Protein AF-J4XRT4-F1 (afdb_monomer)

Secondary structure (DSSP, 8-state):
-HHHHHHHHHHHHHHHHHHHHHHHH-S---SHHHHHHHHHHHHHH-HHHHHHHHHHHHHHS-SHHHHHHHHHHHHHHHHHHHHHHHHHHHHHHHHHHSEEEHHHHHT----TTSTTHHHHHHHSPTTHHHHHHHHHHTTTSSEEEEETTEEEEE-HHHHHHHHHHHHHHHHHHHHHHHHHTSEEETT-------S-GGGHHHHHHHHHHHHHHHHHHHHHHS-EEEEEEPGGGS-HHHHHHHHTT---HHHHHHHHHHHHH-EEEEEEHHHHHHHHHHHTT-SEEEHHHHHHHH-S--HHHHHHHHHHHHHH-GGG-EEEEEETTEEEEEEGGGGGGGB-TTT--B-S--EEETTEEE-HHHHHHHHHHHHHHHHTT-------SSPPTT-----

Mean predicted aligned error: 14.79 Å

Sequence (395 aa):
MGTAILTIIGILLVIGIIYLILKVAMGALVGVGGIAYVAVMLIRCFPILSIALVGAIVYSEDVIAPVLLYAVAVVLLTRRRAAKDIKEQAFKKLEEQGIVSEHLALGLEPSENTPIYIFAKALQPKGYGKKVLDKAAAKHRIGTKTCDGARYYFDEGEWEKLASRVANEVIATLNNQMQKYGIISENMSFNIDNKYSDLRGLIDVHIKDSFAHYVQRIMDERDVISETIPAARNSMAVVEAQIRRIQSLREFMLVKNREREGVKLFIDKTVLTEKKNYLQGRAVIEEKDVDKLFGERDLAEKEVIMNICSALWKDMDYKLVEHDADHFWIHATAVDKHTCADCKEVYKSVEKYGKNQYCKGCLTKIHEQEDADEAEGKSVRRYISAPPPGVKIEM

Structure (mmCIF, N/CA/C/O backbone):
data_AF-J4XRT4-F1
#
_entry.id   AF-J4XRT4-F1
#
loop_
_atom_site.group_PDB
_atom_site.id
_atom_site.type_symbol
_atom_site.label_atom_id
_atom_site.label_alt_id
_atom_site.label_comp_id
_atom_site.label_asym_id
_atom_site.label_entity_id
_atom_site.label_seq_id
_atom_site.pdbx_PDB_ins_code
_atom_site.Cartn_x
_atom_site.Cartn_y
_atom_site.Cartn_z
_atom_site.occupancy
_atom_site.B_iso_or_equiv
_atom_site.auth_seq_id
_atom_site.auth_comp_id
_atom_site.auth_asym_id
_atom_site.auth_atom_id
_atom_site.pdbx_PDB_model_num
ATOM 1 N N . MET A 1 1 ? 21.783 18.432 -72.309 1.00 42.66 1 MET A N 1
ATOM 2 C CA . MET A 1 1 ? 20.405 18.136 -71.847 1.00 42.66 1 MET A CA 1
ATOM 3 C C . MET A 1 1 ? 20.227 16.696 -71.355 1.00 42.66 1 MET A C 1
ATOM 5 O O . MET A 1 1 ? 19.548 16.523 -70.355 1.00 42.66 1 MET A O 1
ATOM 9 N N . GLY A 1 2 ? 20.858 15.681 -71.967 1.00 40.44 2 GLY A N 1
ATOM 10 C CA . GLY A 1 2 ? 20.708 14.273 -71.545 1.00 40.44 2 GLY A CA 1
ATOM 11 C C . GLY A 1 2 ? 21.194 13.944 -70.124 1.00 40.44 2 GLY A C 1
ATOM 12 O O . GLY A 1 2 ? 20.512 13.232 -69.397 1.00 40.44 2 GLY A O 1
ATOM 13 N N . THR A 1 3 ? 22.308 14.530 -69.674 1.00 45.38 3 THR A N 1
ATOM 14 C CA . THR A 1 3 ? 22.877 14.296 -68.331 1.00 45.38 3 THR A CA 1
ATOM 15 C C . THR A 1 3 ? 22.030 14.867 -67.192 1.00 45.38 3 THR A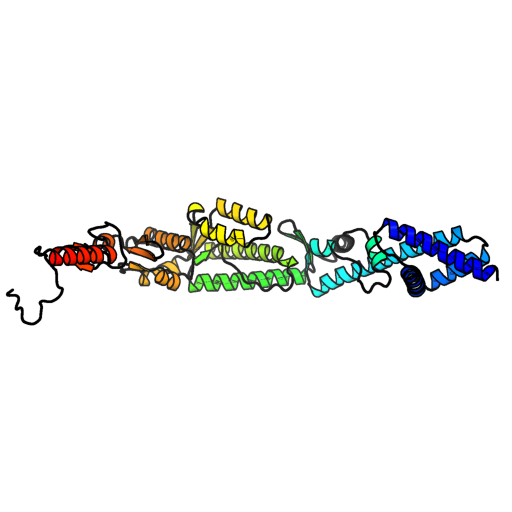 C 1
ATOM 17 O O . THR A 1 3 ? 21.928 14.240 -66.141 1.00 45.38 3 THR A O 1
ATOM 20 N N . ALA A 1 4 ? 21.373 16.013 -67.409 1.00 45.78 4 ALA A N 1
ATOM 21 C CA . ALA A 1 4 ? 20.453 16.627 -66.446 1.00 45.78 4 ALA A CA 1
ATOM 22 C C . ALA A 1 4 ? 19.154 15.815 -66.290 1.00 45.78 4 ALA A C 1
ATOM 24 O O . ALA A 1 4 ? 18.622 15.680 -65.194 1.00 45.78 4 ALA A O 1
ATOM 25 N N . ILE A 1 5 ? 18.663 15.223 -67.382 1.00 51.03 5 ILE A N 1
ATOM 26 C CA . ILE A 1 5 ? 17.465 14.375 -67.363 1.00 51.03 5 ILE A CA 1
ATOM 27 C C . ILE A 1 5 ? 17.771 13.036 -66.676 1.00 51.03 5 ILE A C 1
ATOM 29 O O . ILE A 1 5 ? 16.987 12.583 -65.848 1.00 51.03 5 ILE A O 1
ATOM 33 N N . LEU A 1 6 ? 18.939 12.442 -66.937 1.00 45.72 6 LEU A N 1
ATOM 34 C CA . LEU A 1 6 ? 19.392 11.208 -66.282 1.00 45.72 6 LEU A CA 1
ATOM 35 C C . LEU A 1 6 ? 19.592 11.368 -64.770 1.00 45.72 6 LEU A C 1
ATOM 37 O O . LEU A 1 6 ? 19.224 10.474 -64.011 1.00 45.72 6 LEU A O 1
ATOM 41 N N . THR A 1 7 ? 20.097 12.517 -64.312 1.00 50.41 7 THR A N 1
ATOM 42 C CA . THR A 1 7 ? 20.192 12.810 -62.871 1.00 50.41 7 THR A CA 1
ATOM 43 C C . THR A 1 7 ? 18.812 12.955 -62.236 1.00 50.41 7 THR A C 1
ATOM 45 O O . THR A 1 7 ? 18.580 12.400 -61.165 1.00 50.41 7 THR A O 1
ATOM 48 N N . ILE A 1 8 ? 17.866 13.623 -62.905 1.00 54.66 8 ILE A N 1
ATOM 49 C CA . ILE A 1 8 ? 16.475 13.737 -62.434 1.00 54.66 8 ILE A CA 1
ATOM 50 C C . ILE A 1 8 ? 15.805 12.354 -62.362 1.00 54.66 8 ILE A C 1
ATOM 52 O O . ILE A 1 8 ? 15.166 12.039 -61.361 1.00 54.66 8 ILE A O 1
ATOM 56 N N . ILE A 1 9 ? 15.992 11.499 -63.371 1.00 53.34 9 ILE A N 1
ATOM 57 C CA . ILE A 1 9 ? 15.434 10.137 -63.406 1.00 53.34 9 ILE A CA 1
ATOM 58 C C . ILE A 1 9 ? 16.071 9.242 -62.333 1.00 53.34 9 ILE A C 1
ATOM 60 O O . ILE A 1 9 ? 15.358 8.511 -61.649 1.00 53.34 9 ILE A O 1
ATOM 64 N N . GLY A 1 10 ? 17.389 9.329 -62.130 1.00 49.81 10 GLY A N 1
ATOM 65 C CA . GLY A 1 10 ? 18.086 8.597 -61.070 1.00 49.81 10 GLY A CA 1
ATOM 66 C C . GLY A 1 10 ? 17.604 8.998 -59.676 1.00 49.81 10 GLY A C 1
ATOM 67 O O . GLY A 1 10 ? 17.328 8.135 -58.845 1.00 49.81 10 GLY A O 1
ATOM 68 N N . ILE A 1 11 ? 17.394 10.297 -59.444 1.00 56.34 11 ILE A N 1
ATOM 69 C CA . ILE A 1 11 ? 16.792 10.812 -58.208 1.00 56.34 11 ILE A CA 1
ATOM 70 C C . ILE A 1 11 ? 15.363 10.269 -58.045 1.00 56.34 11 ILE A C 1
ATOM 72 O O . ILE A 1 11 ? 15.033 9.761 -56.975 1.00 56.34 11 ILE A O 1
ATOM 76 N N . LEU A 1 12 ? 14.540 10.281 -59.102 1.00 52.53 12 LEU A N 1
ATOM 77 C CA . LEU A 1 12 ? 13.175 9.732 -59.088 1.00 52.53 12 LEU A CA 1
ATOM 78 C C . LEU A 1 12 ? 13.128 8.215 -58.832 1.00 52.53 12 LEU A C 1
ATOM 80 O O . LEU A 1 12 ? 12.200 7.745 -58.177 1.00 52.53 12 LEU A O 1
ATOM 84 N N . LEU A 1 13 ? 14.130 7.451 -59.276 1.00 54.81 13 LEU A N 1
ATOM 85 C CA . LEU A 1 13 ? 14.252 6.011 -59.013 1.00 54.81 13 LEU A CA 1
ATOM 86 C C . LEU A 1 13 ? 14.675 5.710 -57.570 1.00 54.81 13 LEU A C 1
ATOM 88 O O . LEU A 1 13 ? 14.081 4.840 -56.935 1.00 54.81 13 LEU A O 1
ATOM 92 N N . VAL A 1 14 ? 15.639 6.458 -57.019 1.00 56.00 14 VAL A N 1
ATOM 93 C CA . VAL A 1 14 ? 16.018 6.380 -55.591 1.00 56.00 14 VAL A CA 1
ATOM 94 C C . VAL A 1 14 ? 14.806 6.687 -54.719 1.00 56.00 14 VAL A C 1
ATOM 96 O O . VAL A 1 14 ? 14.486 5.943 -53.793 1.00 56.00 14 VAL A O 1
ATOM 99 N N . ILE A 1 15 ? 14.101 7.766 -55.057 1.00 54.56 15 ILE A N 1
ATOM 100 C CA . ILE A 1 15 ? 12.843 8.164 -54.436 1.00 54.56 15 ILE A CA 1
ATOM 101 C C . ILE A 1 15 ? 11.815 7.044 -54.563 1.00 54.56 15 ILE A C 1
ATOM 103 O O . ILE A 1 15 ? 11.167 6.731 -53.576 1.00 54.56 15 ILE A O 1
ATOM 107 N N . GLY A 1 16 ? 11.675 6.431 -55.740 1.00 55.16 16 GLY A N 1
ATOM 108 C CA . GLY A 1 16 ? 10.731 5.348 -56.000 1.00 55.16 16 GLY A CA 1
ATOM 109 C C . GLY A 1 16 ? 11.001 4.113 -55.148 1.00 55.16 16 GLY A C 1
ATOM 110 O O . GLY A 1 16 ? 10.064 3.561 -54.585 1.00 55.16 16 GLY A O 1
ATOM 111 N N . ILE A 1 17 ? 12.266 3.720 -54.979 1.00 59.81 17 ILE A N 1
ATOM 112 C CA . ILE A 1 17 ? 12.674 2.562 -54.168 1.00 59.81 17 ILE A CA 1
ATOM 113 C C . ILE A 1 17 ? 12.508 2.857 -52.673 1.00 59.81 17 ILE A C 1
ATOM 115 O O . ILE A 1 17 ? 11.955 2.035 -51.945 1.00 59.81 17 ILE A O 1
ATOM 119 N N . ILE A 1 18 ? 12.906 4.045 -52.209 1.00 55.66 18 ILE A N 1
ATOM 120 C CA . ILE A 1 18 ? 12.693 4.477 -50.818 1.00 55.66 18 ILE A CA 1
ATOM 121 C C . ILE A 1 18 ? 11.191 4.631 -50.528 1.00 55.66 18 ILE A C 1
ATOM 123 O O . ILE A 1 18 ? 10.733 4.225 -49.463 1.00 55.66 18 ILE A O 1
ATOM 127 N N . TYR A 1 19 ? 10.409 5.134 -51.487 1.00 53.25 19 TYR A N 1
ATOM 128 C CA . TYR A 1 19 ? 8.948 5.211 -51.434 1.00 53.25 19 TYR A CA 1
ATOM 129 C C . TYR A 1 19 ? 8.307 3.822 -51.406 1.00 53.25 19 TYR A C 1
ATOM 131 O O . TYR A 1 19 ? 7.361 3.618 -50.657 1.00 53.25 19 TYR A O 1
ATOM 139 N N . LEU A 1 20 ? 8.830 2.844 -52.151 1.00 50.59 20 LEU A N 1
ATOM 140 C CA . LEU A 1 20 ? 8.359 1.456 -52.116 1.00 50.59 20 LEU A CA 1
ATOM 141 C C . LEU A 1 20 ? 8.649 0.808 -50.755 1.00 50.59 20 LEU A C 1
ATOM 143 O O . LEU A 1 20 ? 7.771 0.165 -50.188 1.00 50.59 20 LEU A O 1
ATOM 147 N N . ILE A 1 21 ? 9.832 1.060 -50.186 1.00 52.03 21 ILE A N 1
ATOM 148 C CA . ILE A 1 21 ? 10.200 0.644 -48.824 1.00 52.03 21 ILE A CA 1
ATOM 149 C C . ILE A 1 21 ? 9.294 1.326 -47.776 1.00 52.03 21 ILE A C 1
ATOM 151 O O . ILE A 1 21 ? 8.858 0.675 -46.830 1.00 52.03 21 ILE A O 1
ATOM 155 N N . LEU A 1 22 ? 8.943 2.605 -47.965 1.00 47.84 22 LEU A N 1
ATOM 156 C CA . LEU A 1 22 ? 8.008 3.365 -47.117 1.00 47.84 22 LEU A CA 1
ATOM 157 C C . LEU A 1 22 ? 6.557 2.873 -47.235 1.00 47.84 22 LEU A C 1
ATOM 159 O O . LEU A 1 22 ? 5.882 2.739 -46.219 1.00 47.84 22 LEU A O 1
ATOM 163 N N . LYS A 1 23 ? 6.082 2.565 -48.448 1.00 48.69 23 LYS A N 1
ATOM 164 C CA . LYS A 1 23 ? 4.714 2.097 -48.729 1.00 48.69 23 LYS A CA 1
ATOM 165 C C . LYS A 1 23 ? 4.464 0.690 -48.177 1.00 48.69 23 LYS A C 1
ATOM 167 O O . LYS A 1 23 ? 3.339 0.373 -47.808 1.00 48.69 23 LYS A O 1
ATOM 172 N N . VAL A 1 24 ? 5.515 -0.128 -48.094 1.00 46.88 24 VAL A N 1
ATOM 173 C CA . VAL A 1 24 ? 5.500 -1.436 -47.419 1.00 46.88 24 VAL A CA 1
ATOM 174 C C . VAL A 1 24 ? 5.553 -1.286 -45.888 1.00 46.88 24 VAL A C 1
ATOM 176 O O . VAL A 1 24 ? 5.061 -2.159 -45.181 1.00 46.88 24 VAL A O 1
ATOM 179 N N . ALA A 1 25 ? 6.096 -0.180 -45.362 1.00 43.38 25 ALA A N 1
ATOM 180 C CA . ALA A 1 25 ? 6.255 0.042 -43.922 1.00 43.38 25 ALA A CA 1
ATOM 181 C C . ALA A 1 25 ? 5.074 0.768 -43.248 1.00 43.38 25 ALA A C 1
ATOM 183 O O . ALA A 1 25 ? 4.739 0.425 -42.117 1.00 43.38 25 ALA A O 1
ATOM 184 N N . MET A 1 26 ? 4.435 1.751 -43.892 1.00 44.69 26 MET A N 1
ATOM 185 C CA . MET A 1 26 ? 3.267 2.457 -43.348 1.00 44.69 26 MET A CA 1
ATOM 186 C C . MET A 1 26 ? 2.358 2.955 -44.477 1.00 44.69 26 MET A C 1
ATOM 188 O O . MET A 1 26 ? 2.787 3.664 -45.387 1.00 44.69 26 MET A O 1
ATOM 192 N N . GLY A 1 27 ? 1.077 2.593 -44.403 1.00 43.75 27 GLY A N 1
ATOM 193 C CA . GLY A 1 27 ? 0.044 3.202 -45.231 1.00 43.75 27 GLY A CA 1
ATOM 194 C C . GLY A 1 27 ? -0.065 4.701 -44.936 1.00 43.75 27 GLY A C 1
ATOM 195 O O . GLY A 1 27 ? -0.081 5.095 -43.775 1.00 43.75 27 GLY A O 1
ATOM 196 N N . ALA A 1 28 ? -0.187 5.492 -46.004 1.00 47.38 28 ALA A N 1
ATOM 197 C CA . ALA A 1 28 ? -0.393 6.945 -46.045 1.00 47.38 28 ALA A CA 1
ATOM 198 C C . ALA A 1 28 ? 0.863 7.842 -45.979 1.00 47.38 28 ALA A C 1
ATOM 200 O O . ALA A 1 28 ? 1.261 8.345 -44.935 1.00 47.38 28 ALA A O 1
ATOM 201 N N . LEU A 1 29 ? 1.384 8.180 -47.164 1.00 43.16 29 LEU A N 1
ATOM 202 C CA . LEU A 1 29 ? 1.870 9.532 -47.464 1.00 43.16 29 LEU A CA 1
ATOM 203 C C . LEU A 1 29 ? 1.652 9.802 -48.962 1.00 43.16 29 LEU A C 1
ATOM 205 O O . LEU A 1 29 ? 2.308 9.227 -49.833 1.00 43.16 29 LEU A O 1
ATOM 209 N N . VAL A 1 30 ? 0.628 10.609 -49.248 1.00 42.03 30 VAL A N 1
ATOM 210 C CA . VAL A 1 30 ? 0.126 10.938 -50.588 1.00 42.03 30 VAL A CA 1
ATOM 211 C C . VAL A 1 30 ? 0.640 12.329 -50.961 1.00 42.03 30 VAL A C 1
ATOM 213 O O . VAL A 1 30 ? 0.267 13.307 -50.322 1.00 42.03 30 VAL A O 1
ATOM 216 N N . GLY A 1 31 ? 1.492 12.427 -51.988 1.00 48.38 31 GLY A N 1
ATOM 217 C CA . GLY A 1 31 ? 1.793 13.694 -52.666 1.00 48.38 31 GLY A CA 1
ATOM 218 C C . GLY A 1 31 ? 3.252 13.904 -53.087 1.00 48.38 31 GLY A C 1
ATOM 219 O O . GLY A 1 31 ? 4.191 13.539 -52.381 1.00 48.38 31 GLY A O 1
ATOM 220 N N . VAL A 1 32 ? 3.430 14.582 -54.227 1.00 43.19 32 VAL A N 1
ATOM 221 C CA . VAL A 1 32 ? 4.722 14.991 -54.826 1.00 43.19 32 VAL A CA 1
ATOM 222 C C . VAL A 1 32 ? 5.574 15.849 -53.866 1.00 43.19 32 VAL A C 1
ATOM 224 O O . VAL A 1 32 ? 6.801 15.804 -53.916 1.00 43.19 32 VAL A O 1
ATOM 227 N N . GLY A 1 33 ? 4.948 16.559 -52.917 1.00 44.78 33 GLY A N 1
ATOM 228 C CA . GLY A 1 33 ? 5.646 17.327 -51.874 1.00 44.78 33 GLY A CA 1
ATOM 229 C C . GLY A 1 33 ? 6.368 16.471 -50.822 1.00 44.78 33 GLY A C 1
ATOM 230 O O . GLY A 1 33 ? 7.435 16.858 -50.349 1.00 44.78 33 GLY A O 1
ATOM 231 N N . GLY A 1 34 ? 5.854 15.276 -50.502 1.00 53.59 34 GLY A N 1
ATOM 232 C CA . GLY A 1 34 ? 6.501 14.358 -49.553 1.00 53.59 34 GLY A CA 1
ATOM 233 C C . GLY A 1 34 ? 7.802 13.769 -50.104 1.00 53.59 34 GLY A C 1
ATOM 234 O O . GLY A 1 34 ? 8.764 13.559 -49.372 1.00 53.59 34 GLY A O 1
ATOM 235 N N . ILE A 1 35 ? 7.860 13.588 -51.421 1.00 52.28 35 ILE A N 1
ATOM 236 C CA . ILE A 1 35 ? 9.032 13.094 -52.142 1.00 52.28 35 ILE A CA 1
ATOM 237 C C . ILE A 1 35 ? 10.191 14.104 -52.094 1.00 52.28 35 ILE A C 1
ATOM 239 O O . ILE A 1 35 ? 11.316 13.741 -51.745 1.00 52.28 35 ILE A O 1
ATOM 243 N N . ALA A 1 36 ? 9.917 15.375 -52.403 1.00 57.16 36 ALA A N 1
ATOM 244 C CA . ALA A 1 36 ? 10.924 16.435 -52.353 1.00 57.16 36 ALA A CA 1
ATOM 245 C C . ALA A 1 36 ? 11.439 16.655 -50.921 1.00 57.16 36 ALA A C 1
ATOM 247 O O . ALA A 1 36 ? 12.640 16.811 -50.708 1.00 57.16 36 ALA A O 1
ATOM 248 N N . TYR A 1 37 ? 10.545 16.584 -49.931 1.00 63.84 37 TYR A N 1
ATOM 249 C CA . TYR A 1 37 ? 10.900 16.661 -48.517 1.00 63.84 37 TYR A CA 1
ATOM 250 C C . TYR A 1 37 ? 11.864 15.542 -48.093 1.00 63.84 37 TYR A C 1
ATOM 252 O O . TYR A 1 37 ? 12.888 15.814 -47.467 1.00 63.84 37 TYR A O 1
ATOM 260 N N . VAL A 1 38 ? 11.589 14.292 -48.486 1.00 62.19 38 VAL A N 1
ATOM 261 C CA . VAL A 1 38 ? 12.463 13.144 -48.190 1.00 62.19 38 VAL A CA 1
ATOM 262 C C . VAL A 1 38 ? 13.826 13.294 -48.871 1.00 62.19 38 VAL A C 1
ATOM 264 O O . VAL A 1 38 ? 14.849 13.048 -48.233 1.00 62.19 38 VAL A O 1
ATOM 267 N N . ALA A 1 39 ? 13.870 13.753 -50.125 1.00 63.59 39 ALA A N 1
ATOM 268 C CA . ALA A 1 39 ? 15.126 13.981 -50.842 1.00 63.59 39 ALA A CA 1
ATOM 269 C C . ALA A 1 39 ? 15.988 15.069 -50.174 1.00 63.59 39 ALA A C 1
ATOM 271 O O . ALA A 1 39 ? 17.174 14.854 -49.921 1.00 63.59 39 ALA A O 1
ATOM 272 N N . VAL A 1 40 ? 15.386 16.208 -49.812 1.00 68.06 40 VAL A N 1
ATOM 273 C CA . VAL A 1 40 ? 16.072 17.290 -49.085 1.00 68.06 40 VAL A CA 1
ATOM 274 C C . VAL A 1 40 ? 16.563 16.806 -47.720 1.00 68.06 40 VAL A C 1
ATOM 276 O O . VAL A 1 40 ? 17.699 17.096 -47.337 1.00 68.06 40 VAL A O 1
ATOM 279 N N . MET A 1 41 ? 15.754 16.022 -47.001 1.00 67.75 41 MET A N 1
ATOM 280 C CA . MET A 1 41 ? 16.159 15.444 -45.720 1.00 67.75 41 MET A CA 1
ATOM 281 C C . MET A 1 41 ? 17.335 14.479 -45.870 1.00 67.75 41 MET A C 1
ATOM 283 O O . MET A 1 41 ? 18.296 14.589 -45.114 1.00 67.75 41 MET A O 1
ATOM 287 N N . LEU A 1 42 ? 17.334 13.589 -46.864 1.00 68.75 42 LEU A N 1
ATOM 288 C CA . LEU A 1 42 ? 18.446 12.663 -47.102 1.00 68.75 42 LEU A CA 1
ATOM 289 C C . LEU A 1 42 ? 19.751 13.391 -47.443 1.00 68.75 42 LEU A C 1
ATOM 291 O O . LEU A 1 42 ? 20.792 13.060 -46.873 1.00 68.75 42 LEU A O 1
ATOM 295 N N . ILE A 1 43 ? 19.689 14.429 -48.282 1.00 71.88 43 ILE A N 1
ATOM 296 C CA . ILE A 1 43 ? 20.850 15.267 -48.616 1.00 71.88 43 ILE A CA 1
ATOM 297 C C . ILE A 1 43 ? 21.377 15.976 -47.365 1.00 71.88 43 ILE A C 1
ATOM 299 O O . ILE A 1 43 ? 22.579 15.955 -47.103 1.00 71.88 43 ILE A O 1
ATOM 303 N N . ARG A 1 44 ? 20.489 16.550 -46.546 1.00 71.88 44 ARG A N 1
ATOM 304 C CA . ARG A 1 44 ? 20.868 17.222 -45.294 1.00 71.88 44 ARG A CA 1
ATOM 305 C C . ARG A 1 44 ? 21.476 16.252 -44.277 1.00 71.88 44 ARG A C 1
ATOM 307 O O . ARG A 1 44 ? 22.409 16.606 -43.562 1.00 71.88 44 ARG A O 1
ATOM 314 N N . CYS A 1 45 ? 20.961 15.028 -44.204 1.00 69.62 45 CYS A N 1
ATOM 315 C CA . CYS A 1 45 ? 21.391 14.020 -43.235 1.00 69.62 45 CYS A CA 1
ATOM 316 C C . CYS A 1 45 ? 22.672 13.289 -43.635 1.00 69.62 45 CYS A C 1
ATOM 318 O O . CYS A 1 45 ? 23.438 12.866 -42.757 1.00 69.62 45 CYS A O 1
ATOM 320 N N . PHE A 1 46 ? 22.870 13.102 -44.939 1.00 77.00 46 PHE A N 1
ATOM 321 C CA . PHE A 1 46 ? 23.940 12.316 -45.543 1.00 77.00 46 PHE A CA 1
ATOM 322 C C . PHE A 1 46 ? 24.550 13.056 -46.750 1.00 77.00 46 PHE A C 1
ATOM 324 O O . PHE A 1 46 ? 24.516 12.541 -47.871 1.00 77.00 46 PHE A O 1
ATOM 331 N N . PRO A 1 47 ? 25.139 14.252 -46.552 1.00 75.12 47 PRO A N 1
ATOM 332 C CA . PRO A 1 47 ? 25.610 15.093 -47.654 1.00 75.12 47 PRO A CA 1
ATOM 333 C C . PRO A 1 47 ? 26.733 14.424 -48.454 1.00 75.12 47 PRO A C 1
ATOM 335 O O . PRO A 1 47 ? 26.667 14.363 -49.676 1.00 75.12 47 PRO A O 1
ATOM 338 N N . ILE A 1 48 ? 27.712 13.822 -47.770 1.00 77.81 48 ILE A N 1
ATOM 339 C CA . ILE A 1 48 ? 28.852 13.130 -48.401 1.00 77.81 48 ILE A CA 1
ATOM 340 C C . ILE A 1 48 ? 28.381 11.942 -49.247 1.00 77.81 48 ILE A C 1
ATOM 342 O O . ILE A 1 48 ? 28.819 11.761 -50.377 1.00 77.81 48 ILE A O 1
ATOM 346 N N . LEU A 1 49 ? 27.451 11.151 -48.712 1.00 79.50 49 LEU A N 1
ATOM 347 C CA . LEU A 1 49 ? 26.874 9.993 -49.396 1.00 79.50 49 LEU A CA 1
ATOM 348 C C . LEU A 1 49 ? 26.052 10.405 -50.617 1.00 79.50 49 LEU A C 1
ATOM 350 O O . LEU A 1 49 ? 26.072 9.719 -51.632 1.00 79.50 49 LEU A O 1
ATOM 354 N N . SER A 1 50 ? 25.357 11.538 -50.524 1.00 77.19 50 SER A N 1
ATOM 355 C CA . SER A 1 50 ? 24.555 12.073 -51.625 1.00 77.19 50 SER A CA 1
ATOM 356 C C . SER A 1 50 ? 25.446 12.623 -52.743 1.00 77.19 50 SER A C 1
ATOM 358 O O . SER A 1 50 ? 25.170 12.384 -53.914 1.00 77.19 50 SER A O 1
ATOM 360 N N . ILE A 1 51 ? 26.566 13.270 -52.399 1.00 75.44 51 ILE A N 1
ATOM 361 C CA . ILE A 1 51 ? 27.590 13.701 -53.367 1.00 75.44 51 ILE A CA 1
ATOM 362 C C . ILE A 1 51 ? 28.251 12.485 -54.035 1.00 75.44 51 ILE A C 1
ATOM 364 O O . ILE A 1 51 ? 28.402 12.459 -55.255 1.00 75.44 51 ILE A O 1
ATOM 368 N N . ALA A 1 52 ? 28.592 11.454 -53.255 1.00 80.00 52 ALA A N 1
ATOM 369 C CA . ALA A 1 52 ? 29.183 10.219 -53.768 1.00 80.00 52 ALA A CA 1
ATOM 370 C C . ALA A 1 52 ? 28.242 9.472 -54.727 1.00 80.00 52 ALA A C 1
ATOM 372 O O . ALA A 1 52 ? 28.701 8.953 -55.741 1.00 80.00 52 ALA A O 1
ATOM 373 N N . LEU A 1 53 ? 26.932 9.462 -54.451 1.00 78.81 53 LEU A N 1
ATOM 374 C CA . LEU A 1 53 ? 25.926 8.890 -55.348 1.00 78.81 53 LEU A CA 1
ATOM 375 C C . LEU A 1 53 ? 25.910 9.605 -56.704 1.00 78.81 53 LEU A C 1
ATOM 377 O O . LEU A 1 53 ? 25.949 8.946 -57.740 1.00 78.81 53 LEU A O 1
ATOM 381 N N . VAL A 1 54 ? 25.882 10.942 -56.705 1.00 75.31 54 VAL A N 1
ATOM 382 C CA . VAL A 1 54 ? 25.892 11.729 -57.949 1.00 75.31 54 VAL A CA 1
ATOM 383 C C . VAL A 1 54 ? 27.172 11.460 -58.741 1.00 75.31 54 VAL A C 1
ATOM 385 O O . VAL A 1 54 ? 27.099 11.209 -59.941 1.00 75.31 54 VAL A O 1
ATOM 388 N N . GLY A 1 55 ? 28.331 11.431 -58.075 1.00 73.00 55 GLY A N 1
ATOM 389 C CA . GLY A 1 55 ? 29.603 11.091 -58.717 1.00 73.00 55 GLY A CA 1
ATOM 390 C C . GLY A 1 55 ? 29.619 9.682 -59.323 1.00 73.00 55 GLY A C 1
ATOM 391 O O . GLY A 1 55 ? 30.065 9.507 -60.453 1.00 73.00 55 GLY A O 1
ATOM 392 N N . ALA A 1 56 ? 29.081 8.689 -58.610 1.00 75.06 56 ALA A N 1
ATOM 393 C CA . ALA A 1 56 ? 29.028 7.304 -59.072 1.00 75.06 56 ALA A CA 1
ATOM 394 C C . ALA A 1 56 ? 28.094 7.112 -60.280 1.00 75.06 56 ALA A C 1
ATOM 396 O O . ALA A 1 56 ? 28.451 6.392 -61.210 1.00 75.06 56 ALA A O 1
ATOM 397 N N . ILE A 1 57 ? 26.942 7.790 -60.307 1.00 70.50 57 ILE A N 1
ATOM 398 C CA . ILE A 1 57 ? 26.015 7.761 -61.453 1.00 70.50 57 ILE A CA 1
ATOM 399 C C . ILE A 1 57 ? 26.655 8.411 -62.688 1.00 70.50 57 ILE A C 1
ATOM 401 O O . ILE A 1 57 ? 26.527 7.896 -63.794 1.00 70.50 57 ILE A O 1
ATOM 405 N N . VAL A 1 58 ? 27.362 9.533 -62.511 1.00 73.69 58 VAL A N 1
ATOM 406 C CA . VAL A 1 58 ? 28.013 10.246 -63.624 1.00 73.69 58 VAL A CA 1
ATOM 407 C C . VAL A 1 58 ? 29.172 9.440 -64.216 1.00 73.69 58 VAL A C 1
ATOM 409 O O . VAL A 1 58 ? 29.397 9.505 -65.419 1.00 73.69 58 VAL A O 1
ATOM 412 N N . TYR A 1 59 ? 29.905 8.690 -63.390 1.00 76.00 59 TYR A N 1
ATOM 413 C CA . TYR A 1 59 ? 31.113 7.985 -63.823 1.00 76.00 59 TYR A CA 1
ATOM 414 C C . TYR A 1 59 ? 30.859 6.575 -64.374 1.00 76.00 59 TYR A C 1
ATOM 416 O O . TYR A 1 59 ? 31.616 6.111 -65.218 1.00 76.00 59 TYR A O 1
ATOM 424 N N . SER A 1 60 ? 29.830 5.874 -63.888 1.00 69.62 60 SER A N 1
ATOM 425 C CA . SER A 1 60 ? 29.603 4.465 -64.246 1.00 69.62 60 SER A CA 1
ATOM 426 C C . SER A 1 60 ? 28.646 4.250 -65.420 1.00 69.62 60 SER A C 1
ATOM 428 O O . SER A 1 60 ? 28.509 3.113 -65.857 1.00 69.62 60 SER A O 1
ATOM 430 N N . GLU A 1 61 ? 27.954 5.299 -65.889 1.00 66.62 61 GLU A N 1
ATOM 431 C CA . GLU A 1 61 ? 26.801 5.231 -66.815 1.00 66.62 61 GLU A CA 1
ATOM 432 C C . GLU A 1 61 ? 25.660 4.284 -66.362 1.00 66.62 61 GLU A C 1
ATOM 434 O O . GLU A 1 61 ? 24.615 4.213 -67.009 1.00 66.62 61 GLU A O 1
ATOM 439 N N . ASP A 1 62 ? 25.809 3.620 -65.210 1.00 66.56 62 ASP A N 1
ATOM 440 C CA . ASP A 1 62 ? 24.820 2.786 -64.545 1.00 66.56 62 ASP A CA 1
ATOM 441 C C . ASP A 1 62 ? 24.162 3.570 -63.406 1.00 66.56 62 ASP A C 1
ATOM 443 O O . ASP A 1 62 ? 24.796 4.207 -62.562 1.00 66.56 62 ASP A O 1
ATOM 447 N N . VAL A 1 63 ? 22.837 3.512 -63.377 1.00 63.19 63 VAL A N 1
ATOM 448 C CA . VAL A 1 63 ? 22.016 4.171 -62.365 1.00 63.19 63 VAL A CA 1
ATOM 449 C C . VAL A 1 63 ? 21.637 3.184 -61.265 1.00 63.19 63 VAL A C 1
ATOM 451 O O . VAL A 1 63 ? 21.453 3.585 -60.121 1.00 63.19 63 VAL A O 1
ATOM 454 N N . ILE A 1 64 ? 21.526 1.890 -61.564 1.00 61.31 64 ILE A N 1
ATOM 455 C CA . ILE A 1 64 ? 20.892 0.924 -60.663 1.00 61.31 64 ILE A CA 1
ATOM 456 C C . ILE A 1 64 ? 21.838 0.544 -59.521 1.00 61.31 64 ILE A C 1
ATOM 458 O O . ILE A 1 64 ? 21.456 0.647 -58.350 1.00 61.31 64 ILE A O 1
ATOM 462 N N . ALA A 1 65 ? 23.075 0.137 -59.824 1.00 67.12 65 ALA A N 1
ATOM 463 C CA . ALA A 1 65 ? 24.007 -0.323 -58.795 1.00 67.12 65 ALA A CA 1
ATOM 464 C C . ALA A 1 65 ? 24.403 0.776 -57.780 1.00 67.12 65 ALA A C 1
ATOM 466 O O . ALA A 1 65 ? 24.325 0.512 -56.573 1.00 67.12 65 ALA A O 1
ATOM 467 N N . PRO A 1 66 ? 24.743 2.020 -58.189 1.00 71.12 66 PRO A N 1
ATOM 468 C CA . PRO A 1 66 ? 25.050 3.097 -57.243 1.00 71.12 66 PRO A CA 1
ATOM 469 C C . PRO A 1 66 ? 23.871 3.458 -56.336 1.00 71.12 66 PRO A C 1
ATOM 471 O O . PRO A 1 66 ? 24.053 3.724 -55.146 1.00 71.12 66 PRO A O 1
ATOM 474 N N . VAL A 1 67 ? 22.651 3.426 -56.878 1.00 66.56 67 VAL A N 1
ATOM 475 C CA . VAL A 1 67 ? 21.420 3.729 -56.140 1.00 66.56 67 VAL A CA 1
ATOM 476 C C . VAL A 1 67 ? 21.119 2.667 -55.087 1.00 66.56 67 VAL A C 1
ATOM 478 O O . VAL A 1 67 ? 20.809 3.015 -53.945 1.00 66.56 67 VAL A O 1
ATOM 481 N N . LEU A 1 68 ? 21.258 1.382 -55.424 1.00 66.19 68 LEU A N 1
ATOM 482 C CA . LEU A 1 68 ? 21.093 0.294 -54.456 1.00 66.19 68 LEU A CA 1
ATOM 483 C C . LEU A 1 68 ? 22.131 0.382 -53.332 1.00 66.19 68 LEU A C 1
ATOM 485 O O . LEU A 1 68 ? 21.782 0.252 -52.157 1.00 66.19 68 LEU A O 1
ATOM 489 N N . LEU A 1 69 ? 23.391 0.667 -53.671 1.00 75.19 69 LEU A N 1
ATOM 490 C CA . LEU A 1 69 ? 24.462 0.819 -52.687 1.00 75.19 69 LEU A CA 1
ATOM 491 C C . LEU A 1 69 ? 24.208 2.012 -51.754 1.00 75.19 69 LEU A C 1
ATOM 493 O O . LEU A 1 69 ? 24.366 1.890 -50.537 1.00 75.19 69 LEU A O 1
ATOM 497 N N . TYR A 1 70 ? 23.746 3.139 -52.299 1.00 76.69 70 TYR A N 1
ATOM 498 C CA . TYR A 1 70 ? 23.334 4.297 -51.508 1.00 76.69 70 TYR A CA 1
ATOM 499 C C . TYR A 1 70 ? 22.171 3.966 -50.570 1.00 76.69 70 TYR A C 1
ATOM 501 O O . TYR A 1 70 ? 22.240 4.283 -49.382 1.00 76.69 70 TYR A O 1
ATOM 509 N N . ALA A 1 71 ? 21.135 3.280 -51.060 1.00 68.75 71 ALA A N 1
ATOM 510 C CA . ALA A 1 71 ? 19.998 2.874 -50.238 1.00 68.75 71 ALA A CA 1
ATOM 511 C C . ALA A 1 71 ? 20.437 1.976 -49.067 1.00 68.75 71 ALA A C 1
ATOM 513 O O . ALA A 1 71 ? 20.061 2.230 -47.920 1.00 68.75 71 ALA A O 1
ATOM 514 N N . VAL A 1 72 ? 21.302 0.986 -49.320 1.00 73.50 72 VAL A N 1
ATOM 515 C CA . VAL A 1 72 ? 21.878 0.125 -48.272 1.00 73.50 72 VAL A CA 1
ATOM 516 C C . VAL A 1 72 ? 22.681 0.948 -47.262 1.00 73.50 72 VAL A C 1
ATOM 518 O O . VAL A 1 72 ? 22.502 0.789 -46.052 1.00 73.50 72 VAL A O 1
ATOM 521 N N . ALA A 1 73 ? 23.531 1.867 -47.726 1.00 79.44 73 ALA A N 1
ATOM 522 C CA . ALA A 1 73 ? 24.332 2.717 -46.851 1.00 79.44 73 ALA A CA 1
ATOM 523 C C . ALA A 1 73 ? 23.462 3.633 -45.969 1.00 79.44 73 ALA A C 1
ATOM 525 O O . ALA A 1 73 ? 23.710 3.751 -44.766 1.00 79.44 73 ALA A O 1
ATOM 526 N N . VAL A 1 74 ? 22.406 4.227 -46.531 1.00 77.62 74 VAL A N 1
ATOM 527 C CA . VAL A 1 74 ? 21.433 5.055 -45.804 1.00 77.62 74 VAL A CA 1
ATOM 528 C C . VAL A 1 74 ? 20.677 4.238 -44.756 1.00 77.62 74 VAL A C 1
ATOM 530 O O . VAL A 1 74 ? 20.530 4.701 -43.622 1.00 77.62 74 VAL A O 1
ATOM 533 N N . VAL A 1 75 ? 20.246 3.014 -45.079 1.00 74.75 75 VAL A N 1
ATOM 534 C CA . VAL A 1 75 ? 19.596 2.100 -44.121 1.00 74.75 75 VAL A CA 1
ATOM 535 C C . VAL A 1 75 ? 20.540 1.775 -42.962 1.00 74.75 75 VAL A C 1
ATOM 537 O O . VAL A 1 75 ? 20.172 1.939 -41.795 1.00 74.75 75 VAL A O 1
ATOM 540 N N . LEU A 1 76 ? 21.778 1.365 -43.259 1.00 78.06 76 LEU A N 1
ATOM 541 C CA . LEU A 1 76 ? 22.764 0.993 -42.242 1.00 78.06 76 LEU A CA 1
ATOM 542 C C . LEU A 1 76 ? 23.129 2.170 -41.333 1.00 78.06 76 LEU A C 1
ATOM 544 O O . LEU A 1 76 ? 23.184 2.018 -40.109 1.00 78.06 76 LEU A O 1
ATOM 548 N N . LEU A 1 77 ? 23.349 3.355 -41.906 1.00 80.56 77 LEU A N 1
ATOM 549 C CA . LEU A 1 77 ? 23.689 4.544 -41.131 1.00 80.56 77 LEU A CA 1
ATOM 550 C C . LEU A 1 77 ? 22.511 5.066 -40.319 1.00 80.56 77 LEU A C 1
ATOM 552 O O . LEU A 1 77 ? 22.710 5.447 -39.164 1.00 80.56 77 LEU A O 1
ATOM 556 N N . THR A 1 78 ? 21.295 5.051 -40.869 1.00 76.75 78 THR A N 1
ATOM 557 C CA . THR A 1 78 ? 20.098 5.437 -40.109 1.00 76.75 78 THR A CA 1
ATOM 558 C C . THR A 1 78 ? 19.885 4.491 -38.937 1.00 76.75 78 THR A C 1
ATOM 560 O O . THR A 1 78 ? 19.709 4.947 -37.808 1.00 76.75 78 THR A O 1
ATOM 563 N N . ARG A 1 79 ? 20.024 3.177 -39.152 1.00 77.50 79 ARG A N 1
ATOM 564 C CA . ARG A 1 79 ? 19.972 2.191 -38.069 1.00 77.50 79 ARG A CA 1
ATOM 565 C C . ARG A 1 79 ? 21.058 2.453 -37.024 1.00 77.50 79 ARG A C 1
ATOM 567 O O . ARG A 1 79 ? 20.777 2.437 -35.831 1.00 77.50 79 ARG A O 1
ATOM 574 N N . ARG A 1 80 ? 22.294 2.755 -37.428 1.00 81.62 80 ARG A N 1
ATOM 575 C CA . ARG A 1 80 ? 23.378 3.060 -36.479 1.00 81.62 80 ARG A CA 1
ATOM 576 C C . ARG A 1 80 ? 23.118 4.339 -35.676 1.00 81.62 80 ARG A C 1
ATOM 578 O O . ARG A 1 80 ? 23.380 4.347 -34.476 1.00 81.62 80 ARG A O 1
ATOM 585 N N . ARG A 1 81 ? 22.601 5.397 -36.310 1.00 81.56 81 ARG A N 1
ATOM 586 C CA . ARG A 1 81 ? 22.246 6.664 -35.645 1.00 81.56 81 ARG A CA 1
ATOM 587 C C . ARG A 1 81 ? 21.097 6.477 -34.661 1.00 81.56 81 ARG A C 1
ATOM 589 O O . ARG A 1 81 ? 21.244 6.852 -33.509 1.00 81.56 81 ARG A O 1
ATOM 596 N N . ALA A 1 82 ? 20.022 5.817 -35.081 1.00 81.38 82 ALA A N 1
ATOM 597 C CA . ALA A 1 82 ? 18.874 5.528 -34.228 1.00 81.38 82 ALA A CA 1
ATOM 598 C C . ALA A 1 82 ? 19.253 4.650 -33.021 1.00 81.38 82 ALA A C 1
ATOM 600 O O . ALA A 1 82 ? 18.833 4.906 -31.901 1.00 81.38 82 ALA A O 1
ATOM 601 N N . ALA A 1 83 ? 20.125 3.659 -33.225 1.00 83.06 83 ALA A N 1
ATOM 602 C CA . ALA A 1 83 ? 20.666 2.844 -32.141 1.00 83.06 83 ALA A CA 1
ATOM 603 C C . ALA A 1 83 ? 21.523 3.664 -31.160 1.00 83.06 83 ALA A C 1
ATOM 605 O O . ALA A 1 83 ? 21.484 3.427 -29.954 1.00 83.06 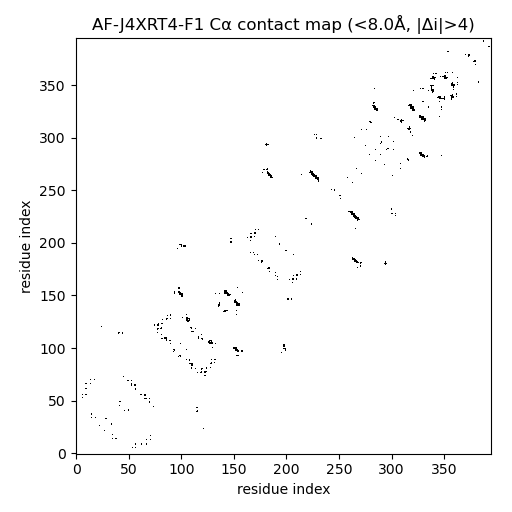83 ALA A O 1
ATOM 606 N N . LYS A 1 84 ? 22.327 4.607 -31.667 1.00 86.44 84 LYS A N 1
ATOM 607 C CA . LYS A 1 84 ? 23.131 5.503 -30.829 1.00 86.44 84 LYS A CA 1
ATOM 608 C C . LYS A 1 84 ? 22.236 6.433 -30.006 1.00 86.44 84 LYS A C 1
ATOM 610 O O . LYS A 1 84 ? 22.464 6.559 -28.812 1.00 86.44 84 LYS A O 1
ATOM 615 N N . ASP A 1 85 ? 21.208 6.992 -30.629 1.00 85.25 85 ASP A N 1
ATOM 616 C CA . ASP A 1 85 ? 20.250 7.885 -29.985 1.00 85.25 85 ASP A CA 1
ATOM 617 C C . ASP A 1 85 ? 19.439 7.173 -28.888 1.00 85.25 85 ASP A C 1
ATOM 619 O O . ASP A 1 85 ? 19.453 7.610 -27.744 1.00 85.25 85 ASP A O 1
ATOM 623 N N . ILE A 1 86 ? 18.856 5.996 -29.166 1.00 85.44 86 ILE A N 1
ATOM 624 C CA . ILE A 1 86 ? 18.167 5.187 -28.137 1.00 85.44 86 ILE A CA 1
ATOM 625 C C . ILE A 1 86 ? 19.118 4.838 -26.985 1.00 85.44 86 ILE A C 1
ATOM 627 O O . ILE A 1 86 ? 18.721 4.849 -25.821 1.00 85.44 86 ILE A O 1
ATOM 631 N N . LYS A 1 87 ? 20.382 4.518 -27.291 1.00 88.94 87 LYS A N 1
ATOM 632 C CA . LYS A 1 87 ? 21.393 4.243 -26.265 1.00 88.94 87 LYS A CA 1
ATOM 633 C C . LYS A 1 87 ? 21.624 5.469 -25.379 1.00 88.94 87 LYS A C 1
ATOM 635 O O . LYS A 1 87 ? 21.653 5.320 -24.163 1.00 88.94 87 LYS A O 1
ATOM 640 N N . GLU A 1 88 ? 21.821 6.641 -25.972 1.00 89.56 88 GLU A N 1
ATOM 641 C CA . GLU A 1 88 ? 22.023 7.892 -25.235 1.00 89.56 88 GLU A CA 1
ATOM 642 C C . GLU A 1 88 ? 20.793 8.239 -24.394 1.00 89.56 88 GLU A C 1
ATOM 644 O O . GLU A 1 88 ? 20.940 8.538 -23.215 1.00 89.56 88 GLU A O 1
ATOM 649 N N . GLN A 1 89 ? 19.584 8.077 -24.936 1.00 88.69 89 GLN A N 1
ATOM 650 C CA . GLN A 1 89 ? 18.340 8.260 -24.189 1.00 88.69 89 GLN A CA 1
ATOM 651 C C . GLN A 1 89 ? 18.194 7.283 -23.014 1.00 88.69 89 GLN A C 1
ATOM 653 O O . GLN A 1 89 ? 17.769 7.693 -21.937 1.00 88.69 89 GLN A O 1
ATOM 658 N N . ALA A 1 90 ? 18.550 6.007 -23.195 1.00 89.50 90 ALA A N 1
ATOM 659 C CA . ALA A 1 90 ? 18.474 5.002 -22.135 1.00 89.50 90 ALA A CA 1
ATOM 660 C C . ALA A 1 90 ? 19.389 5.355 -20.954 1.00 89.50 90 ALA A C 1
ATOM 662 O O . ALA A 1 90 ? 18.954 5.307 -19.807 1.00 89.50 90 ALA A O 1
ATOM 663 N N . PHE A 1 91 ? 20.637 5.748 -21.233 1.00 90.25 91 PHE A N 1
ATOM 664 C CA . PHE A 1 91 ? 21.575 6.163 -20.186 1.00 90.25 91 PHE A CA 1
ATOM 665 C C . PHE A 1 91 ? 21.212 7.514 -19.580 1.00 90.25 91 PHE A C 1
ATOM 667 O O . PHE A 1 91 ? 21.295 7.654 -18.370 1.00 90.25 91 PHE A O 1
ATOM 674 N N . LYS A 1 92 ? 20.739 8.470 -20.385 1.00 90.75 92 LYS A N 1
ATOM 675 C CA . LYS A 1 92 ? 20.264 9.762 -19.883 1.00 90.75 92 LYS A CA 1
ATOM 676 C C . LYS A 1 92 ? 19.096 9.589 -18.913 1.00 90.75 92 LYS A C 1
ATOM 678 O O . LYS A 1 92 ? 19.092 10.191 -17.851 1.00 90.75 92 LYS A O 1
ATOM 683 N N . LYS A 1 93 ? 18.127 8.726 -19.236 1.00 89.06 93 LYS A N 1
ATOM 684 C CA . LYS A 1 93 ? 17.033 8.395 -18.311 1.00 89.06 93 LYS A CA 1
ATOM 685 C C . LYS A 1 93 ? 17.542 7.720 -17.044 1.00 89.06 93 LYS A C 1
ATOM 687 O O . LYS A 1 93 ? 17.051 8.039 -15.973 1.00 89.06 93 LYS A O 1
ATOM 692 N N . LEU A 1 94 ? 18.522 6.826 -17.151 1.00 88.75 94 LEU A N 1
ATOM 693 C CA . LEU A 1 94 ? 19.132 6.210 -15.975 1.00 88.75 94 LEU A CA 1
ATOM 694 C C . LEU A 1 94 ? 19.847 7.243 -15.089 1.00 88.75 94 LEU A C 1
ATOM 696 O O . LEU A 1 94 ? 19.730 7.173 -13.877 1.00 88.75 94 LEU A O 1
ATOM 700 N N . GLU A 1 95 ? 20.526 8.220 -15.682 1.00 87.88 95 GLU A N 1
ATOM 701 C CA . GLU A 1 95 ? 21.201 9.307 -14.965 1.00 87.88 95 GLU A CA 1
ATOM 702 C C . GLU A 1 95 ? 20.204 10.285 -14.315 1.00 87.88 95 GLU A C 1
ATOM 704 O O . GLU A 1 95 ? 20.395 10.706 -13.180 1.00 87.88 95 GLU A O 1
ATOM 709 N N . GLU A 1 96 ? 19.104 10.614 -14.999 1.00 86.38 96 GLU A N 1
ATOM 710 C CA . GLU A 1 96 ? 18.072 11.535 -14.496 1.00 86.38 96 GLU A CA 1
ATOM 711 C C . GLU A 1 96 ? 17.121 10.898 -13.467 1.00 86.38 96 GLU A C 1
ATOM 713 O O . GLU A 1 96 ? 16.579 11.591 -12.600 1.00 86.38 96 GLU A O 1
ATOM 718 N N . GLN A 1 97 ? 16.841 9.599 -13.600 1.00 84.81 97 GLN A N 1
ATOM 719 C CA . GLN A 1 97 ? 15.868 8.879 -12.772 1.00 84.81 97 GLN A CA 1
ATOM 720 C C . GLN A 1 97 ? 16.529 7.988 -11.714 1.00 84.81 97 GLN A C 1
ATOM 722 O O . GLN A 1 97 ? 15.847 7.556 -10.787 1.00 84.81 97 GLN A O 1
ATOM 727 N N . GLY A 1 98 ? 17.818 7.671 -11.860 1.00 86.25 98 GLY A N 1
ATOM 728 C CA . GLY A 1 98 ? 18.564 6.702 -11.049 1.00 86.25 98 GLY A CA 1
ATOM 729 C C . GLY A 1 98 ? 18.191 5.240 -11.329 1.00 86.25 98 GLY A C 1
ATOM 730 O O . GLY A 1 98 ? 19.057 4.365 -11.376 1.00 86.25 98 GLY A O 1
ATOM 731 N N . ILE A 1 99 ? 16.900 4.974 -11.555 1.00 90.75 99 ILE A N 1
ATOM 732 C CA . ILE A 1 99 ? 16.319 3.645 -11.759 1.00 90.75 99 ILE A CA 1
ATOM 733 C C . ILE A 1 99 ? 15.381 3.670 -12.966 1.00 90.75 99 ILE A C 1
ATOM 735 O O . ILE A 1 99 ? 14.554 4.565 -13.106 1.00 90.75 99 ILE A O 1
ATOM 739 N N . VAL A 1 100 ? 15.485 2.654 -13.822 1.00 90.88 100 VAL A N 1
ATOM 740 C CA . VAL A 1 100 ? 14.681 2.498 -15.039 1.00 90.88 100 VAL A CA 1
ATOM 741 C C . VAL A 1 100 ? 14.032 1.117 -15.063 1.00 90.88 100 VAL A C 1
ATOM 743 O O . VAL A 1 100 ? 14.710 0.096 -14.933 1.00 90.88 100 VAL A O 1
ATOM 746 N N . SER A 1 101 ? 12.717 1.068 -15.278 1.00 90.62 101 SER A N 1
ATOM 747 C CA . SER A 1 101 ? 11.987 -0.188 -15.470 1.00 90.62 101 SER A CA 1
ATOM 748 C C . SER A 1 101 ? 12.256 -0.816 -16.847 1.00 90.62 101 SER A C 1
ATOM 750 O O . SER A 1 101 ? 12.480 -0.130 -17.848 1.00 90.62 101 SER A O 1
ATOM 752 N N . GLU A 1 102 ? 12.182 -2.146 -16.940 1.00 90.19 102 GLU A N 1
ATOM 753 C CA . GLU A 1 102 ? 12.265 -2.865 -18.218 1.00 90.19 102 GLU A CA 1
ATOM 754 C C . GLU A 1 102 ? 11.177 -2.414 -19.196 1.00 90.19 102 GLU A C 1
ATOM 756 O O . GLU A 1 102 ? 11.445 -2.273 -20.388 1.00 90.19 102 GLU A O 1
ATOM 761 N N . HIS A 1 103 ? 9.970 -2.137 -18.698 1.00 87.88 103 HIS A N 1
ATOM 762 C CA . HIS A 1 103 ? 8.872 -1.625 -19.512 1.00 87.88 103 HIS A CA 1
ATOM 763 C C . HIS A 1 103 ? 9.244 -0.294 -20.182 1.00 87.88 103 HIS A C 1
ATOM 765 O O . HIS A 1 103 ? 9.087 -0.148 -21.396 1.00 87.88 103 HIS A O 1
ATOM 771 N N . LEU A 1 104 ? 9.811 0.648 -19.417 1.00 87.00 104 LEU A N 1
ATOM 772 C CA . LEU A 1 104 ? 10.285 1.917 -19.963 1.00 87.00 104 LEU A CA 1
ATOM 773 C C . LEU A 1 104 ? 11.411 1.696 -20.983 1.00 87.00 104 LEU A C 1
ATOM 775 O O . LEU A 1 104 ? 11.380 2.283 -22.062 1.00 87.00 104 LEU A O 1
ATOM 779 N N . ALA A 1 105 ? 12.362 0.804 -20.689 1.00 87.88 105 ALA A N 1
ATOM 780 C CA . ALA A 1 105 ? 13.476 0.483 -21.583 1.00 87.88 105 ALA A CA 1
ATOM 781 C C . ALA A 1 105 ? 13.042 -0.203 -22.894 1.00 87.88 105 ALA A C 1
ATOM 783 O O . ALA A 1 105 ? 13.681 -0.023 -23.937 1.00 87.88 105 ALA A O 1
ATOM 784 N N . LEU A 1 106 ? 11.969 -0.999 -22.862 1.00 88.12 106 LEU A N 1
ATOM 785 C CA . LEU A 1 106 ? 11.378 -1.638 -24.040 1.00 88.12 106 LEU A CA 1
ATOM 786 C C . LEU A 1 106 ? 10.670 -0.629 -24.950 1.00 88.12 106 LEU A C 1
ATOM 788 O O . LEU A 1 106 ? 10.712 -0.792 -26.172 1.00 88.12 106 LEU A O 1
ATOM 792 N N . GLY A 1 107 ? 10.054 0.394 -24.353 1.00 85.88 107 GLY A N 1
ATOM 793 C CA . GLY A 1 107 ? 9.311 1.449 -25.041 1.00 85.88 107 GLY A CA 1
ATOM 794 C C . GLY A 1 107 ? 10.162 2.589 -25.604 1.00 85.88 107 GLY A C 1
ATOM 795 O O . GLY A 1 107 ? 9.601 3.504 -26.198 1.00 85.88 107 GLY A O 1
ATOM 796 N N . LEU A 1 108 ? 11.491 2.569 -25.432 1.00 85.31 108 LEU A N 1
ATOM 797 C CA . LEU A 1 108 ? 12.354 3.630 -25.959 1.00 85.31 108 LEU A CA 1
ATOM 798 C C . LEU A 1 108 ? 12.389 3.625 -27.490 1.00 85.31 108 LEU A C 1
ATOM 800 O O . LEU A 1 108 ? 12.800 2.648 -28.122 1.00 85.31 108 LEU A O 1
ATOM 804 N N . GLU A 1 109 ? 12.023 4.767 -28.064 1.00 83.69 109 GLU A N 1
ATOM 805 C CA . GLU A 1 109 ? 12.068 5.048 -29.494 1.00 83.69 109 GLU A CA 1
ATOM 806 C C . GLU A 1 109 ? 13.158 6.086 -29.822 1.00 83.69 109 GLU A C 1
ATOM 808 O O . GLU A 1 109 ? 13.607 6.823 -28.940 1.00 83.69 109 GLU A O 1
ATOM 813 N N . PRO A 1 110 ? 13.607 6.168 -31.089 1.00 78.88 110 PRO A N 1
ATOM 814 C CA . PRO A 1 110 ? 14.464 7.264 -31.531 1.00 78.88 110 PRO A CA 1
ATOM 815 C C . PRO A 1 110 ? 13.783 8.615 -31.287 1.00 78.88 110 PRO A C 1
ATOM 817 O O . PRO A 1 110 ? 12.567 8.720 -31.385 1.00 78.88 110 PRO A O 1
ATOM 820 N N . SER A 1 111 ? 14.550 9.661 -31.006 1.00 78.19 111 SER A N 1
ATOM 821 C CA . SER A 1 111 ? 14.025 11.004 -30.780 1.00 78.19 111 SER A CA 1
ATOM 822 C C . SER A 1 111 ? 13.315 11.523 -32.030 1.00 78.19 111 SER A C 1
ATOM 824 O O . SER A 1 111 ? 13.828 11.359 -33.141 1.00 78.19 111 SER A O 1
ATOM 826 N N . GLU A 1 112 ? 12.190 12.217 -31.858 1.00 69.56 112 GLU A N 1
ATOM 827 C CA . GLU A 1 112 ? 11.484 12.916 -32.945 1.00 69.56 112 GLU A CA 1
ATOM 828 C C . GLU A 1 112 ? 12.360 13.981 -33.621 1.00 69.56 112 GLU A C 1
ATOM 830 O O . GLU A 1 112 ? 12.228 14.233 -34.817 1.00 69.56 112 GLU A O 1
ATOM 835 N N . ASN A 1 113 ? 13.336 14.528 -32.887 1.00 64.81 113 ASN A N 1
ATOM 836 C CA . ASN A 1 113 ? 14.332 15.461 -33.416 1.00 64.81 113 ASN A CA 1
ATOM 837 C C . ASN A 1 113 ? 15.366 14.777 -34.322 1.00 64.81 113 ASN A C 1
ATOM 839 O O . ASN A 1 113 ? 16.207 15.451 -34.923 1.00 64.81 113 ASN A O 1
ATOM 843 N N . THR A 1 114 ? 15.330 13.445 -34.436 1.00 63.19 114 THR A N 1
ATOM 844 C CA . THR A 1 114 ? 16.138 12.727 -35.416 1.00 63.19 114 THR A CA 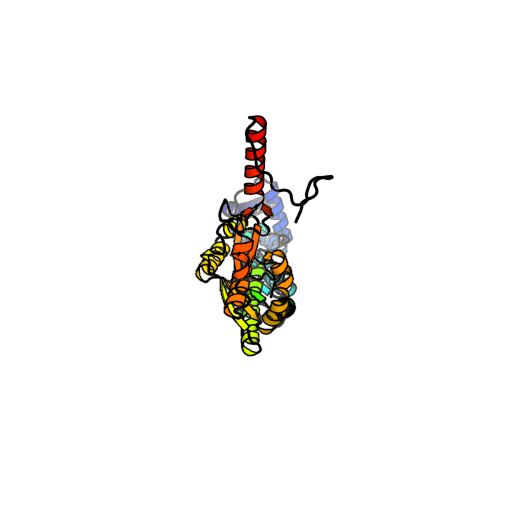1
ATOM 845 C C . THR A 1 114 ? 15.662 13.136 -36.809 1.00 63.19 114 THR A C 1
ATOM 847 O O . THR A 1 114 ? 14.510 12.878 -37.155 1.00 63.19 114 THR A O 1
ATOM 850 N N . PRO A 1 115 ? 16.537 13.681 -37.670 1.00 57.06 115 PRO A N 1
ATOM 851 C CA . PRO A 1 115 ? 16.164 14.188 -38.996 1.00 57.06 115 PRO A CA 1
ATOM 852 C C . PRO A 1 115 ? 15.477 13.183 -39.944 1.00 57.06 115 PRO A C 1
ATOM 854 O O . PRO A 1 115 ? 14.982 13.560 -41.001 1.00 57.06 115 PRO A O 1
ATOM 857 N N . ILE A 1 116 ? 15.463 11.895 -39.585 1.00 66.12 116 ILE A N 1
ATOM 858 C CA . ILE A 1 116 ? 14.754 10.826 -40.291 1.00 66.12 116 ILE A CA 1
ATOM 859 C C . ILE A 1 116 ? 14.017 9.926 -39.282 1.00 66.12 116 ILE A C 1
ATOM 861 O O . ILE A 1 116 ? 14.115 8.702 -39.344 1.00 66.12 116 ILE A O 1
ATOM 865 N N . TYR A 1 117 ? 13.315 10.526 -38.314 1.00 67.38 117 TYR A N 1
ATOM 866 C CA . TYR A 1 117 ? 12.621 9.828 -37.222 1.00 67.38 117 TYR A CA 1
ATOM 867 C C . TYR A 1 117 ? 11.730 8.676 -37.708 1.00 67.38 117 TYR A C 1
ATOM 869 O O . TYR A 1 117 ? 11.854 7.562 -37.211 1.00 67.38 117 TYR A O 1
ATOM 877 N N . ILE A 1 118 ? 10.907 8.892 -38.738 1.00 67.56 118 ILE A N 1
ATOM 878 C CA . ILE A 1 118 ? 9.991 7.865 -39.272 1.00 67.56 118 ILE A CA 1
ATOM 879 C C . ILE A 1 118 ? 10.767 6.639 -39.784 1.00 67.56 118 ILE A C 1
ATOM 881 O O . ILE A 1 118 ? 10.422 5.497 -39.485 1.00 67.56 118 ILE A O 1
ATOM 885 N N . PHE A 1 119 ? 11.864 6.867 -40.509 1.00 65.88 119 PHE A N 1
ATOM 886 C CA . PHE A 1 119 ? 12.712 5.795 -41.038 1.00 65.88 119 PHE A CA 1
ATOM 887 C C . PHE A 1 119 ? 13.525 5.119 -39.926 1.00 65.88 119 PHE A C 1
ATOM 889 O O . PHE A 1 119 ? 13.662 3.899 -39.902 1.00 65.88 119 PHE A O 1
ATOM 896 N N . ALA A 1 120 ? 14.025 5.900 -38.965 1.00 71.50 120 ALA A N 1
ATOM 897 C CA . ALA A 1 120 ? 14.706 5.412 -37.771 1.00 71.50 120 ALA A CA 1
ATOM 898 C C . ALA A 1 120 ? 13.796 4.506 -36.929 1.00 71.50 120 ALA A C 1
ATOM 900 O O . ALA A 1 120 ? 14.231 3.438 -36.500 1.00 71.50 120 ALA A O 1
ATOM 901 N N . LYS A 1 121 ? 12.534 4.901 -36.742 1.00 72.81 121 LYS A N 1
ATOM 902 C CA . LYS A 1 121 ? 11.506 4.145 -36.024 1.00 72.81 121 LYS A CA 1
ATOM 903 C C . LYS A 1 121 ? 11.145 2.847 -36.744 1.00 72.81 121 LYS A C 1
ATOM 905 O O . LYS A 1 121 ? 11.067 1.809 -36.099 1.00 72.81 121 LYS A O 1
ATOM 910 N N . ALA A 1 122 ? 11.000 2.877 -38.071 1.00 69.50 122 ALA A N 1
ATOM 911 C CA . ALA A 1 122 ? 10.692 1.683 -38.863 1.00 69.50 122 ALA A CA 1
ATOM 912 C C . ALA A 1 122 ? 11.848 0.662 -38.898 1.00 69.50 122 ALA A C 1
ATOM 914 O O . ALA A 1 122 ? 11.614 -0.544 -38.929 1.00 69.50 122 ALA A O 1
ATOM 915 N N . LEU A 1 123 ? 13.100 1.133 -38.893 1.00 70.38 123 LEU A N 1
ATOM 916 C CA . LEU A 1 123 ? 14.289 0.280 -39.010 1.00 70.38 123 LEU A CA 1
ATOM 917 C C . LEU A 1 123 ? 14.822 -0.261 -37.678 1.00 70.38 123 LEU A C 1
ATOM 919 O O . LEU A 1 123 ? 15.680 -1.153 -37.681 1.00 70.38 123 LEU A O 1
ATOM 923 N N . GLN A 1 124 ? 14.388 0.287 -36.541 1.00 70.69 124 GLN A N 1
ATOM 924 C CA . GLN A 1 124 ? 14.846 -0.183 -35.238 1.00 70.69 124 GLN A CA 1
ATOM 925 C C . GLN A 1 124 ? 14.017 -1.371 -34.744 1.00 70.69 124 GLN A C 1
ATOM 927 O O . GLN A 1 124 ? 12.791 -1.289 -34.681 1.00 70.69 124 GLN A O 1
ATOM 932 N N . PRO A 1 125 ? 14.661 -2.480 -34.333 1.00 67.00 125 PRO A N 1
ATOM 933 C CA . PRO A 1 125 ? 13.951 -3.543 -33.646 1.00 67.00 125 PRO A CA 1
ATOM 934 C C . PRO A 1 125 ? 13.409 -3.024 -32.311 1.00 67.00 125 PRO A C 1
ATOM 936 O O . PRO A 1 125 ? 14.146 -2.428 -31.521 1.00 67.00 125 PRO A O 1
ATOM 939 N N . LYS A 1 126 ? 12.133 -3.318 -32.041 1.00 75.19 126 LYS A N 1
ATOM 940 C CA . LYS A 1 126 ? 11.507 -3.072 -30.736 1.00 75.19 126 LYS A CA 1
ATOM 941 C C . LYS A 1 126 ? 12.384 -3.633 -29.608 1.00 75.19 126 LYS A C 1
ATOM 943 O O . LYS A 1 126 ? 12.975 -4.709 -29.744 1.00 75.19 126 LYS A O 1
ATOM 948 N N . GLY A 1 127 ? 12.485 -2.894 -28.504 1.00 81.38 127 GLY A N 1
ATOM 949 C CA . GLY A 1 127 ? 13.268 -3.306 -27.338 1.00 81.38 127 GLY A CA 1
ATOM 950 C C . GLY A 1 127 ? 14.786 -3.136 -27.467 1.00 81.38 127 GLY A C 1
ATOM 951 O O . GLY A 1 127 ? 15.538 -3.781 -26.734 1.00 81.38 127 GLY A O 1
ATOM 952 N N . TYR A 1 128 ? 15.274 -2.286 -28.379 1.00 84.75 128 TYR A N 1
ATOM 953 C CA . TYR A 1 128 ? 16.707 -1.973 -28.455 1.00 84.75 128 TYR A CA 1
ATOM 954 C C . TYR A 1 128 ? 17.235 -1.320 -27.161 1.00 84.75 128 TYR A C 1
ATOM 956 O O . TYR A 1 128 ? 18.342 -1.650 -26.735 1.00 84.75 128 TYR A O 1
ATOM 964 N N . GLY A 1 129 ? 16.437 -0.475 -26.492 1.00 85.94 129 GLY A N 1
ATOM 965 C CA . GLY A 1 129 ? 16.790 0.129 -25.199 1.00 85.94 129 GLY A CA 1
ATOM 966 C C . GLY A 1 129 ? 17.099 -0.917 -24.123 1.00 85.94 129 GLY A C 1
ATOM 967 O O . GLY A 1 129 ? 18.176 -0.892 -23.530 1.00 85.94 129 GLY A O 1
ATOM 968 N N . LYS A 1 130 ? 16.231 -1.925 -23.974 1.00 91.94 130 LYS A N 1
ATOM 969 C CA . LYS A 1 130 ? 16.482 -3.093 -23.113 1.00 91.94 130 LYS A CA 1
ATOM 970 C C . LYS A 1 130 ? 17.811 -3.782 -23.443 1.00 91.94 130 LYS A C 1
ATOM 972 O O . LYS A 1 130 ? 18.629 -3.984 -22.556 1.00 91.94 130 LYS A O 1
ATOM 977 N N . LYS A 1 131 ? 18.077 -4.089 -24.722 1.00 90.56 131 LYS A N 1
ATOM 978 C CA . LYS A 1 131 ? 19.333 -4.753 -25.140 1.00 90.56 131 LYS A CA 1
ATOM 979 C C . LYS A 1 131 ? 20.581 -3.956 -24.757 1.00 90.56 131 LYS A C 1
ATOM 981 O O . LYS A 1 131 ? 21.620 -4.541 -24.450 1.00 90.56 131 LYS A O 1
ATOM 986 N N . VAL A 1 132 ? 20.503 -2.627 -24.818 1.00 89.56 132 VAL A N 1
ATOM 987 C CA . VAL A 1 132 ? 21.595 -1.736 -24.411 1.00 89.56 132 VAL A CA 1
ATOM 988 C C . VAL A 1 132 ? 21.851 -1.848 -22.912 1.00 89.56 132 VAL A C 1
ATOM 990 O O . VAL A 1 132 ? 23.009 -2.010 -22.519 1.00 89.56 132 VAL A O 1
ATOM 993 N N . LEU A 1 133 ? 20.795 -1.794 -22.100 1.00 91.56 133 LEU A N 1
ATOM 994 C CA . LEU A 1 133 ? 20.902 -1.890 -20.646 1.00 91.56 133 LEU A CA 1
ATOM 995 C C . LEU A 1 133 ? 21.317 -3.297 -20.197 1.00 91.56 133 LEU A C 1
ATOM 997 O O . LEU A 1 133 ? 22.227 -3.418 -19.386 1.00 91.56 133 LEU A O 1
ATOM 1001 N N . ASP A 1 134 ? 20.789 -4.360 -20.810 1.00 92.19 134 ASP A N 1
ATOM 1002 C CA . ASP A 1 134 ? 21.224 -5.744 -20.568 1.00 92.19 134 ASP A CA 1
ATOM 1003 C C . ASP A 1 134 ? 22.731 -5.909 -20.822 1.00 92.19 134 ASP A C 1
ATOM 1005 O O . ASP A 1 134 ? 23.450 -6.526 -20.037 1.00 92.19 134 ASP A O 1
ATOM 1009 N N . LYS A 1 135 ? 23.251 -5.307 -21.900 1.00 92.31 135 LYS A N 1
ATOM 1010 C CA . LYS A 1 135 ? 24.689 -5.330 -22.201 1.00 92.31 135 LYS A CA 1
ATOM 1011 C C . LYS A 1 135 ? 25.515 -4.521 -21.199 1.00 92.31 135 LYS A C 1
ATOM 1013 O O . LYS A 1 135 ? 26.690 -4.827 -21.005 1.00 92.31 135 LYS A O 1
ATOM 1018 N N . ALA A 1 136 ? 24.953 -3.463 -20.621 1.00 90.19 136 ALA A N 1
ATOM 1019 C CA . ALA A 1 136 ? 25.615 -2.676 -19.585 1.00 90.19 136 ALA A CA 1
ATOM 1020 C C . ALA A 1 136 ? 25.643 -3.429 -18.247 1.00 90.19 136 ALA A C 1
ATOM 1022 O O . ALA A 1 136 ? 26.695 -3.482 -17.610 1.00 90.19 136 ALA A O 1
ATOM 1023 N N . ALA A 1 137 ? 24.537 -4.085 -17.896 1.00 91.12 137 ALA A N 1
ATOM 1024 C CA . ALA A 1 137 ? 24.410 -4.948 -16.730 1.00 91.12 137 ALA A CA 1
ATOM 1025 C C . ALA A 1 137 ? 25.361 -6.151 -16.802 1.00 91.12 137 ALA A C 1
ATOM 1027 O O . ALA A 1 137 ? 26.118 -6.398 -15.872 1.00 91.12 137 ALA A O 1
ATOM 1028 N N . ALA A 1 138 ? 25.437 -6.826 -17.955 1.00 92.06 138 ALA A N 1
ATOM 1029 C CA . ALA A 1 138 ? 26.378 -7.930 -18.186 1.00 92.06 138 ALA A CA 1
ATOM 1030 C C . ALA A 1 138 ? 27.859 -7.511 -18.104 1.00 92.06 138 ALA A C 1
ATOM 1032 O O . ALA A 1 138 ? 28.744 -8.353 -18.010 1.00 92.06 138 ALA A O 1
ATOM 1033 N N . LYS A 1 139 ? 28.141 -6.206 -18.180 1.00 92.38 139 LYS A N 1
ATOM 1034 C CA . LYS A 1 139 ? 29.477 -5.628 -17.995 1.00 92.38 139 LYS A CA 1
ATOM 1035 C C . LYS A 1 139 ? 29.695 -5.069 -16.588 1.00 92.38 139 LYS A C 1
ATOM 1037 O O . LYS A 1 139 ? 30.679 -4.361 -16.399 1.00 92.38 139 LYS A O 1
ATOM 1042 N N . HIS A 1 140 ? 28.779 -5.329 -15.654 1.00 85.88 140 HIS A N 1
ATOM 1043 C CA . HIS A 1 140 ? 28.804 -4.824 -14.279 1.00 85.88 140 HIS A CA 1
ATOM 1044 C C . HIS A 1 140 ? 28.942 -3.298 -14.187 1.00 85.88 140 HIS A C 1
ATOM 1046 O O . HIS A 1 140 ? 29.589 -2.775 -13.291 1.00 85.88 140 HIS A O 1
ATOM 1052 N N . ARG A 1 141 ? 28.371 -2.567 -15.154 1.00 87.06 141 ARG A N 1
ATOM 1053 C CA . ARG A 1 141 ? 28.361 -1.093 -15.132 1.00 87.06 141 ARG A CA 1
ATOM 1054 C C . ARG A 1 141 ? 27.148 -0.519 -14.417 1.00 87.06 141 ARG A C 1
ATOM 1056 O O . ARG A 1 141 ? 27.174 0.645 -14.052 1.00 87.06 141 ARG A O 1
ATOM 1063 N N . ILE A 1 142 ? 26.083 -1.308 -14.340 1.00 92.44 142 ILE A N 1
ATOM 1064 C CA . ILE A 1 142 ? 24.806 -0.973 -13.717 1.00 92.44 142 ILE A CA 1
ATOM 1065 C C . ILE A 1 142 ? 24.282 -2.234 -13.032 1.00 92.44 142 ILE A C 1
ATOM 1067 O O . ILE A 1 142 ? 24.568 -3.348 -13.489 1.00 92.44 142 ILE A O 1
ATOM 1071 N N . GLY A 1 143 ? 23.506 -2.055 -11.972 1.00 90.19 143 GLY A N 1
ATOM 1072 C CA . GLY A 1 143 ? 22.805 -3.124 -11.282 1.00 90.19 143 GLY A CA 1
ATOM 1073 C C . GLY A 1 143 ? 21.527 -3.533 -12.009 1.00 90.19 143 GLY A C 1
ATOM 1074 O O . GLY A 1 143 ? 20.925 -2.759 -12.762 1.00 90.19 143 GLY A O 1
ATOM 1075 N N . THR A 1 144 ? 21.104 -4.774 -11.773 1.00 92.56 144 THR A N 1
ATOM 1076 C CA . THR A 1 144 ? 19.787 -5.261 -12.193 1.00 92.56 144 THR A CA 1
ATOM 1077 C C . THR A 1 144 ? 19.152 -6.101 -11.110 1.00 92.56 144 THR A C 1
ATOM 1079 O O . THR A 1 144 ? 19.800 -6.995 -10.568 1.00 92.56 144 THR A O 1
ATOM 1082 N N . LYS A 1 145 ? 17.863 -5.882 -10.856 1.00 89.56 145 LYS A N 1
ATOM 1083 C CA . LYS A 1 145 ? 17.081 -6.674 -9.901 1.00 89.56 145 LYS A CA 1
ATOM 1084 C C . LYS A 1 145 ? 15.682 -6.902 -10.444 1.00 89.56 145 LYS A C 1
ATOM 1086 O O . LYS A 1 145 ? 15.158 -6.090 -11.204 1.00 89.56 145 LYS A O 1
ATOM 1091 N N . THR A 1 146 ? 15.103 -8.042 -10.088 1.00 87.50 146 THR A N 1
ATOM 1092 C CA . THR A 1 146 ? 13.721 -8.375 -10.437 1.00 87.50 146 THR A CA 1
ATOM 1093 C C . THR A 1 146 ? 12.869 -8.253 -9.181 1.00 87.50 146 THR A C 1
ATOM 1095 O O . THR A 1 146 ? 13.168 -8.903 -8.183 1.00 87.50 146 THR A O 1
ATOM 1098 N N . CYS A 1 147 ? 11.831 -7.423 -9.239 1.00 81.12 147 CYS A N 1
ATOM 1099 C CA . CYS A 1 147 ? 10.895 -7.161 -8.149 1.00 81.12 147 CYS A CA 1
ATOM 1100 C C . CYS A 1 147 ? 9.470 -7.316 -8.694 1.00 81.12 147 CYS A C 1
ATOM 1102 O O . CYS A 1 147 ? 9.134 -6.706 -9.707 1.00 81.12 147 CYS A O 1
ATOM 1104 N N . ASP A 1 148 ? 8.660 -8.171 -8.061 1.00 77.62 148 ASP A N 1
ATOM 1105 C CA . ASP A 1 148 ? 7.285 -8.493 -8.486 1.00 77.62 148 ASP A CA 1
ATOM 1106 C C . ASP A 1 148 ? 7.158 -8.795 -9.999 1.00 77.62 148 ASP A C 1
ATOM 1108 O O . ASP A 1 148 ? 6.334 -8.241 -10.731 1.00 77.62 148 ASP A O 1
ATOM 1112 N N . GLY A 1 149 ? 8.061 -9.637 -10.512 1.00 79.62 149 GLY A N 1
ATOM 1113 C CA . GLY A 1 149 ? 8.086 -10.051 -11.920 1.00 79.62 149 GLY A CA 1
ATOM 1114 C C . GLY A 1 149 ? 8.535 -8.978 -12.923 1.00 79.62 149 GLY A C 1
ATOM 1115 O O . GLY A 1 149 ? 8.646 -9.287 -14.107 1.00 79.62 149 GLY A O 1
ATOM 1116 N N . ALA A 1 150 ? 8.833 -7.751 -12.483 1.00 84.88 150 ALA A N 1
ATOM 1117 C CA . ALA A 1 150 ? 9.390 -6.686 -13.313 1.00 84.88 150 ALA A CA 1
ATOM 1118 C C . ALA A 1 150 ? 10.893 -6.524 -13.057 1.00 84.88 150 ALA A C 1
ATOM 1120 O O . ALA A 1 150 ? 11.348 -6.534 -11.911 1.00 84.88 150 ALA A O 1
ATOM 1121 N N . ARG A 1 151 ? 11.682 -6.371 -14.124 1.00 90.06 151 ARG A N 1
ATOM 1122 C CA . ARG A 1 151 ? 13.119 -6.100 -14.020 1.00 90.06 151 ARG A CA 1
ATOM 1123 C C . ARG A 1 151 ? 13.384 -4.599 -14.012 1.00 90.06 151 ARG A C 1
ATOM 1125 O O . ARG A 1 151 ? 12.781 -3.855 -14.783 1.00 90.06 151 ARG A O 1
ATOM 1132 N N . TYR A 1 152 ? 14.324 -4.181 -13.175 1.00 91.81 152 TYR A N 1
ATOM 1133 C CA . TYR A 1 152 ? 14.778 -2.801 -13.050 1.00 91.81 152 TYR A CA 1
ATOM 1134 C C . TYR A 1 152 ? 16.286 -2.727 -13.273 1.00 91.81 152 TYR A C 1
ATOM 1136 O O . TYR A 1 152 ? 17.022 -3.637 -12.882 1.00 91.81 152 TYR A O 1
ATOM 1144 N N . TYR A 1 153 ? 16.721 -1.640 -13.900 1.00 92.69 153 TYR A N 1
ATOM 1145 C CA . TYR A 1 153 ? 18.114 -1.271 -14.135 1.00 92.69 153 TYR A CA 1
ATOM 1146 C C . TYR A 1 153 ? 18.431 -0.045 -13.285 1.00 92.69 153 TYR A C 1
ATOM 1148 O O . TYR A 1 153 ? 17.630 0.888 -13.271 1.00 92.69 153 TYR A O 1
ATOM 1156 N N . PHE A 1 154 ? 19.559 -0.031 -12.582 1.00 92.50 154 PHE A N 1
ATOM 1157 C CA . PHE A 1 154 ? 19.857 1.040 -11.627 1.00 92.50 154 PHE A CA 1
ATOM 1158 C C . PHE A 1 154 ? 21.352 1.264 -11.421 1.00 92.50 154 PHE A C 1
ATOM 1160 O O . PHE A 1 154 ? 22.170 0.380 -11.679 1.00 92.50 154 PHE A O 1
ATOM 1167 N N . ASP A 1 155 ? 21.686 2.447 -10.918 1.00 89.00 155 ASP A N 1
ATOM 1168 C CA . ASP A 1 155 ? 22.926 2.674 -10.176 1.00 89.00 155 ASP A CA 1
ATOM 1169 C C . ASP A 1 155 ? 22.752 2.169 -8.730 1.00 89.00 155 ASP A C 1
ATOM 1171 O O . ASP A 1 155 ? 21.707 2.402 -8.117 1.00 89.00 155 ASP A O 1
ATOM 1175 N N . GLU A 1 156 ? 23.735 1.441 -8.192 1.00 86.19 156 GLU A N 1
ATOM 1176 C CA . GLU A 1 156 ? 23.662 0.863 -6.839 1.00 86.19 156 GLU A CA 1
ATOM 1177 C C . GLU A 1 156 ? 23.440 1.936 -5.765 1.00 86.19 156 GLU A C 1
ATOM 1179 O O . GLU A 1 156 ? 22.610 1.746 -4.874 1.00 86.19 156 GLU A O 1
ATOM 1184 N N . GLY A 1 157 ? 24.082 3.102 -5.892 1.00 87.50 157 GLY A N 1
ATOM 1185 C CA . GLY A 1 157 ? 23.909 4.194 -4.936 1.00 87.50 157 GLY A CA 1
ATOM 1186 C C . GLY A 1 157 ? 22.501 4.792 -4.969 1.00 87.50 157 GLY A C 1
ATOM 1187 O O . GLY A 1 157 ? 21.950 5.151 -3.929 1.00 87.50 157 GLY A O 1
ATOM 1188 N N . GLU A 1 158 ? 21.881 4.875 -6.147 1.00 89.12 158 GLU A N 1
ATOM 1189 C CA . GLU A 1 158 ? 20.504 5.372 -6.286 1.00 89.12 158 GLU A CA 1
ATOM 1190 C C . GLU A 1 158 ? 19.471 4.349 -5.801 1.00 89.12 158 GLU A C 1
ATOM 1192 O O . GLU A 1 158 ? 18.457 4.719 -5.204 1.00 89.12 158 GLU A O 1
ATOM 1197 N N . TRP A 1 159 ? 19.754 3.056 -5.975 1.00 90.31 159 TRP A N 1
ATOM 1198 C CA . TRP A 1 159 ? 18.940 1.984 -5.409 1.00 90.31 159 TRP A CA 1
ATOM 1199 C C . TRP A 1 159 ? 18.907 2.040 -3.879 1.00 90.31 159 TRP A C 1
ATOM 1201 O O . TRP A 1 159 ? 17.830 2.013 -3.278 1.00 90.31 159 TRP A O 1
ATOM 1211 N N . GLU A 1 160 ? 20.073 2.153 -3.240 1.00 90.56 160 GLU A N 1
ATOM 1212 C CA . GLU A 1 160 ? 20.178 2.239 -1.780 1.00 90.56 160 GLU A CA 1
ATOM 1213 C C . GLU A 1 160 ? 19.501 3.494 -1.224 1.00 90.56 160 GLU A C 1
ATOM 1215 O O . GLU A 1 160 ? 18.812 3.420 -0.202 1.00 90.56 160 GLU A O 1
ATOM 1220 N N . LYS A 1 161 ? 19.627 4.635 -1.914 1.00 90.94 161 LYS A N 1
ATOM 1221 C CA . LYS A 1 161 ? 18.929 5.874 -1.546 1.00 90.94 161 LYS A CA 1
ATOM 1222 C C . LYS A 1 161 ? 17.415 5.718 -1.618 1.00 90.94 161 LYS A C 1
ATOM 1224 O O . LYS A 1 161 ? 16.733 6.130 -0.679 1.00 90.94 161 LYS A O 1
ATOM 1229 N N . LEU A 1 162 ? 16.881 5.121 -2.690 1.00 90.56 162 LEU A N 1
ATOM 1230 C CA . LEU A 1 162 ? 15.443 4.867 -2.804 1.00 90.56 162 LEU A CA 1
ATOM 1231 C C . LEU A 1 162 ? 14.965 3.940 -1.683 1.00 90.56 162 LEU A C 1
ATOM 1233 O O . LEU A 1 162 ? 13.999 4.271 -0.995 1.00 90.56 162 LEU A O 1
ATOM 1237 N N . ALA A 1 163 ? 15.649 2.811 -1.486 1.00 90.50 163 ALA A N 1
ATOM 1238 C CA . ALA A 1 163 ? 15.290 1.830 -0.469 1.00 90.50 163 ALA A CA 1
ATOM 1239 C C . ALA A 1 163 ? 15.311 2.449 0.936 1.00 90.50 163 ALA A C 1
ATOM 1241 O O . ALA A 1 163 ? 14.355 2.291 1.691 1.00 90.50 163 ALA A O 1
ATOM 1242 N N . SER A 1 164 ? 16.351 3.224 1.257 1.00 92.56 164 SER A N 1
ATOM 1243 C CA . SER A 1 164 ? 16.487 3.909 2.547 1.00 92.56 164 SER A CA 1
ATOM 1244 C C . SER A 1 164 ? 15.426 4.987 2.743 1.00 92.56 164 SER A C 1
ATOM 1246 O O . SER A 1 164 ? 14.867 5.099 3.829 1.00 92.56 164 SER A O 1
ATOM 1248 N N . ARG A 1 165 ? 15.105 5.770 1.704 1.00 93.19 165 ARG A N 1
ATOM 1249 C CA . ARG A 1 165 ? 14.038 6.779 1.769 1.00 93.19 165 ARG A CA 1
ATOM 1250 C C . ARG A 1 165 ? 12.687 6.130 2.061 1.00 93.19 165 ARG A C 1
ATOM 1252 O O . ARG A 1 165 ? 12.017 6.541 3.003 1.00 93.19 165 ARG A O 1
ATOM 1259 N N . VAL A 1 166 ? 12.322 5.103 1.288 1.00 93.06 166 VAL A N 1
ATOM 1260 C CA . VAL A 1 166 ? 11.066 4.357 1.473 1.00 93.06 166 VAL A CA 1
ATOM 1261 C C . VAL A 1 166 ? 11.013 3.744 2.868 1.00 93.06 166 VAL A C 1
ATOM 1263 O O . VAL A 1 166 ? 10.028 3.930 3.577 1.00 93.06 166 VAL A O 1
ATOM 1266 N N . ALA A 1 167 ? 12.085 3.074 3.294 1.00 94.12 167 ALA A N 1
ATOM 1267 C CA . ALA A 1 167 ? 12.156 2.465 4.615 1.00 94.12 167 ALA A CA 1
ATOM 1268 C C . ALA A 1 167 ? 11.996 3.503 5.732 1.00 94.12 167 ALA A C 1
ATOM 1270 O O . ALA A 1 167 ? 11.204 3.295 6.646 1.00 94.12 167 ALA A O 1
ATOM 1271 N N . ASN A 1 168 ? 12.687 4.642 5.646 1.00 94.25 168 ASN A N 1
ATOM 1272 C CA . ASN A 1 168 ? 12.603 5.700 6.651 1.00 94.25 168 ASN A CA 1
ATOM 1273 C C . ASN A 1 168 ? 11.192 6.285 6.761 1.00 94.25 168 ASN A C 1
ATOM 1275 O O . ASN A 1 168 ? 10.701 6.467 7.873 1.00 94.25 168 ASN A O 1
ATOM 1279 N N . GLU A 1 169 ? 10.525 6.548 5.635 1.00 93.94 169 GLU A N 1
ATOM 1280 C CA . GLU A 1 169 ? 9.149 7.055 5.631 1.00 93.94 169 GLU A CA 1
ATOM 1281 C C . GLU A 1 169 ? 8.171 6.032 6.217 1.00 93.94 169 GLU A C 1
ATOM 1283 O O . GLU A 1 169 ? 7.401 6.368 7.117 1.00 93.94 169 GLU A O 1
ATOM 1288 N N . VAL A 1 170 ? 8.254 4.769 5.783 1.00 93.94 170 VAL A N 1
ATOM 1289 C CA . VAL A 1 170 ? 7.415 3.675 6.299 1.00 93.94 170 VAL A CA 1
ATOM 1290 C C . VAL A 1 170 ? 7.619 3.503 7.802 1.00 93.94 170 VAL A C 1
ATOM 1292 O O . VAL A 1 170 ? 6.649 3.497 8.558 1.00 93.94 170 VAL A O 1
ATOM 1295 N N . ILE A 1 171 ? 8.871 3.421 8.258 1.00 94.00 171 ILE A N 1
ATOM 1296 C CA . ILE A 1 171 ? 9.210 3.253 9.675 1.00 94.00 171 ILE A CA 1
ATOM 1297 C C . ILE A 1 171 ? 8.734 4.457 10.493 1.00 94.00 171 ILE A C 1
ATOM 1299 O O . ILE A 1 171 ? 8.208 4.268 11.589 1.00 94.00 171 ILE A O 1
ATOM 1303 N N . ALA A 1 172 ? 8.883 5.684 9.987 1.00 94.19 172 ALA A N 1
ATOM 1304 C CA . ALA A 1 172 ? 8.401 6.883 10.667 1.00 94.19 172 ALA A CA 1
ATOM 1305 C C . ALA A 1 172 ? 6.870 6.890 10.787 1.00 94.19 172 ALA A C 1
ATOM 1307 O O . ALA A 1 172 ? 6.342 7.137 11.873 1.00 94.19 172 ALA A O 1
ATOM 1308 N N . THR A 1 173 ? 6.146 6.568 9.709 1.00 93.19 173 THR A N 1
ATOM 1309 C CA . THR A 1 173 ? 4.683 6.445 9.739 1.00 93.19 173 THR A CA 1
ATOM 1310 C C . THR A 1 173 ? 4.243 5.368 10.728 1.00 93.19 173 THR A C 1
ATOM 1312 O O . THR A 1 173 ? 3.408 5.648 11.588 1.00 93.19 173 THR A O 1
ATOM 1315 N N . LEU A 1 174 ? 4.835 4.172 10.669 1.00 93.88 174 LEU A N 1
ATOM 1316 C CA . LEU A 1 174 ? 4.500 3.062 11.563 1.00 93.88 174 LEU A CA 1
ATOM 1317 C C . LEU A 1 174 ? 4.809 3.383 13.025 1.00 93.88 174 LEU A C 1
ATOM 1319 O O . LEU A 1 174 ? 3.968 3.138 13.881 1.00 93.88 174 LEU A O 1
ATOM 1323 N N . ASN A 1 175 ? 5.957 4.000 13.317 1.00 93.44 175 ASN A N 1
ATOM 1324 C CA . ASN A 1 175 ? 6.291 4.448 14.669 1.00 93.44 175 ASN A CA 1
ATOM 1325 C C . ASN A 1 175 ? 5.279 5.457 15.204 1.00 93.44 175 ASN A C 1
ATOM 1327 O O . ASN A 1 175 ? 4.820 5.305 16.332 1.00 93.44 175 ASN A O 1
ATOM 1331 N N . ASN A 1 176 ? 4.901 6.456 14.404 1.00 92.62 176 ASN A N 1
ATOM 1332 C CA . ASN A 1 176 ? 3.920 7.455 14.817 1.00 92.62 176 ASN A CA 1
ATOM 1333 C C . ASN A 1 176 ? 2.553 6.815 15.092 1.00 92.62 176 ASN A C 1
ATOM 1335 O O . ASN A 1 176 ? 1.914 7.131 16.094 1.00 92.62 176 ASN A O 1
ATOM 1339 N N . GLN A 1 177 ? 2.115 5.891 14.233 1.00 91.81 177 GLN A N 1
ATOM 1340 C CA . GLN A 1 177 ? 0.865 5.149 14.417 1.00 91.81 177 GLN A CA 1
ATOM 1341 C C . GLN A 1 177 ? 0.924 4.250 15.655 1.00 91.81 177 GLN A C 1
ATOM 1343 O O . GLN A 1 177 ? 0.000 4.257 16.465 1.00 91.81 177 GLN A O 1
ATOM 1348 N N . MET A 1 178 ? 2.031 3.538 15.859 1.00 91.44 178 MET A N 1
ATOM 1349 C CA . MET A 1 178 ? 2.202 2.649 17.002 1.00 91.44 178 MET A CA 1
ATOM 1350 C C . MET A 1 178 ? 2.297 3.421 18.322 1.00 91.44 178 MET A C 1
ATOM 1352 O O . MET A 1 178 ? 1.679 3.034 19.303 1.00 91.44 178 MET A O 1
ATOM 1356 N N . GLN A 1 179 ? 2.997 4.554 18.361 1.00 91.06 179 GLN A N 1
ATOM 1357 C CA . GLN A 1 179 ? 3.069 5.396 19.561 1.00 91.06 179 GLN A CA 1
ATOM 1358 C C . GLN A 1 179 ? 1.732 6.074 19.874 1.00 91.06 179 GLN A C 1
ATOM 1360 O O . GLN A 1 179 ? 1.312 6.116 21.025 1.00 91.06 179 GLN A O 1
ATOM 1365 N N . LYS A 1 180 ? 1.054 6.618 18.858 1.00 92.06 180 LYS A N 1
ATOM 1366 C CA . LYS A 1 180 ? -0.191 7.368 19.055 1.00 92.06 180 LYS A CA 1
ATOM 1367 C C . LYS A 1 180 ? -1.378 6.448 19.302 1.00 92.06 180 LYS A C 1
ATOM 1369 O O . LYS A 1 180 ? -2.178 6.685 20.207 1.00 92.06 180 LYS A O 1
ATOM 1374 N N . TYR A 1 181 ? -1.524 5.416 18.478 1.00 91.69 181 TYR A N 1
ATOM 1375 C CA . TYR A 1 181 ? -2.699 4.551 18.456 1.00 91.69 181 TYR A CA 1
ATOM 1376 C C . TYR A 1 181 ? -2.455 3.175 19.072 1.00 91.69 181 TYR A C 1
ATOM 1378 O O . TYR A 1 181 ? -3.398 2.618 19.629 1.00 91.69 181 TYR A O 1
ATOM 1386 N N . GLY A 1 182 ? -1.217 2.681 19.077 1.00 90.81 182 GLY A N 1
ATOM 1387 C CA . GLY A 1 182 ? -0.892 1.336 19.559 1.00 90.81 182 GLY A CA 1
ATOM 1388 C C . GLY A 1 182 ? -1.280 0.239 18.577 1.00 90.81 182 GLY A C 1
ATOM 1389 O O . GLY A 1 182 ? -1.310 -0.919 18.966 1.00 90.81 182 GLY A O 1
ATOM 1390 N N . ILE A 1 183 ? -1.649 0.593 17.339 1.00 89.38 183 ILE A N 1
ATOM 1391 C CA . ILE A 1 183 ? -2.225 -0.343 16.371 1.00 89.38 183 ILE A CA 1
ATOM 1392 C C . ILE A 1 183 ? -1.703 -0.041 14.972 1.00 89.38 183 ILE A C 1
ATOM 1394 O O . ILE A 1 183 ? -1.818 1.087 14.482 1.00 89.38 183 ILE A O 1
ATOM 1398 N N . ILE A 1 184 ? -1.209 -1.074 14.295 1.00 91.00 184 ILE A N 1
ATOM 1399 C CA . ILE A 1 184 ? -0.871 -1.045 12.870 1.00 91.00 184 ILE A CA 1
ATOM 1400 C C . ILE A 1 184 ? -1.568 -2.203 12.139 1.00 91.00 184 ILE A C 1
ATOM 1402 O O . ILE A 1 184 ? -1.853 -3.239 12.732 1.00 91.00 184 ILE A O 1
ATOM 1406 N N . SER A 1 185 ? -1.864 -2.006 10.855 1.00 86.75 185 SER A N 1
ATOM 1407 C CA . SER A 1 185 ? -2.603 -2.945 9.998 1.00 86.75 185 SER A CA 1
ATOM 1408 C C . SER A 1 185 ? -1.813 -3.194 8.716 1.00 86.75 185 SER A C 1
ATOM 1410 O O . SER A 1 185 ? -1.177 -2.271 8.201 1.00 86.75 185 SER A O 1
ATOM 1412 N N . GLU A 1 186 ? -1.874 -4.408 8.169 1.00 83.19 186 GLU A N 1
ATOM 1413 C CA . GLU A 1 186 ? -1.281 -4.730 6.857 1.00 83.19 186 GLU A CA 1
ATOM 1414 C C . GLU A 1 186 ? -1.916 -3.942 5.697 1.00 83.19 186 GLU A C 1
ATOM 1416 O O . GLU A 1 186 ? -1.314 -3.801 4.629 1.00 83.19 186 GLU A O 1
ATOM 1421 N N . ASN A 1 187 ? -3.119 -3.397 5.904 1.00 78.62 187 ASN A N 1
ATOM 1422 C CA . ASN A 1 187 ? -3.822 -2.567 4.925 1.00 78.62 187 ASN A CA 1
ATOM 1423 C C . ASN A 1 187 ? -3.446 -1.084 4.979 1.00 78.62 187 ASN A C 1
ATOM 1425 O O . ASN A 1 187 ? -4.005 -0.284 4.228 1.00 78.62 187 ASN A O 1
ATOM 1429 N N . MET A 1 188 ? -2.511 -0.697 5.846 1.00 80.31 188 MET A N 1
ATOM 1430 C CA . MET A 1 188 ? -2.116 0.698 5.975 1.00 80.31 188 MET A CA 1
ATOM 1431 C C . MET A 1 188 ? -1.573 1.245 4.651 1.00 80.31 188 MET A C 1
ATOM 1433 O O . MET A 1 188 ? -0.698 0.657 4.014 1.00 80.31 188 MET A O 1
ATOM 1437 N N . SER A 1 189 ? -2.098 2.396 4.237 1.00 79.00 189 SER A N 1
ATOM 1438 C CA . SER A 1 189 ? -1.639 3.094 3.042 1.00 79.00 189 SER A CA 1
ATOM 1439 C C . SER A 1 189 ? -0.474 4.020 3.370 1.00 79.00 189 SER A C 1
ATOM 1441 O O . SER A 1 189 ? -0.564 4.822 4.302 1.00 79.00 189 SER A O 1
ATOM 1443 N N . PHE A 1 190 ? 0.571 3.976 2.550 1.00 82.69 190 PHE A N 1
ATOM 1444 C CA . PHE A 1 190 ? 1.711 4.882 2.640 1.00 82.69 190 PHE A CA 1
ATOM 1445 C C . PHE A 1 190 ? 1.676 5.848 1.461 1.00 82.69 190 PHE A C 1
ATOM 1447 O O . PHE A 1 190 ? 1.630 5.425 0.306 1.00 82.69 190 PHE A O 1
ATOM 1454 N N . ASN A 1 191 ? 1.685 7.148 1.750 1.00 79.50 191 ASN A N 1
ATOM 1455 C CA . ASN A 1 191 ? 1.765 8.177 0.720 1.00 79.50 191 ASN A CA 1
ATOM 1456 C C . ASN A 1 191 ? 3.232 8.545 0.480 1.00 79.50 191 ASN A C 1
ATOM 1458 O O . ASN A 1 191 ? 3.718 9.539 1.014 1.00 79.50 191 ASN A O 1
ATOM 1462 N N . ILE A 1 192 ? 3.931 7.697 -0.271 1.00 82.62 192 ILE A N 1
ATOM 1463 C CA . ILE A 1 192 ? 5.328 7.926 -0.646 1.00 82.62 192 ILE A CA 1
ATOM 1464 C C . ILE A 1 192 ? 5.350 8.680 -1.966 1.00 82.62 192 ILE A C 1
ATOM 1466 O O . ILE A 1 192 ? 4.845 8.180 -2.977 1.00 82.62 192 ILE A O 1
ATOM 1470 N N . ASP A 1 193 ? 5.952 9.868 -1.964 1.00 79.12 193 ASP A N 1
ATOM 1471 C CA . ASP A 1 193 ? 6.058 10.670 -3.177 1.00 79.12 193 ASP A CA 1
ATOM 1472 C C . ASP A 1 193 ? 6.903 9.942 -4.231 1.00 79.12 193 ASP A C 1
ATOM 1474 O O . ASP A 1 193 ? 8.019 9.461 -3.984 1.00 79.12 193 ASP A O 1
ATOM 1478 N N . ASN A 1 194 ? 6.349 9.854 -5.435 1.00 78.31 194 ASN A N 1
ATOM 1479 C CA . ASN A 1 194 ? 6.997 9.219 -6.560 1.00 78.31 194 ASN A CA 1
ATOM 1480 C C . ASN A 1 194 ? 6.785 10.026 -7.837 1.00 78.31 194 ASN A C 1
ATOM 1482 O O . ASN A 1 194 ? 5.730 9.988 -8.470 1.00 78.31 194 ASN A O 1
ATOM 1486 N N . LYS A 1 195 ? 7.866 10.675 -8.269 1.00 78.50 195 LYS A N 1
ATOM 1487 C CA . LYS A 1 195 ? 7.930 11.433 -9.518 1.00 78.50 195 LYS A CA 1
ATOM 1488 C C . LYS A 1 195 ? 7.721 10.562 -10.767 1.00 78.50 195 LYS A C 1
ATOM 1490 O O . LYS A 1 195 ? 7.335 11.087 -11.811 1.00 78.50 195 LYS A O 1
ATOM 1495 N N . TYR A 1 196 ? 7.975 9.252 -10.688 1.00 79.19 196 TYR A N 1
ATOM 1496 C CA . TYR A 1 196 ? 7.989 8.350 -11.842 1.00 79.19 196 TYR A CA 1
ATOM 1497 C C . TYR A 1 196 ? 7.015 7.181 -11.666 1.00 79.19 196 TYR A C 1
ATOM 1499 O O . TYR A 1 196 ? 7.289 6.207 -10.967 1.00 79.19 196 TYR A O 1
ATOM 1507 N N . SER A 1 197 ? 5.864 7.261 -12.339 1.00 76.56 197 SER A N 1
ATOM 1508 C CA . SER A 1 197 ? 4.780 6.268 -12.220 1.00 76.56 197 SER A CA 1
ATOM 1509 C C . SER A 1 197 ? 5.199 4.811 -12.480 1.00 76.56 197 SER A C 1
ATOM 1511 O O . SER A 1 197 ? 4.609 3.900 -11.904 1.00 76.56 197 SER A O 1
ATOM 1513 N N . ASP A 1 198 ? 6.236 4.573 -13.288 1.00 79.44 198 ASP A N 1
ATOM 1514 C CA . ASP A 1 198 ? 6.732 3.233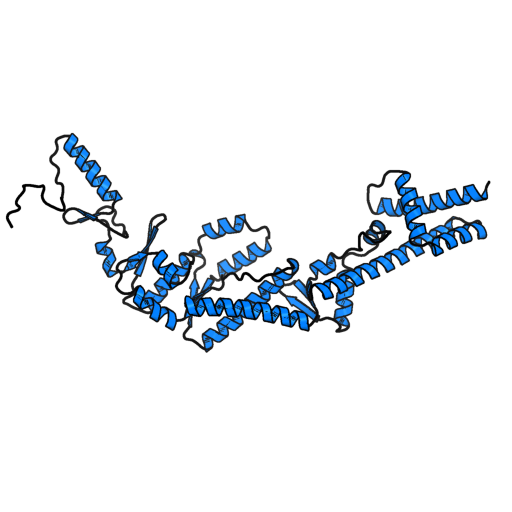 -13.617 1.00 79.44 198 ASP A CA 1
ATOM 1515 C C . ASP A 1 198 ? 7.508 2.565 -12.470 1.00 79.44 198 ASP A C 1
ATOM 1517 O O . ASP A 1 198 ? 7.670 1.346 -12.471 1.00 79.44 198 ASP A O 1
ATOM 1521 N N . LEU A 1 199 ? 7.928 3.333 -11.459 1.00 85.31 199 LEU A N 1
ATOM 1522 C CA . LEU A 1 199 ? 8.583 2.820 -10.252 1.00 85.31 199 LEU A CA 1
ATOM 1523 C C . LEU A 1 199 ? 7.598 2.436 -9.139 1.00 85.31 199 LEU A C 1
ATOM 1525 O O . LEU A 1 199 ? 8.022 1.949 -8.094 1.00 85.31 199 LEU A O 1
ATOM 1529 N N . ARG A 1 200 ? 6.286 2.618 -9.336 1.00 83.12 200 ARG A N 1
ATOM 1530 C CA . ARG A 1 200 ? 5.285 2.351 -8.290 1.00 83.12 200 ARG A CA 1
ATOM 1531 C C . ARG A 1 200 ? 5.352 0.916 -7.761 1.00 83.12 200 ARG A C 1
ATOM 1533 O O . ARG A 1 200 ? 5.405 0.722 -6.555 1.00 83.12 200 ARG A O 1
ATOM 1540 N N . GLY A 1 201 ? 5.456 -0.071 -8.654 1.00 83.19 201 GLY A N 1
ATOM 1541 C CA . GLY A 1 201 ? 5.571 -1.476 -8.249 1.00 83.19 201 GLY A CA 1
ATOM 1542 C C . GLY A 1 201 ? 6.845 -1.776 -7.449 1.00 83.19 201 GLY A C 1
ATOM 1543 O O . GLY A 1 201 ? 6.826 -2.617 -6.558 1.00 83.19 201 GLY A O 1
ATOM 1544 N N . LEU A 1 202 ? 7.945 -1.066 -7.721 1.00 87.56 202 LEU A N 1
ATOM 1545 C CA . LEU A 1 202 ? 9.176 -1.177 -6.937 1.00 87.56 202 LEU A CA 1
ATOM 1546 C C . LEU A 1 202 ? 9.000 -0.590 -5.529 1.00 87.56 202 LEU A C 1
ATOM 1548 O O . LEU A 1 202 ? 9.418 -1.204 -4.548 1.00 87.56 202 LEU A O 1
ATOM 1552 N N . ILE A 1 203 ? 8.361 0.577 -5.426 1.00 88.94 203 ILE A N 1
ATOM 1553 C CA . ILE A 1 203 ? 8.069 1.217 -4.139 1.00 88.94 203 ILE A CA 1
ATOM 1554 C C . ILE A 1 203 ? 7.155 0.325 -3.294 1.00 88.94 203 ILE A C 1
ATOM 1556 O O . ILE A 1 203 ? 7.454 0.111 -2.124 1.00 88.94 203 ILE A O 1
ATOM 1560 N N . ASP A 1 204 ? 6.114 -0.267 -3.885 1.00 86.50 204 ASP A N 1
ATOM 1561 C CA . ASP A 1 204 ? 5.202 -1.177 -3.182 1.00 86.50 204 ASP A CA 1
ATOM 1562 C C . ASP A 1 204 ? 5.929 -2.401 -2.599 1.00 86.50 204 ASP A C 1
ATOM 1564 O O . ASP A 1 204 ? 5.597 -2.859 -1.504 1.00 86.50 204 ASP A O 1
ATOM 1568 N N . VAL A 1 205 ? 6.942 -2.926 -3.299 1.00 88.12 205 VAL A N 1
ATOM 1569 C CA . VAL A 1 205 ? 7.793 -4.011 -2.780 1.00 88.12 205 VAL A CA 1
ATOM 1570 C C . VAL A 1 205 ? 8.612 -3.529 -1.583 1.00 88.12 205 VAL A C 1
ATOM 1572 O O . VAL A 1 205 ? 8.577 -4.163 -0.532 1.00 88.12 205 VAL A O 1
ATOM 1575 N N . HIS A 1 206 ? 9.279 -2.378 -1.691 1.00 90.19 206 HIS A N 1
ATOM 1576 C CA . HIS A 1 206 ? 10.054 -1.824 -0.579 1.00 90.19 206 HIS A CA 1
ATOM 1577 C C . HIS A 1 206 ? 9.196 -1.448 0.636 1.00 90.19 206 HIS A C 1
ATOM 1579 O O . HIS A 1 206 ? 9.658 -1.598 1.767 1.00 90.19 206 HIS A O 1
ATOM 1585 N N . ILE A 1 207 ? 7.953 -1.002 0.428 1.00 90.00 207 ILE A N 1
ATOM 1586 C CA . ILE A 1 207 ? 6.982 -0.773 1.506 1.00 90.00 207 ILE A CA 1
ATOM 1587 C C . ILE A 1 207 ? 6.699 -2.082 2.243 1.00 90.00 207 ILE A C 1
ATOM 1589 O O . ILE A 1 207 ? 6.794 -2.115 3.468 1.00 90.00 207 ILE A O 1
ATOM 1593 N N . LYS A 1 208 ? 6.382 -3.161 1.514 1.00 89.31 208 LYS A N 1
ATOM 1594 C CA . LYS A 1 208 ? 6.094 -4.476 2.110 1.00 89.31 208 LYS A CA 1
ATOM 1595 C C . LYS A 1 208 ? 7.288 -5.019 2.890 1.00 89.31 208 LYS A C 1
ATOM 1597 O O . LYS A 1 208 ? 7.112 -5.447 4.027 1.00 89.31 208 LYS A O 1
ATOM 1602 N N . ASP A 1 209 ? 8.485 -4.944 2.314 1.00 89.44 209 ASP A N 1
ATOM 1603 C CA . ASP A 1 209 ? 9.710 -5.409 2.968 1.00 89.44 209 ASP A CA 1
ATOM 1604 C C . ASP A 1 209 ? 9.989 -4.602 4.248 1.00 89.44 209 ASP A C 1
ATOM 1606 O O . ASP A 1 209 ? 10.264 -5.172 5.304 1.00 89.44 209 ASP A O 1
ATOM 1610 N N . SER A 1 210 ? 9.852 -3.273 4.186 1.00 92.06 210 SER A N 1
ATOM 1611 C CA . SER A 1 210 ? 10.060 -2.388 5.342 1.00 92.06 210 SER A CA 1
ATOM 1612 C C . SER A 1 210 ? 9.020 -2.617 6.437 1.00 92.06 210 SER A C 1
ATOM 1614 O O . SER A 1 210 ? 9.362 -2.621 7.618 1.00 92.06 210 SER A O 1
ATOM 1616 N N . PHE A 1 211 ? 7.760 -2.839 6.058 1.00 91.88 211 PHE A N 1
ATOM 1617 C CA . PHE A 1 211 ? 6.689 -3.179 6.989 1.00 91.88 211 PHE A CA 1
ATOM 1618 C C . PHE A 1 211 ? 6.975 -4.510 7.692 1.00 91.88 211 PHE A C 1
ATOM 1620 O O . PHE A 1 211 ? 6.914 -4.572 8.916 1.00 91.88 211 PHE A O 1
ATOM 1627 N N . ALA A 1 212 ? 7.345 -5.553 6.944 1.00 89.44 212 ALA A N 1
ATOM 1628 C CA . ALA A 1 212 ? 7.670 -6.861 7.508 1.00 89.44 212 ALA A CA 1
ATOM 1629 C C . ALA A 1 212 ? 8.855 -6.781 8.483 1.00 89.44 212 ALA A C 1
ATOM 1631 O O . ALA A 1 212 ? 8.770 -7.295 9.598 1.00 89.44 212 ALA A O 1
ATOM 1632 N N . HIS A 1 213 ? 9.922 -6.067 8.107 1.00 89.06 213 HIS A N 1
ATOM 1633 C CA . HIS A 1 213 ? 11.061 -5.816 8.991 1.00 89.06 213 HIS A CA 1
ATOM 1634 C C . HIS A 1 213 ? 10.666 -5.048 10.255 1.00 89.06 213 HIS A C 1
ATOM 1636 O O . HIS A 1 213 ? 11.118 -5.385 11.350 1.00 89.06 213 HIS A O 1
ATOM 1642 N N . TYR A 1 214 ? 9.820 -4.026 10.119 1.00 91.31 214 TYR A N 1
ATOM 1643 C CA . TYR A 1 214 ? 9.322 -3.268 11.259 1.00 91.31 214 TYR A CA 1
ATOM 1644 C C . TYR A 1 214 ? 8.523 -4.154 12.215 1.00 91.31 214 TYR A C 1
ATOM 1646 O O . TYR A 1 214 ? 8.798 -4.135 13.413 1.00 91.31 214 TYR A O 1
ATOM 1654 N N . VAL A 1 215 ? 7.570 -4.931 11.684 1.00 88.88 215 VAL A N 1
ATOM 1655 C CA . VAL A 1 215 ? 6.730 -5.864 12.447 1.00 88.88 215 VAL A CA 1
ATOM 1656 C C . VAL A 1 215 ? 7.589 -6.872 13.192 1.00 88.88 215 VAL A C 1
ATOM 1658 O O . VAL A 1 215 ? 7.420 -7.031 14.394 1.00 88.88 215 VAL A O 1
ATOM 1661 N N . GLN A 1 216 ? 8.545 -7.509 12.516 1.00 88.44 216 GLN A N 1
ATOM 1662 C CA . GLN A 1 216 ? 9.437 -8.466 13.164 1.00 88.44 216 GLN A CA 1
ATOM 1663 C C . GLN A 1 216 ? 10.161 -7.830 14.358 1.00 88.44 216 GLN A C 1
ATOM 1665 O O . GLN A 1 216 ? 10.119 -8.365 15.460 1.00 88.44 216 GLN A O 1
ATOM 1670 N N . ARG A 1 217 ? 10.726 -6.632 14.168 1.00 90.44 217 ARG A N 1
ATOM 1671 C CA . ARG A 1 217 ? 11.413 -5.907 15.239 1.00 90.44 217 ARG A CA 1
ATOM 1672 C C . ARG A 1 217 ? 10.499 -5.602 16.430 1.00 90.44 217 ARG A C 1
ATOM 1674 O O . ARG A 1 217 ? 10.901 -5.818 17.565 1.00 90.44 217 ARG A O 1
ATOM 1681 N N . ILE A 1 218 ? 9.285 -5.093 16.207 1.00 88.31 218 ILE A N 1
ATOM 1682 C CA . ILE A 1 218 ? 8.385 -4.754 17.327 1.00 88.31 218 ILE A CA 1
ATOM 1683 C C . ILE A 1 218 ? 7.848 -5.992 18.050 1.00 88.31 218 ILE A C 1
ATOM 1685 O O . ILE A 1 218 ? 7.583 -5.897 19.241 1.00 88.31 218 ILE A O 1
ATOM 1689 N N . MET A 1 219 ? 7.697 -7.126 17.360 1.00 82.50 219 MET A N 1
ATOM 1690 C CA . MET A 1 219 ? 7.298 -8.391 17.983 1.00 82.50 219 MET A CA 1
ATOM 1691 C C . MET A 1 219 ? 8.400 -8.930 18.905 1.00 82.50 219 MET A C 1
ATOM 1693 O O . MET A 1 219 ? 8.090 -9.572 19.903 1.00 82.50 219 MET A O 1
ATOM 1697 N N . ASP A 1 220 ? 9.668 -8.643 18.591 1.00 84.69 220 ASP A N 1
ATOM 1698 C CA . ASP A 1 220 ? 10.817 -9.016 19.423 1.00 84.69 220 ASP A CA 1
ATOM 1699 C C . ASP A 1 220 ? 11.045 -8.025 20.584 1.00 84.69 220 ASP A C 1
ATOM 1701 O O . ASP A 1 220 ? 11.473 -8.415 21.671 1.00 84.69 220 ASP A O 1
ATOM 1705 N N . GLU A 1 221 ? 10.780 -6.732 20.367 1.00 87.06 221 GLU A N 1
ATOM 1706 C CA . GLU A 1 221 ? 11.083 -5.658 21.326 1.00 87.06 221 GLU A CA 1
ATOM 1707 C C . GLU A 1 221 ? 9.927 -5.307 22.280 1.00 87.06 221 GLU A C 1
ATOM 1709 O O . GLU A 1 221 ? 10.161 -4.670 23.311 1.00 87.06 221 GLU A O 1
ATOM 1714 N N . ARG A 1 222 ? 8.676 -5.644 21.942 1.00 81.69 222 ARG A N 1
ATOM 1715 C CA . ARG A 1 222 ? 7.472 -5.193 22.662 1.00 81.69 222 ARG A CA 1
ATOM 1716 C C . ARG A 1 222 ? 6.451 -6.314 22.854 1.00 81.69 222 ARG A C 1
ATOM 1718 O O . ARG A 1 222 ? 6.446 -7.301 22.130 1.00 81.69 222 ARG A O 1
ATOM 1725 N N . ASP A 1 223 ? 5.530 -6.122 23.801 1.00 82.50 223 ASP A N 1
ATOM 1726 C CA . ASP A 1 223 ? 4.387 -7.025 24.013 1.00 82.50 223 ASP A CA 1
ATOM 1727 C C . ASP A 1 223 ? 3.268 -6.712 23.000 1.00 82.50 223 ASP A C 1
ATOM 1729 O O . ASP A 1 223 ? 2.383 -5.886 23.252 1.00 82.50 223 ASP A O 1
ATOM 1733 N N . VAL A 1 224 ? 3.360 -7.319 21.812 1.00 84.75 224 VAL A N 1
ATOM 1734 C CA . VAL A 1 224 ? 2.451 -7.090 20.678 1.00 84.75 224 VAL A CA 1
ATOM 1735 C C . VAL A 1 224 ? 1.587 -8.322 20.413 1.00 84.75 224 VAL A C 1
ATOM 1737 O O . VAL A 1 224 ? 2.078 -9.441 20.283 1.00 84.75 224 VAL A O 1
ATOM 1740 N N . ILE A 1 225 ? 0.281 -8.100 20.274 1.00 80.12 225 ILE A N 1
ATOM 1741 C CA . ILE A 1 225 ? -0.702 -9.107 19.866 1.00 80.12 225 ILE A CA 1
ATOM 1742 C C . ILE A 1 225 ? -0.876 -9.028 18.352 1.00 80.12 225 ILE A C 1
ATOM 1744 O O . ILE A 1 225 ? -1.033 -7.936 17.805 1.00 80.12 225 ILE A O 1
ATOM 1748 N N . SER A 1 226 ? -0.885 -10.181 17.683 1.00 83.56 226 SER A N 1
ATOM 1749 C CA . SER A 1 226 ? -1.217 -10.290 16.263 1.00 83.56 226 SER A CA 1
ATOM 1750 C C . SER A 1 226 ? -2.545 -11.020 16.100 1.00 83.56 226 SER A C 1
ATOM 1752 O O . SER A 1 226 ? -2.651 -12.175 16.505 1.00 83.56 226 SER A O 1
ATOM 1754 N N . GLU A 1 227 ? -3.535 -10.358 15.501 1.00 76.25 227 GLU A N 1
ATOM 1755 C CA . GLU A 1 227 ? -4.869 -10.921 15.271 1.00 76.25 227 GLU A CA 1
ATOM 1756 C C . GLU A 1 227 ? -5.262 -10.780 13.798 1.00 76.25 227 GLU A C 1
ATOM 1758 O O . GLU A 1 227 ? -4.955 -9.773 13.159 1.00 76.25 227 GLU A O 1
ATOM 1763 N N . THR A 1 228 ? -5.935 -11.789 13.242 1.00 77.06 228 THR A N 1
ATOM 1764 C CA . THR A 1 228 ? -6.360 -11.785 11.834 1.00 77.06 228 THR A CA 1
ATOM 1765 C C . THR A 1 228 ? -7.847 -11.479 11.732 1.00 77.06 228 THR A C 1
ATOM 1767 O O . THR A 1 228 ? -8.675 -12.197 12.285 1.00 77.06 228 THR A O 1
ATOM 1770 N N . ILE A 1 229 ? -8.196 -10.443 10.975 1.00 68.88 229 ILE A N 1
ATOM 1771 C CA . ILE A 1 229 ? -9.582 -10.082 10.681 1.00 68.88 229 ILE A CA 1
ATOM 1772 C C . ILE A 1 229 ? -10.125 -11.053 9.625 1.00 68.88 229 ILE A C 1
ATOM 1774 O O . ILE A 1 229 ? -9.581 -11.100 8.514 1.00 68.88 229 ILE A O 1
ATOM 1778 N N . PRO A 1 230 ? -11.197 -11.811 9.920 1.00 64.38 230 PRO A N 1
ATOM 1779 C CA . PRO A 1 230 ? -11.800 -12.719 8.955 1.00 64.38 230 PRO A CA 1
ATOM 1780 C C . PRO A 1 230 ? -12.325 -11.956 7.736 1.00 64.38 230 PRO A C 1
ATOM 1782 O O . PRO A 1 230 ? -13.096 -11.005 7.871 1.00 64.38 230 PRO A O 1
ATOM 1785 N N . ALA A 1 231 ? -11.984 -12.421 6.534 1.00 56.62 231 ALA A N 1
ATOM 1786 C CA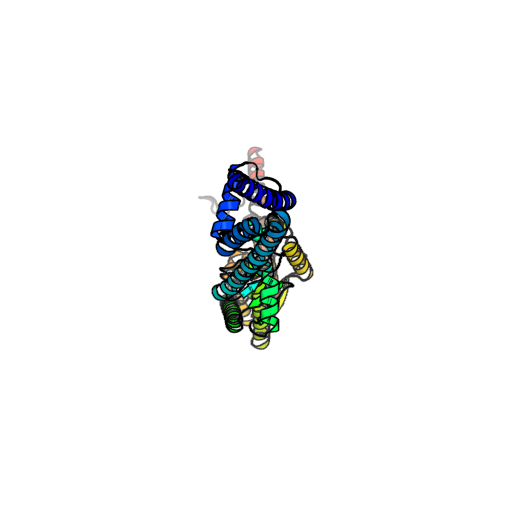 . ALA A 1 231 ? -12.367 -11.759 5.287 1.00 56.62 231 ALA A CA 1
ATOM 1787 C C . ALA A 1 231 ? -13.887 -11.596 5.095 1.00 56.62 231 ALA A C 1
ATOM 1789 O O . ALA A 1 231 ? -14.322 -10.678 4.411 1.00 56.62 231 ALA A O 1
ATOM 1790 N N . ALA A 1 232 ? -14.703 -12.440 5.740 1.00 52.34 232 ALA A N 1
ATOM 1791 C CA . ALA A 1 232 ? -16.163 -12.372 5.679 1.00 52.34 232 ALA A CA 1
ATOM 1792 C C . ALA A 1 232 ? -16.768 -11.099 6.312 1.00 52.34 232 ALA A C 1
ATOM 1794 O O . ALA A 1 232 ? -17.893 -10.745 5.969 1.00 52.34 232 ALA A O 1
ATOM 1795 N N . ARG A 1 233 ? -16.050 -10.411 7.217 1.00 51.41 233 ARG A N 1
ATOM 1796 C CA . ARG A 1 233 ? -16.511 -9.153 7.843 1.00 51.41 233 ARG A CA 1
ATOM 1797 C C . ARG A 1 233 ? -16.074 -7.889 7.110 1.00 51.41 233 ARG A C 1
ATOM 1799 O O . ARG A 1 233 ? -16.699 -6.848 7.289 1.00 51.41 233 ARG A O 1
ATOM 1806 N N . ASN A 1 234 ? -15.064 -7.980 6.248 1.00 53.09 234 ASN A N 1
ATOM 1807 C CA . ASN A 1 234 ? -14.701 -6.898 5.338 1.00 53.09 234 ASN A CA 1
ATOM 1808 C C . ASN A 1 234 ? -15.741 -6.884 4.213 1.00 53.09 234 ASN A C 1
ATOM 1810 O O . ASN A 1 234 ? -15.574 -7.523 3.177 1.00 53.09 234 ASN A O 1
ATOM 1814 N N . SER A 1 235 ? -16.887 -6.264 4.490 1.00 43.59 235 SER A N 1
ATOM 1815 C CA . SER A 1 235 ? -18.095 -6.396 3.687 1.00 43.59 235 SER A CA 1
ATOM 1816 C C . SER A 1 235 ? -17.851 -6.079 2.207 1.00 43.59 235 SER A C 1
ATOM 1818 O O . SER A 1 235 ? -17.204 -5.101 1.822 1.00 43.59 235 SER A O 1
ATOM 1820 N N . MET A 1 236 ? -18.452 -6.920 1.369 1.00 40.81 236 MET A N 1
ATOM 1821 C CA . MET A 1 236 ? -18.511 -6.864 -0.095 1.00 40.81 236 MET A CA 1
ATOM 1822 C C . MET A 1 236 ? -18.865 -5.464 -0.654 1.00 40.81 236 MET A C 1
ATOM 1824 O O . MET A 1 236 ? -18.577 -5.179 -1.810 1.00 40.81 236 MET A O 1
ATOM 1828 N N . ALA A 1 237 ? -19.420 -4.565 0.169 1.00 41.22 237 ALA A N 1
ATOM 1829 C CA . ALA A 1 237 ? -19.753 -3.178 -0.156 1.00 41.22 237 ALA A CA 1
ATOM 1830 C C . ALA A 1 237 ? -18.529 -2.240 -0.276 1.00 41.22 237 ALA A C 1
ATOM 1832 O O . ALA A 1 237 ? -18.482 -1.408 -1.184 1.00 41.22 237 ALA A O 1
ATOM 1833 N N . VAL A 1 238 ? -17.510 -2.382 0.586 1.00 45.81 238 VAL A N 1
ATOM 1834 C CA . VAL A 1 238 ? -16.244 -1.618 0.466 1.00 45.81 238 VAL A CA 1
ATOM 1835 C C . VAL A 1 238 ? -15.484 -2.073 -0.781 1.00 45.81 238 VAL A C 1
ATOM 1837 O O . VAL A 1 238 ? -14.933 -1.263 -1.532 1.00 45.81 238 VAL A O 1
ATOM 1840 N N . VAL A 1 239 ? -15.550 -3.378 -1.045 1.00 44.78 239 VAL A N 1
ATOM 1841 C CA . VAL A 1 239 ? -14.975 -4.034 -2.216 1.00 44.78 239 VAL A CA 1
ATOM 1842 C C . VAL A 1 239 ? -15.703 -3.612 -3.497 1.00 44.78 239 VAL A C 1
ATOM 1844 O O . VAL A 1 239 ? -15.040 -3.235 -4.453 1.00 44.78 239 VAL A O 1
ATOM 1847 N N . GLU A 1 240 ? -17.037 -3.539 -3.536 1.00 43.91 240 GLU A N 1
ATOM 1848 C CA . GLU A 1 240 ? -17.780 -3.005 -4.693 1.00 43.91 240 GLU A CA 1
ATOM 1849 C C . GLU A 1 240 ? -17.459 -1.526 -4.979 1.00 43.91 240 GLU A C 1
ATOM 1851 O O . GLU A 1 240 ? -17.346 -1.127 -6.145 1.00 43.91 240 GLU A O 1
ATOM 1856 N N . ALA A 1 241 ? -17.249 -0.713 -3.937 1.00 44.44 241 ALA A N 1
ATOM 1857 C CA . ALA A 1 241 ? -16.849 0.688 -4.075 1.00 44.44 241 ALA A CA 1
ATOM 1858 C C . ALA A 1 241 ? -15.403 0.851 -4.591 1.00 44.44 241 ALA A C 1
ATOM 1860 O O . ALA A 1 241 ? -15.124 1.771 -5.367 1.00 44.44 241 ALA A O 1
ATOM 1861 N N . GLN A 1 242 ? -14.492 -0.051 -4.211 1.00 45.41 242 GLN A N 1
ATOM 1862 C CA . GLN A 1 242 ? -13.106 -0.077 -4.695 1.00 45.41 242 GLN A CA 1
ATOM 1863 C C . GLN A 1 242 ? -12.977 -0.722 -6.084 1.00 45.41 242 GLN A C 1
ATOM 1865 O O . GLN A 1 242 ? -12.265 -0.187 -6.931 1.00 45.41 242 GLN A O 1
ATOM 1870 N N . ILE A 1 243 ? -13.722 -1.790 -6.381 1.00 47.69 243 ILE A N 1
ATOM 1871 C CA . ILE A 1 243 ? -13.754 -2.469 -7.689 1.00 47.69 243 ILE A CA 1
ATOM 1872 C C . ILE A 1 243 ? -14.225 -1.519 -8.793 1.00 47.69 243 ILE A C 1
ATOM 1874 O O . ILE A 1 243 ? -13.664 -1.534 -9.888 1.00 47.69 243 ILE A O 1
ATOM 1878 N N . ARG A 1 244 ? -15.181 -0.618 -8.516 1.00 48.00 244 ARG A N 1
ATOM 1879 C CA . ARG A 1 244 ? -15.601 0.414 -9.487 1.00 48.00 244 ARG A CA 1
ATOM 1880 C C . ARG A 1 244 ? -14.496 1.420 -9.845 1.00 48.00 244 ARG A C 1
ATOM 1882 O O . ARG A 1 244 ? -14.663 2.162 -10.809 1.00 48.00 244 ARG A O 1
ATOM 1889 N N . ARG A 1 245 ? -13.383 1.462 -9.101 1.00 43.91 245 ARG A N 1
ATOM 1890 C CA . ARG A 1 245 ? -12.262 2.398 -9.306 1.00 43.91 245 ARG A CA 1
ATOM 1891 C C . ARG A 1 245 ? -10.980 1.754 -9.851 1.00 43.91 245 ARG A C 1
ATOM 1893 O O . ARG A 1 245 ? -10.030 2.486 -10.113 1.00 43.91 245 ARG A O 1
ATOM 1900 N N . ILE A 1 246 ? -10.925 0.435 -10.051 1.00 45.72 246 ILE A N 1
ATOM 1901 C CA . ILE A 1 246 ? -9.683 -0.273 -10.413 1.00 45.72 246 ILE A CA 1
ATOM 1902 C C . ILE A 1 246 ? -9.685 -0.664 -11.899 1.00 45.72 246 ILE A C 1
ATOM 1904 O O . ILE A 1 246 ? -10.526 -1.432 -12.355 1.00 45.72 246 ILE A O 1
ATOM 1908 N N . GLN A 1 247 ? -8.711 -0.151 -12.660 1.00 43.25 247 GLN A N 1
ATOM 1909 C CA . GLN A 1 247 ? -8.540 -0.410 -14.100 1.00 43.25 247 GLN A CA 1
ATOM 1910 C C . GLN A 1 247 ? -7.550 -1.547 -14.429 1.00 43.25 247 GLN A C 1
ATOM 1912 O O . GLN A 1 247 ? -7.139 -1.680 -15.582 1.00 43.25 247 GLN A O 1
ATOM 1917 N N . SER A 1 248 ? -7.168 -2.412 -13.480 1.00 51.53 248 SER A N 1
ATOM 1918 C CA . SER A 1 248 ? -6.268 -3.533 -13.788 1.00 51.53 248 SER A CA 1
ATOM 1919 C C . SER A 1 248 ? -6.669 -4.868 -13.143 1.00 51.53 248 SER A C 1
ATOM 1921 O O . SER A 1 248 ? -6.912 -4.983 -11.944 1.00 51.53 248 SER A O 1
ATOM 1923 N N . LEU A 1 249 ? -6.675 -5.927 -13.961 1.00 43.38 249 LEU A N 1
ATOM 1924 C CA . LEU A 1 249 ? -6.894 -7.324 -13.550 1.00 43.38 249 LEU A CA 1
ATOM 1925 C C . LEU A 1 249 ? -5.859 -7.826 -12.521 1.00 43.38 249 LEU A C 1
ATOM 1927 O O . LEU A 1 249 ? -6.127 -8.774 -11.787 1.00 43.38 249 LEU A O 1
ATOM 1931 N N . ARG A 1 250 ? -4.677 -7.198 -12.453 1.00 42.19 250 ARG A N 1
ATOM 1932 C CA . ARG A 1 250 ? -3.591 -7.581 -11.537 1.00 42.19 250 ARG A CA 1
ATOM 1933 C C . ARG A 1 250 ? -3.849 -7.098 -10.108 1.00 42.19 250 ARG A C 1
ATOM 1935 O O . ARG A 1 250 ? -3.664 -7.873 -9.174 1.00 42.19 250 ARG A O 1
ATOM 1942 N N . GLU A 1 251 ? -4.332 -5.867 -9.944 1.00 45.81 251 GLU A N 1
ATOM 1943 C CA . GLU A 1 251 ? -4.787 -5.354 -8.645 1.00 45.81 251 GLU A CA 1
ATOM 1944 C C . GLU A 1 251 ? -5.995 -6.151 -8.139 1.00 45.81 251 GLU A C 1
ATOM 1946 O O . GLU A 1 251 ? -6.030 -6.520 -6.970 1.00 45.81 251 GLU A O 1
ATOM 1951 N N . PHE A 1 252 ? -6.917 -6.537 -9.028 1.00 44.19 252 PHE A N 1
ATOM 1952 C CA . PHE A 1 252 ? -8.055 -7.394 -8.675 1.00 44.19 252 PHE A CA 1
ATOM 1953 C C . PHE A 1 252 ? -7.630 -8.760 -8.102 1.00 44.19 252 PHE A C 1
ATOM 1955 O O . PHE A 1 252 ? -8.184 -9.211 -7.101 1.00 44.19 252 PHE A O 1
ATOM 1962 N N . MET A 1 253 ? -6.621 -9.418 -8.687 1.00 40.06 253 MET A N 1
ATOM 1963 C CA . MET A 1 253 ? -6.122 -10.695 -8.153 1.00 40.06 253 MET A CA 1
ATOM 1964 C C . MET A 1 253 ? -5.361 -10.544 -6.827 1.00 40.06 253 MET A C 1
ATOM 1966 O O . MET A 1 253 ? -5.435 -11.435 -5.984 1.00 40.06 253 MET A O 1
ATOM 1970 N N . LEU A 1 254 ? -4.661 -9.425 -6.614 1.00 44.00 254 LEU A N 1
ATOM 1971 C CA . LEU A 1 254 ? -4.010 -9.118 -5.333 1.00 44.00 254 LEU A CA 1
ATOM 1972 C C . LEU A 1 254 ? -5.034 -8.863 -4.220 1.00 44.00 254 LEU A C 1
ATOM 1974 O O . LEU A 1 254 ? -4.853 -9.361 -3.110 1.00 44.00 254 LEU A O 1
ATOM 1978 N N . VAL A 1 255 ? -6.124 -8.154 -4.531 1.00 45.81 255 VAL A N 1
ATOM 1979 C CA . VAL A 1 255 ? -7.268 -7.968 -3.623 1.00 45.81 255 VAL A CA 1
ATOM 1980 C C . VAL A 1 255 ? -7.897 -9.324 -3.284 1.00 45.81 255 VAL A C 1
ATOM 1982 O O . VAL A 1 255 ? -8.012 -9.658 -2.110 1.00 45.81 255 VAL A O 1
ATOM 1985 N N . LYS A 1 256 ? -8.161 -10.176 -4.285 1.00 39.94 256 LYS A N 1
ATOM 1986 C CA . LYS A 1 256 ? -8.719 -11.526 -4.075 1.00 39.94 256 LYS A CA 1
ATOM 1987 C C . LYS A 1 256 ? -7.840 -12.484 -3.267 1.00 39.94 256 LYS A C 1
ATOM 1989 O O . LYS A 1 256 ? -8.367 -13.367 -2.594 1.00 39.94 256 LYS A O 1
ATOM 1994 N N . ASN A 1 257 ? -6.515 -12.370 -3.352 1.00 40.50 257 ASN A N 1
ATOM 1995 C CA . ASN A 1 257 ? -5.621 -13.195 -2.534 1.00 40.50 257 ASN A CA 1
ATOM 1996 C C . ASN A 1 257 ? -5.553 -12.690 -1.085 1.00 40.50 257 ASN A C 1
ATOM 1998 O O . ASN A 1 257 ? -5.585 -13.513 -0.175 1.00 40.50 257 ASN A O 1
ATOM 2002 N N . ARG A 1 258 ? -5.574 -11.367 -0.855 1.00 45.78 258 ARG A N 1
ATOM 2003 C CA . ARG A 1 258 ? -5.742 -10.788 0.495 1.00 45.78 258 ARG A CA 1
ATOM 2004 C C . ARG A 1 258 ? -7.088 -11.171 1.125 1.00 45.78 258 ARG A C 1
ATOM 2006 O O . ARG A 1 258 ? -7.149 -11.463 2.313 1.00 45.78 258 ARG A O 1
ATOM 2013 N N . GLU A 1 259 ? -8.149 -11.274 0.324 1.00 45.16 259 GLU A N 1
ATOM 2014 C CA . GLU A 1 259 ? -9.466 -11.775 0.754 1.00 45.16 259 GLU A CA 1
ATOM 2015 C C . GLU A 1 259 ? -9.462 -13.247 1.205 1.00 45.16 259 GLU A C 1
ATOM 2017 O O . GLU A 1 259 ? -10.382 -13.666 1.899 1.00 45.16 259 GLU A O 1
ATOM 2022 N N . ARG A 1 260 ? -8.468 -14.068 0.840 1.00 47.34 260 ARG A N 1
ATOM 2023 C CA . ARG A 1 260 ? -8.385 -15.456 1.337 1.00 47.34 260 ARG A CA 1
ATOM 2024 C C . ARG A 1 260 ? -7.666 -15.578 2.677 1.00 47.34 260 ARG A C 1
ATOM 2026 O O . ARG A 1 260 ? -7.935 -16.534 3.397 1.00 47.34 260 ARG A O 1
ATOM 2033 N N . GLU A 1 261 ? -6.780 -14.640 3.003 1.00 53.53 261 GLU A N 1
ATOM 2034 C CA . GLU A 1 261 ? -5.915 -14.717 4.189 1.00 53.53 261 GLU A CA 1
ATOM 2035 C C . GLU A 1 261 ? -6.359 -13.792 5.336 1.00 53.53 261 GLU A C 1
ATOM 2037 O O . GLU A 1 261 ? -5.905 -13.969 6.463 1.00 53.53 261 GLU A O 1
ATOM 2042 N N . GLY A 1 262 ? -7.311 -12.881 5.095 1.00 65.94 262 GLY A N 1
ATOM 2043 C CA . GLY A 1 262 ? -7.716 -11.887 6.091 1.00 65.94 262 GLY A CA 1
ATOM 2044 C C . GLY A 1 262 ? -6.672 -10.778 6.241 1.00 65.94 262 GLY A C 1
ATOM 2045 O O . GLY A 1 262 ? -5.636 -10.781 5.581 1.00 65.94 262 GLY A O 1
ATOM 2046 N N . VAL A 1 263 ? -6.960 -9.785 7.079 1.00 75.69 263 VAL A N 1
ATOM 2047 C CA . VAL A 1 263 ? -6.056 -8.644 7.321 1.00 75.69 263 VAL A CA 1
ATOM 2048 C C . VAL A 1 263 ? -5.471 -8.788 8.712 1.00 75.69 263 VAL A C 1
ATOM 2050 O O . VAL A 1 263 ? -6.235 -8.935 9.665 1.00 75.69 263 VAL A O 1
ATOM 2053 N N . LYS A 1 264 ? -4.145 -8.739 8.862 1.00 83.62 264 LYS A N 1
ATOM 2054 C CA . LYS A 1 264 ? -3.539 -8.794 10.198 1.00 83.62 264 LYS A CA 1
ATOM 2055 C C . LYS A 1 264 ? -3.452 -7.420 10.846 1.00 83.62 264 LYS A C 1
ATOM 2057 O O . LYS A 1 264 ? -2.979 -6.452 10.244 1.00 83.62 264 LYS A O 1
ATOM 2062 N N . LEU A 1 265 ? -3.858 -7.385 12.109 1.00 85.81 265 LEU A N 1
ATOM 2063 C CA . LEU A 1 265 ? -3.644 -6.290 13.041 1.00 85.81 265 LEU A CA 1
ATOM 2064 C C . LEU A 1 265 ? -2.513 -6.640 13.995 1.00 85.81 265 LEU A C 1
ATOM 2066 O O . LEU A 1 265 ? -2.429 -7.767 14.482 1.00 85.81 265 LEU A O 1
ATOM 2070 N N . PHE A 1 266 ? -1.682 -5.649 14.296 1.00 87.00 266 PHE A N 1
ATOM 2071 C CA . PHE A 1 266 ? -0.654 -5.727 15.325 1.00 87.00 266 PHE A CA 1
ATOM 2072 C C . PHE A 1 266 ? -0.936 -4.655 16.368 1.00 87.00 266 PHE A C 1
ATOM 2074 O O . PHE A 1 266 ? -1.007 -3.469 16.035 1.00 87.00 266 PHE A O 1
ATOM 2081 N N . ILE A 1 267 ? -1.126 -5.082 17.614 1.00 85.62 267 ILE A N 1
ATOM 2082 C CA . ILE A 1 267 ? -1.622 -4.243 18.703 1.00 85.62 267 ILE A CA 1
ATOM 2083 C C . ILE A 1 267 ? -0.639 -4.287 19.869 1.00 85.62 267 ILE A C 1
ATOM 2085 O O . ILE A 1 267 ? -0.400 -5.345 20.444 1.00 85.62 267 ILE A O 1
ATOM 2089 N N . ASP A 1 268 ? -0.092 -3.132 20.235 1.00 88.38 268 ASP A N 1
ATOM 2090 C CA . ASP A 1 268 ? 0.758 -2.963 21.413 1.00 88.38 268 ASP A CA 1
ATOM 2091 C C . ASP A 1 268 ? -0.109 -3.025 22.677 1.00 88.38 268 ASP A C 1
ATOM 2093 O O . ASP A 1 268 ? -0.948 -2.153 22.939 1.00 88.38 268 ASP A O 1
ATOM 2097 N N . LYS A 1 269 ? 0.086 -4.077 23.473 1.00 84.62 269 LYS A N 1
ATOM 2098 C CA . LYS A 1 269 ? -0.725 -4.343 24.662 1.00 84.62 269 LYS A CA 1
ATOM 2099 C C . LYS A 1 269 ? -0.534 -3.282 25.744 1.00 84.62 269 LYS A C 1
ATOM 2101 O O . LYS A 1 269 ? -1.460 -3.025 26.516 1.00 84.62 269 LYS A O 1
ATOM 2106 N N . THR A 1 270 ? 0.633 -2.641 25.799 1.00 87.25 270 THR A N 1
ATOM 2107 C CA . THR A 1 270 ? 0.924 -1.590 26.785 1.00 87.25 270 THR A CA 1
ATOM 2108 C C . THR A 1 270 ? 0.060 -0.372 26.495 1.00 87.25 270 THR A C 1
ATOM 2110 O O . THR A 1 270 ? -0.700 0.073 27.355 1.00 87.25 270 THR A O 1
ATOM 2113 N N . VAL A 1 271 ? 0.076 0.086 25.241 1.00 87.94 271 VAL A N 1
ATOM 2114 C CA . VAL A 1 271 ? -0.751 1.211 24.782 1.00 87.94 271 VAL A CA 1
ATOM 2115 C C . VAL A 1 271 ? -2.241 0.878 24.893 1.00 87.94 271 VAL A C 1
ATOM 2117 O O . VAL A 1 271 ? -3.045 1.723 25.294 1.00 87.94 271 VAL A O 1
ATOM 2120 N N . LEU A 1 272 ? -2.629 -0.365 24.587 1.00 87.62 272 LEU A N 1
ATOM 2121 C CA . LEU A 1 272 ? -4.010 -0.820 24.746 1.00 87.62 272 LEU A CA 1
ATOM 2122 C C . LEU A 1 272 ? -4.467 -0.747 26.214 1.00 87.62 272 LEU A C 1
ATOM 2124 O O . LEU A 1 272 ? -5.574 -0.285 26.492 1.00 87.62 272 LEU A O 1
ATOM 2128 N N . THR A 1 273 ? -3.605 -1.144 27.154 1.00 86.88 273 THR A N 1
ATOM 2129 C CA . THR A 1 273 ? -3.889 -1.099 28.599 1.00 86.88 273 THR A CA 1
ATOM 2130 C C . THR A 1 273 ? -4.074 0.335 29.094 1.00 86.88 273 THR A C 1
ATOM 2132 O O . THR A 1 273 ? -4.987 0.602 29.870 1.00 86.88 273 THR A O 1
ATOM 2135 N N . GLU A 1 274 ? -3.262 1.283 28.623 1.00 89.75 274 GLU A N 1
ATOM 2136 C CA . GLU A 1 274 ? -3.430 2.704 28.962 1.00 89.75 274 GLU A CA 1
ATOM 2137 C C . GLU A 1 274 ? -4.775 3.249 28.465 1.00 89.75 274 GLU A C 1
ATOM 2139 O O . GLU A 1 274 ? -5.467 3.988 29.172 1.00 89.75 274 GLU A O 1
ATOM 2144 N N . LYS A 1 275 ? -5.181 2.838 27.259 1.00 89.50 275 LYS A N 1
ATOM 2145 C CA . LYS A 1 275 ? -6.430 3.279 26.625 1.00 89.50 275 LYS A CA 1
ATOM 2146 C C . LYS A 1 275 ? -7.672 2.652 27.227 1.00 89.50 275 LYS A C 1
ATOM 2148 O O . LYS A 1 275 ? -8.718 3.303 27.248 1.00 89.50 275 LYS A O 1
ATOM 2153 N N . LYS A 1 276 ? -7.552 1.442 27.778 1.00 86.31 276 LYS A N 1
ATOM 2154 C CA . LYS A 1 276 ? -8.615 0.763 28.528 1.00 86.31 276 LYS A CA 1
ATOM 2155 C C . LYS A 1 276 ? -9.257 1.697 29.554 1.00 86.31 276 LYS A C 1
ATOM 2157 O O . LYS A 1 276 ? -10.481 1.767 29.621 1.00 86.31 276 LYS A O 1
ATOM 2162 N N . ASN A 1 277 ? -8.455 2.465 30.293 1.00 85.50 277 ASN A N 1
ATOM 2163 C CA . ASN A 1 277 ? -8.937 3.343 31.364 1.00 85.50 277 ASN A CA 1
ATOM 2164 C C . ASN A 1 277 ? -9.952 4.399 30.885 1.00 85.50 277 ASN A C 1
ATOM 2166 O O . ASN A 1 277 ? -10.773 4.858 31.672 1.00 85.50 277 ASN A O 1
ATOM 2170 N N . TYR A 1 278 ? -9.929 4.778 29.603 1.00 86.44 278 TYR A N 1
ATOM 2171 C CA . TYR A 1 278 ? -10.893 5.726 29.031 1.00 86.44 278 TYR A CA 1
ATOM 2172 C C . TYR A 1 278 ? -12.243 5.091 28.691 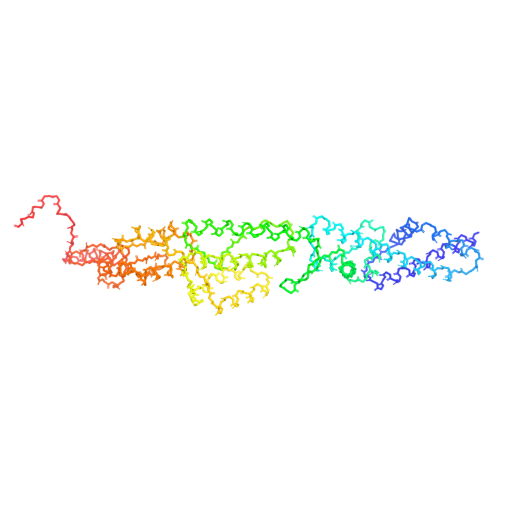1.00 86.44 278 TYR A C 1
ATOM 2174 O O . TYR A 1 278 ? -13.259 5.793 28.652 1.00 86.44 278 TYR A O 1
ATOM 2182 N N . LEU A 1 279 ? -12.237 3.788 28.413 1.00 87.62 279 LEU A N 1
ATOM 2183 C CA . LEU A 1 279 ? -13.408 3.009 28.024 1.00 87.62 279 LEU A CA 1
ATOM 2184 C C . LEU A 1 279 ? -14.060 2.317 29.224 1.00 87.62 279 LEU A C 1
ATOM 2186 O O . LEU A 1 279 ? -15.272 2.115 29.240 1.00 87.62 279 LEU A O 1
ATOM 2190 N N . GLN A 1 280 ? -13.269 1.958 30.232 1.00 85.44 280 GLN A N 1
ATOM 2191 C CA . GLN A 1 280 ? -13.730 1.227 31.403 1.00 85.44 280 GLN A CA 1
ATOM 2192 C C . GLN A 1 280 ? -14.828 1.994 32.159 1.00 85.44 280 GLN A C 1
ATOM 2194 O O . GLN A 1 280 ? -14.752 3.206 32.358 1.00 85.44 280 GLN A O 1
ATOM 2199 N N . GLY A 1 281 ? -15.858 1.266 32.598 1.00 84.38 281 GLY A N 1
ATOM 2200 C CA . GLY A 1 281 ? -16.953 1.806 33.411 1.00 84.38 281 GLY A CA 1
ATOM 2201 C C . GLY A 1 281 ? -18.032 2.568 32.637 1.00 84.38 281 GLY A C 1
ATOM 2202 O O . GLY A 1 281 ? -19.015 2.999 33.243 1.00 84.38 281 GLY A O 1
ATOM 2203 N N . ARG A 1 282 ? -17.899 2.723 31.314 1.00 90.81 282 ARG A N 1
ATOM 2204 C CA . ARG A 1 282 ? -18.964 3.279 30.474 1.00 90.81 282 ARG A CA 1
ATOM 2205 C C . ARG A 1 282 ? -20.027 2.217 30.193 1.00 90.81 282 ARG A C 1
ATOM 2207 O O . ARG A 1 282 ? -19.728 1.051 29.988 1.00 90.81 282 ARG A O 1
ATOM 2214 N N . ALA A 1 283 ? -21.294 2.618 30.160 1.00 91.38 283 ALA A N 1
ATOM 2215 C CA . ALA A 1 283 ? -22.357 1.711 29.725 1.00 91.38 283 ALA A CA 1
ATOM 2216 C C . ALA A 1 283 ? -22.319 1.504 28.202 1.00 91.38 283 ALA A C 1
ATOM 2218 O O . ALA A 1 283 ? -22.496 0.387 27.722 1.00 91.38 283 ALA A O 1
ATOM 2219 N N . VAL A 1 284 ? -22.058 2.586 27.464 1.00 92.50 284 VAL A N 1
ATOM 2220 C CA . VAL A 1 284 ? -22.065 2.645 26.001 1.00 92.50 284 VAL A CA 1
ATOM 2221 C C . VAL A 1 284 ? -20.784 3.327 25.518 1.00 92.50 284 VAL A C 1
ATOM 2223 O O . VAL A 1 284 ? -20.367 4.343 26.081 1.00 92.50 284 VAL A O 1
ATOM 2226 N N . ILE A 1 285 ? -20.172 2.766 24.479 1.00 93.69 285 ILE A N 1
ATOM 2227 C CA . ILE A 1 285 ? -19.020 3.304 23.753 1.00 93.69 285 ILE A CA 1
ATOM 2228 C C . ILE A 1 285 ? -19.457 3.509 22.306 1.00 93.69 285 ILE A C 1
ATOM 2230 O O . ILE A 1 285 ? -19.906 2.573 21.648 1.00 93.69 285 ILE A O 1
ATOM 2234 N N . GLU A 1 286 ? -19.336 4.731 21.803 1.00 91.94 286 GLU A N 1
ATOM 2235 C CA . GLU A 1 286 ? -19.681 5.036 20.418 1.00 91.94 286 GLU A CA 1
ATOM 2236 C C . GLU A 1 286 ? -18.476 4.843 19.488 1.00 91.94 286 GLU A C 1
ATOM 2238 O O . GLU A 1 286 ? -17.323 4.899 19.916 1.00 91.94 286 GLU A O 1
ATOM 2243 N N . GLU A 1 287 ? -18.729 4.698 18.187 1.00 90.12 287 GLU A N 1
ATOM 2244 C CA . GLU A 1 287 ? -17.678 4.582 17.169 1.00 90.12 287 GLU A CA 1
ATOM 2245 C C . GLU A 1 287 ? -16.644 5.722 17.245 1.00 90.12 287 GLU A C 1
ATOM 2247 O O . GLU A 1 287 ? -15.439 5.474 17.250 1.00 90.12 287 GLU A O 1
ATOM 2252 N N . LYS A 1 288 ? -17.107 6.960 17.467 1.00 90.38 288 LYS A N 1
ATOM 2253 C CA . LYS A 1 288 ? -16.248 8.144 17.650 1.00 90.38 288 LYS A CA 1
ATOM 2254 C C . LYS A 1 288 ? -15.296 8.042 18.850 1.00 90.38 288 LYS A C 1
ATOM 2256 O O . LYS A 1 288 ? -14.226 8.652 18.838 1.00 90.38 288 LYS A O 1
ATOM 2261 N N . ASP A 1 289 ? -15.682 7.322 19.908 1.00 91.81 289 ASP A N 1
ATOM 2262 C CA . ASP A 1 289 ? -14.819 7.111 21.075 1.00 91.81 289 ASP A CA 1
ATOM 2263 C C . ASP A 1 289 ? -13.674 6.157 20.712 1.00 91.81 289 ASP A C 1
ATOM 2265 O O . ASP A 1 289 ? -12.523 6.405 21.079 1.00 91.81 289 ASP A O 1
ATOM 2269 N N . VAL A 1 290 ? -13.979 5.108 19.942 1.00 91.38 290 VAL A N 1
ATOM 2270 C CA . VAL A 1 290 ? -12.988 4.164 19.409 1.00 91.38 290 VAL A CA 1
ATOM 2271 C C . VAL A 1 290 ? -12.056 4.879 18.430 1.00 91.38 290 VAL A C 1
ATOM 2273 O O . VAL A 1 290 ? -10.841 4.768 18.574 1.00 91.38 290 VAL A O 1
ATOM 2276 N N . ASP A 1 291 ? -12.585 5.698 17.518 1.00 90.94 291 ASP A N 1
ATOM 2277 C CA . ASP A 1 291 ? -11.786 6.472 16.554 1.00 90.94 291 ASP A CA 1
ATOM 2278 C C . ASP A 1 291 ? -10.823 7.439 17.239 1.00 90.94 291 ASP A C 1
ATOM 2280 O O . ASP A 1 291 ? -9.649 7.557 16.874 1.00 90.94 291 ASP A O 1
ATOM 2284 N N . LYS A 1 292 ? -11.290 8.109 18.294 1.00 91.69 292 LYS A N 1
ATOM 2285 C CA . LYS A 1 292 ? -10.451 9.008 19.085 1.00 91.69 292 LYS A CA 1
ATOM 2286 C C . LYS A 1 292 ? -9.270 8.271 19.720 1.00 91.69 292 LYS A C 1
ATOM 2288 O O . LYS A 1 292 ? -8.178 8.836 19.810 1.00 91.69 292 LYS A O 1
ATOM 2293 N N . LEU A 1 293 ? -9.484 7.039 20.177 1.00 92.19 293 LEU A N 1
ATOM 2294 C CA . LEU A 1 293 ? -8.464 6.250 20.863 1.00 92.19 293 LEU A CA 1
ATOM 2295 C C . LEU A 1 293 ? -7.552 5.493 19.901 1.00 92.19 293 LEU A C 1
ATOM 2297 O O . LEU A 1 293 ? -6.357 5.414 20.167 1.00 92.19 293 LEU A O 1
ATOM 2301 N N . PHE A 1 294 ? -8.062 4.962 18.795 1.00 89.88 294 PHE A N 1
ATOM 2302 C CA . PHE A 1 294 ? -7.348 4.006 17.939 1.00 89.88 294 PHE A CA 1
ATOM 2303 C C . PHE A 1 294 ? -7.151 4.480 16.494 1.00 89.88 294 PHE A C 1
ATOM 2305 O O . PHE A 1 294 ? -6.501 3.784 15.707 1.00 89.88 294 PHE A O 1
ATOM 2312 N N . GLY A 1 295 ? -7.626 5.685 16.179 1.00 87.81 295 GLY A N 1
ATOM 2313 C CA . GLY A 1 295 ? -7.619 6.263 14.840 1.00 87.81 295 GLY A CA 1
ATOM 2314 C C . GLY A 1 295 ? -8.861 5.859 14.053 1.00 87.81 295 GLY A C 1
ATOM 2315 O O . GLY A 1 295 ? -9.517 4.877 14.394 1.00 87.81 295 GLY A O 1
ATOM 2316 N N . GLU A 1 296 ? -9.162 6.614 12.997 1.00 84.25 296 GLU A N 1
ATOM 2317 C CA . GLU A 1 296 ? -10.234 6.262 12.063 1.00 84.25 296 GLU A CA 1
ATOM 2318 C C . GLU A 1 296 ? -9.902 4.938 11.372 1.00 84.25 296 GLU A C 1
ATOM 2320 O O . GLU A 1 296 ? -8.872 4.807 10.705 1.00 84.25 296 GLU A O 1
ATOM 2325 N N . ARG A 1 297 ? -10.771 3.950 11.574 1.00 82.62 297 ARG A N 1
ATOM 2326 C CA . ARG A 1 297 ? -10.633 2.585 11.052 1.00 82.62 297 ARG A CA 1
ATOM 2327 C C . ARG A 1 297 ? -11.949 2.104 10.466 1.00 82.62 297 ARG A C 1
ATOM 2329 O O . ARG A 1 297 ? -12.986 2.741 10.654 1.00 82.62 297 ARG A O 1
ATOM 2336 N N . ASP A 1 298 ? -11.917 0.981 9.762 1.00 82.62 298 ASP A N 1
ATOM 2337 C CA . ASP A 1 298 ? -13.155 0.304 9.391 1.00 82.62 298 ASP A CA 1
ATOM 2338 C C . ASP A 1 298 ? -13.826 -0.341 10.622 1.00 82.62 298 ASP A C 1
ATOM 2340 O O . ASP A 1 298 ? -13.211 -0.530 11.677 1.00 82.62 298 ASP A O 1
ATOM 2344 N N . LEU A 1 299 ? -15.122 -0.643 10.508 1.00 82.31 299 LEU A N 1
ATOM 2345 C CA . LEU A 1 299 ? -15.899 -1.211 11.613 1.00 82.31 299 LEU A CA 1
ATOM 2346 C C . LEU A 1 299 ? -15.376 -2.595 12.039 1.00 82.31 299 LEU A C 1
ATOM 2348 O O . LEU A 1 299 ? -15.416 -2.924 13.223 1.00 82.31 299 LEU A O 1
ATOM 2352 N N . ALA A 1 300 ? -14.840 -3.381 11.099 1.00 82.06 300 ALA A N 1
ATOM 2353 C CA . ALA A 1 300 ? -14.320 -4.719 11.367 1.00 82.06 300 ALA A CA 1
ATOM 2354 C C . ALA A 1 300 ? -13.048 -4.672 12.233 1.00 82.06 300 ALA A C 1
ATOM 2356 O O . ALA A 1 300 ? -12.943 -5.412 13.211 1.00 82.06 300 ALA A O 1
ATOM 2357 N N . GLU A 1 301 ? -12.116 -3.765 11.931 1.00 84.50 301 GLU A N 1
ATOM 2358 C CA . GLU A 1 301 ? -10.933 -3.461 12.735 1.00 84.50 301 GLU A CA 1
ATOM 2359 C C . GLU A 1 301 ? -11.351 -3.017 14.141 1.00 84.50 301 GLU A C 1
ATOM 2361 O O . GLU A 1 301 ? -10.847 -3.557 15.128 1.00 84.50 301 GLU A O 1
ATOM 2366 N N . LYS A 1 302 ? -12.310 -2.084 14.252 1.00 87.69 302 LYS A N 1
ATOM 2367 C CA . LYS A 1 302 ? -12.827 -1.604 15.549 1.00 87.69 302 LYS A CA 1
ATOM 2368 C C . LYS A 1 302 ? -13.410 -2.736 16.387 1.00 87.69 302 LYS A C 1
ATOM 2370 O O . LYS A 1 302 ? -13.136 -2.823 17.583 1.00 87.69 302 LYS A O 1
ATOM 2375 N N . GLU A 1 303 ? -14.188 -3.617 15.771 1.00 86.06 303 GLU A N 1
ATOM 2376 C CA . GLU A 1 303 ? -14.789 -4.743 16.471 1.00 86.06 303 GLU A CA 1
ATOM 2377 C C . GLU A 1 303 ? -13.732 -5.738 16.963 1.00 86.06 303 GLU A C 1
ATOM 2379 O O . GLU A 1 303 ? -13.788 -6.161 18.117 1.00 86.06 303 GLU A O 1
ATOM 2384 N N . VAL A 1 304 ? -12.731 -6.073 16.139 1.00 85.50 304 VAL A N 1
ATOM 2385 C CA . VAL A 1 304 ? -11.626 -6.950 16.561 1.00 85.50 304 VAL A CA 1
ATOM 2386 C C . VAL A 1 304 ? -10.866 -6.345 17.740 1.00 85.50 304 VAL A C 1
ATOM 2388 O O . VAL A 1 304 ? -10.597 -7.049 18.712 1.00 85.50 304 VAL A O 1
ATOM 2391 N N . ILE A 1 305 ? -10.593 -5.038 17.716 1.00 86.88 305 ILE A N 1
ATOM 2392 C CA . ILE A 1 305 ? -9.950 -4.337 18.837 1.00 86.88 305 ILE A CA 1
ATOM 2393 C C . ILE A 1 305 ? -10.779 -4.483 20.120 1.00 86.88 305 ILE A C 1
ATOM 2395 O O . ILE A 1 305 ? -10.243 -4.839 21.170 1.00 86.88 305 ILE A O 1
ATOM 2399 N N . MET A 1 306 ? -12.092 -4.252 20.045 1.00 86.88 306 MET A N 1
ATOM 2400 C CA . MET A 1 306 ? -12.986 -4.368 21.201 1.00 86.88 306 MET A CA 1
ATOM 2401 C C . MET A 1 306 ? -13.125 -5.813 21.704 1.00 86.88 306 MET A C 1
ATOM 2403 O O . MET A 1 306 ? -13.176 -6.042 22.916 1.00 86.88 306 MET A O 1
ATOM 2407 N N . ASN A 1 307 ? -13.100 -6.798 20.806 1.00 84.50 307 ASN A N 1
ATOM 2408 C CA . ASN A 1 307 ? -13.108 -8.216 21.165 1.00 84.50 307 ASN A CA 1
ATOM 2409 C C . ASN A 1 307 ? -11.816 -8.624 21.884 1.00 84.50 307 ASN A C 1
ATOM 2411 O O . ASN A 1 307 ? -11.873 -9.339 22.883 1.00 84.50 307 ASN A O 1
ATOM 2415 N N . ILE A 1 308 ? -10.659 -8.118 21.446 1.00 83.44 308 ILE A N 1
ATOM 2416 C CA . ILE A 1 308 ? -9.377 -8.332 22.134 1.00 83.44 308 ILE A CA 1
ATOM 2417 C C . ILE A 1 308 ? -9.410 -7.706 23.530 1.00 83.44 308 ILE A C 1
ATOM 2419 O O . ILE A 1 308 ? -9.028 -8.361 24.499 1.00 83.44 308 ILE A O 1
ATOM 2423 N N . CYS A 1 309 ? -9.924 -6.479 23.668 1.00 84.19 309 CYS A N 1
ATOM 2424 C CA . CYS A 1 309 ? -10.120 -5.857 24.980 1.00 84.19 309 CYS A CA 1
ATOM 2425 C C . CYS A 1 309 ? -10.983 -6.732 25.903 1.00 84.19 309 CYS A C 1
ATOM 2427 O O . CYS A 1 309 ? -10.616 -6.947 27.057 1.00 84.19 309 CYS A O 1
ATOM 2429 N N . SER A 1 310 ? -12.091 -7.268 25.386 1.00 81.94 310 SER A N 1
ATOM 2430 C CA . SER A 1 310 ? -13.003 -8.149 26.130 1.00 81.94 310 SER A CA 1
ATOM 2431 C C . SER A 1 310 ? -12.327 -9.462 26.546 1.00 81.94 310 SER A C 1
ATOM 2433 O O . SER A 1 310 ? -12.514 -9.944 27.662 1.00 81.94 310 SER A O 1
ATOM 2435 N N . ALA A 1 311 ? -11.500 -10.036 25.667 1.00 80.12 311 ALA A N 1
ATOM 2436 C CA . ALA A 1 311 ? -10.760 -11.266 25.938 1.00 80.12 311 ALA A CA 1
ATOM 2437 C C . ALA A 1 311 ? -9.656 -11.070 26.991 1.00 80.12 311 ALA A C 1
ATOM 2439 O O . ALA A 1 311 ? -9.418 -11.953 27.817 1.00 80.12 311 ALA A O 1
ATOM 2440 N N . LEU A 1 312 ? -8.988 -9.913 26.980 1.00 78.56 312 LEU A N 1
ATOM 2441 C CA . LEU A 1 312 ? -7.935 -9.577 27.938 1.00 78.56 312 LEU A CA 1
ATOM 2442 C C . LEU A 1 312 ? -8.492 -9.155 29.304 1.00 78.56 312 LEU A C 1
ATOM 2444 O O . LEU A 1 312 ? -7.866 -9.427 30.332 1.00 78.56 312 LEU A O 1
ATOM 2448 N N . TRP A 1 313 ? -9.650 -8.488 29.334 1.00 82.62 313 TRP A N 1
ATOM 2449 C CA . TRP A 1 313 ? -10.194 -7.861 30.536 1.00 82.62 313 TRP A CA 1
ATOM 2450 C C . TRP A 1 313 ? -11.687 -8.138 30.709 1.00 82.62 313 TRP A C 1
ATOM 2452 O O . TRP A 1 313 ? -12.524 -7.653 29.956 1.00 82.62 313 TRP A O 1
ATOM 2462 N N . LYS A 1 314 ? -12.035 -8.851 31.786 1.00 78.94 314 LYS A N 1
ATOM 2463 C CA . LYS A 1 314 ? -13.426 -9.228 32.100 1.00 78.94 314 LYS A CA 1
ATOM 2464 C C . LYS A 1 314 ? -14.366 -8.037 32.310 1.00 78.94 314 LYS A C 1
ATOM 2466 O O . LYS A 1 314 ? -15.565 -8.166 32.114 1.00 78.94 314 LYS A O 1
ATOM 2471 N N . ASP A 1 315 ? -13.834 -6.903 32.748 1.00 83.56 315 ASP A N 1
ATOM 2472 C CA . ASP A 1 315 ? -14.558 -5.644 32.957 1.00 83.56 315 ASP A CA 1
ATOM 2473 C C . ASP A 1 315 ? -14.706 -4.805 31.674 1.00 83.56 315 ASP A C 1
ATOM 2475 O O . ASP A 1 315 ? -15.169 -3.667 31.723 1.00 83.56 315 ASP A O 1
ATOM 2479 N N . MET A 1 316 ? -14.292 -5.363 30.536 1.00 85.88 316 MET A N 1
ATOM 2480 C CA . MET A 1 316 ? -14.448 -4.806 29.197 1.00 85.88 316 MET A CA 1
ATOM 2481 C C . MET A 1 316 ? -15.353 -5.695 28.336 1.00 85.88 316 MET A C 1
ATOM 2483 O O . MET A 1 316 ? -15.157 -5.752 27.130 1.00 85.88 316 MET A O 1
ATOM 2487 N N . ASP A 1 317 ? -16.324 -6.394 28.929 1.00 89.00 317 ASP A N 1
ATOM 2488 C CA . ASP A 1 317 ? -17.272 -7.241 28.194 1.00 89.00 317 ASP A CA 1
ATOM 2489 C C . ASP A 1 317 ? -18.289 -6.372 27.440 1.00 89.00 317 ASP A C 1
ATOM 2491 O O . ASP A 1 317 ? -19.371 -6.051 27.942 1.00 89.00 317 ASP A O 1
ATOM 2495 N N . TYR A 1 318 ? -17.894 -5.934 26.246 1.00 90.19 318 TYR A N 1
ATOM 2496 C CA . TYR A 1 318 ? -18.689 -5.088 25.370 1.00 90.19 318 TYR A CA 1
ATOM 2497 C C . TYR A 1 318 ? -19.133 -5.851 24.128 1.00 90.19 318 TYR A C 1
ATOM 2499 O O . TYR A 1 318 ? -18.344 -6.537 23.484 1.00 90.19 318 TYR A O 1
ATOM 2507 N N . LYS A 1 319 ? -20.391 -5.659 23.735 1.00 89.88 319 LYS A N 1
ATOM 2508 C CA . LYS A 1 319 ? -20.956 -6.239 22.513 1.00 89.88 319 LYS A CA 1
ATOM 2509 C C . LYS A 1 319 ? -21.278 -5.149 21.512 1.00 89.88 319 LYS A C 1
ATOM 2511 O O . LYS A 1 319 ? -21.868 -4.136 21.885 1.00 89.88 319 LYS A O 1
ATOM 2516 N N . LEU A 1 320 ? -20.897 -5.376 20.259 1.00 91.06 320 LEU A N 1
ATOM 2517 C CA . LEU A 1 320 ? -21.295 -4.521 19.150 1.00 91.06 320 LEU A CA 1
ATOM 2518 C C . LEU A 1 320 ? -22.809 -4.644 18.931 1.00 91.06 320 LEU A C 1
ATOM 2520 O O . LEU A 1 320 ? -23.353 -5.748 18.884 1.00 91.06 320 LEU A O 1
ATOM 2524 N N . VAL A 1 321 ? -23.468 -3.500 18.804 1.00 90.31 321 VAL A N 1
ATOM 2525 C CA . VAL A 1 321 ? -24.853 -3.359 18.369 1.00 90.31 321 VAL A CA 1
ATOM 2526 C C . VAL A 1 321 ? -24.834 -2.571 17.067 1.00 90.31 321 VAL A C 1
ATOM 2528 O O . VAL A 1 321 ? -24.307 -1.457 17.017 1.00 90.31 321 VAL A O 1
ATOM 2531 N N . GLU A 1 322 ? -25.400 -3.169 16.023 1.00 86.75 322 GLU A N 1
ATOM 2532 C CA . GLU A 1 322 ? -25.523 -2.570 14.697 1.00 86.75 322 GLU A CA 1
ATOM 2533 C C . GLU A 1 322 ? -26.983 -2.192 14.455 1.00 86.75 322 GLU A C 1
ATOM 2535 O O . GLU A 1 322 ? -27.860 -3.057 14.491 1.00 86.75 322 GLU A O 1
ATOM 2540 N N . HIS A 1 323 ? -27.252 -0.904 14.233 1.00 78.75 323 HIS A N 1
ATOM 2541 C CA . HIS A 1 323 ? -28.600 -0.408 13.979 1.00 78.75 323 HIS A CA 1
ATOM 2542 C C . HIS A 1 323 ? -28.594 0.573 12.803 1.00 78.75 323 HIS A C 1
ATOM 2544 O O . HIS A 1 323 ? -28.259 1.745 12.958 1.00 78.75 323 HIS A O 1
ATOM 2550 N N . ASP A 1 324 ? -28.978 0.100 11.617 1.00 73.75 324 ASP A N 1
ATOM 2551 C CA . ASP A 1 324 ? -28.944 0.855 10.356 1.00 73.75 324 ASP A CA 1
ATOM 2552 C C . ASP A 1 324 ? -27.576 1.509 10.066 1.00 73.75 324 ASP A C 1
ATOM 2554 O O . ASP A 1 324 ? -26.686 0.868 9.516 1.00 73.75 324 ASP A O 1
ATOM 2558 N N . ALA A 1 325 ? -27.419 2.791 10.408 1.00 71.69 325 ALA A N 1
ATOM 2559 C CA . ALA A 1 325 ? -26.195 3.575 10.228 1.00 71.69 325 ALA A CA 1
ATOM 2560 C C . ALA A 1 325 ? -25.482 3.898 11.553 1.00 71.69 325 ALA A C 1
ATOM 2562 O O . ALA A 1 325 ? -24.470 4.597 11.545 1.00 71.69 325 ALA A O 1
ATOM 2563 N N . ASP A 1 326 ? -26.030 3.448 12.682 1.00 78.25 326 ASP A N 1
ATOM 2564 C CA . ASP A 1 326 ? -25.506 3.723 14.008 1.00 78.25 326 ASP A CA 1
ATOM 2565 C C . ASP A 1 326 ? -24.906 2.462 14.642 1.00 78.25 326 ASP A C 1
ATOM 2567 O O . ASP A 1 326 ? -25.598 1.468 14.876 1.00 78.25 326 ASP A O 1
ATOM 2571 N N . HIS A 1 327 ? -23.609 2.520 14.942 1.00 87.75 327 HIS A N 1
ATOM 2572 C CA . HIS A 1 327 ? -22.855 1.425 15.544 1.00 87.75 327 HIS A CA 1
ATOM 2573 C C . HIS A 1 327 ? -22.316 1.844 16.909 1.00 87.75 327 HIS A C 1
ATOM 2575 O O . HIS A 1 327 ? -21.729 2.921 17.081 1.00 87.75 327 HIS A O 1
ATOM 2581 N N . PHE A 1 328 ? -22.505 0.985 17.904 1.00 92.81 328 PHE A N 1
ATOM 2582 C CA . PHE A 1 328 ? -21.985 1.222 19.244 1.00 92.81 328 PHE A CA 1
ATOM 2583 C C . PHE A 1 328 ? -21.719 -0.078 19.986 1.00 92.81 328 PHE A C 1
ATOM 2585 O O . PHE A 1 328 ? -22.267 -1.129 19.674 1.00 92.81 328 PHE A O 1
ATOM 2592 N N . TRP A 1 329 ? -20.890 0.015 21.013 1.00 94.31 329 TRP A N 1
ATOM 2593 C CA . TRP A 1 329 ? -20.574 -1.081 21.909 1.00 94.31 329 TRP A CA 1
ATOM 2594 C C . TRP A 1 329 ? -21.274 -0.857 23.239 1.00 94.31 329 TRP A C 1
ATOM 2596 O O . TRP A 1 329 ? -21.153 0.211 23.839 1.00 94.31 329 TRP A O 1
ATOM 2606 N N . ILE A 1 330 ? -21.991 -1.867 23.718 1.00 93.50 330 ILE A N 1
ATOM 2607 C CA . ILE A 1 330 ? -22.677 -1.822 25.008 1.00 93.50 330 ILE A CA 1
ATOM 2608 C C . ILE A 1 330 ? -22.082 -2.841 25.969 1.00 93.50 330 ILE A C 1
ATOM 2610 O O . ILE A 1 330 ? -21.840 -3.991 25.600 1.00 93.50 330 ILE A O 1
ATOM 2614 N N . HIS A 1 331 ? -21.839 -2.414 27.205 1.00 94.06 331 HIS A N 1
ATOM 2615 C CA . HIS A 1 331 ? -21.342 -3.306 28.241 1.00 94.06 331 HIS A CA 1
ATOM 2616 C C . HIS A 1 331 ? -22.416 -4.346 28.590 1.00 94.06 331 HIS A C 1
ATOM 2618 O O . HIS A 1 331 ? -23.591 -3.999 28.734 1.00 94.06 331 HIS A O 1
ATOM 2624 N N . ALA A 1 332 ? -22.035 -5.608 28.790 1.00 91.06 332 ALA A N 1
ATOM 2625 C CA . ALA A 1 332 ? -22.973 -6.709 29.017 1.00 91.06 332 ALA A CA 1
ATOM 2626 C C . ALA A 1 332 ? -23.943 -6.453 30.187 1.00 91.06 332 ALA A C 1
ATOM 2628 O O . ALA A 1 332 ? -25.125 -6.773 30.100 1.00 91.06 332 ALA A O 1
ATOM 2629 N N . THR A 1 333 ? -23.477 -5.803 31.259 1.00 91.31 333 THR A N 1
ATOM 2630 C CA . THR A 1 333 ? -24.313 -5.455 32.429 1.00 91.31 333 THR A CA 1
ATOM 2631 C C . THR A 1 333 ? -25.274 -4.283 32.198 1.00 91.31 333 THR A C 1
ATOM 2633 O O . THR A 1 333 ? -26.137 -4.024 33.039 1.00 91.31 333 THR A O 1
ATOM 2636 N N . ALA A 1 334 ? -25.123 -3.548 31.094 1.00 92.19 334 ALA A N 1
ATOM 2637 C CA . ALA A 1 334 ? -25.976 -2.420 30.734 1.00 92.19 334 ALA A CA 1
ATOM 2638 C C . ALA A 1 334 ? -27.077 -2.799 29.732 1.00 92.19 334 ALA A C 1
ATOM 2640 O O . ALA A 1 334 ? -28.049 -2.056 29.623 1.00 92.19 334 ALA A O 1
ATOM 2641 N N . VAL A 1 335 ? -26.975 -3.951 29.057 1.00 91.75 335 VAL A N 1
ATOM 2642 C CA . VAL A 1 335 ? -27.914 -4.395 28.007 1.00 91.75 335 VAL A CA 1
ATOM 2643 C C . VAL A 1 335 ? -29.375 -4.289 28.447 1.00 91.75 335 VAL A C 1
ATOM 2645 O O . VAL A 1 335 ? -30.173 -3.639 27.772 1.00 91.75 335 VAL A O 1
ATOM 2648 N N . ASP A 1 336 ? -29.722 -4.826 29.617 1.00 90.31 336 ASP A N 1
ATOM 2649 C CA . ASP A 1 336 ? -31.106 -4.826 30.112 1.00 90.31 336 ASP A CA 1
ATOM 2650 C C . ASP A 1 336 ? -31.669 -3.409 30.316 1.00 90.31 336 ASP A C 1
ATOM 2652 O O . ASP A 1 336 ? -32.854 -3.168 30.100 1.00 90.31 336 ASP A O 1
ATOM 2656 N N . LYS A 1 337 ? -30.817 -2.446 30.698 1.00 91.06 337 LYS A N 1
ATOM 2657 C CA . LYS A 1 337 ? -31.194 -1.034 30.915 1.00 91.06 337 LYS A CA 1
ATOM 2658 C C . LYS A 1 337 ? -31.261 -0.216 29.623 1.00 91.06 337 LYS A C 1
ATOM 2660 O O . LYS A 1 337 ? -31.537 0.975 29.671 1.00 91.06 337 LYS A O 1
ATOM 2665 N N . HIS A 1 338 ? -30.938 -0.835 28.499 1.00 93.06 338 HIS A N 1
ATOM 2666 C CA . HIS A 1 338 ? -30.908 -0.221 27.176 1.00 93.06 338 HIS A CA 1
ATOM 2667 C C . HIS A 1 338 ? -31.774 -0.992 26.174 1.00 93.06 338 HIS A C 1
ATOM 2669 O O . HIS A 1 338 ? -31.818 -0.647 24.995 1.00 93.06 338 HIS A O 1
ATOM 2675 N N . THR A 1 339 ? -32.476 -2.028 26.638 1.00 93.81 339 THR A N 1
ATOM 2676 C CA . THR A 1 339 ? -33.364 -2.848 25.819 1.00 93.81 339 THR A CA 1
ATOM 2677 C C . THR A 1 339 ? -34.764 -2.252 25.824 1.00 93.81 339 THR A C 1
ATOM 2679 O O . THR A 1 339 ? -35.358 -2.019 26.880 1.00 93.81 339 THR A O 1
ATOM 2682 N N . CYS A 1 340 ? -35.324 -2.025 24.640 1.00 93.75 340 CYS A N 1
ATOM 2683 C CA . CYS A 1 340 ? -36.701 -1.581 24.512 1.00 93.75 340 CYS A CA 1
ATOM 2684 C C . CYS A 1 340 ? -37.667 -2.693 24.945 1.00 93.75 340 CYS A C 1
ATOM 2686 O O . CYS A 1 340 ? -37.601 -3.829 24.478 1.00 93.75 340 CYS A O 1
ATOM 2688 N N . ALA A 1 341 ? -38.620 -2.355 25.812 1.00 94.31 341 ALA A N 1
ATOM 2689 C CA . ALA A 1 341 ? -39.619 -3.294 26.302 1.00 94.31 341 ALA A CA 1
ATOM 2690 C C . ALA A 1 341 ? -40.569 -3.798 25.204 1.00 94.31 341 ALA A C 1
ATOM 2692 O O . ALA A 1 341 ? -41.115 -4.890 25.364 1.00 94.31 341 ALA A O 1
ATOM 2693 N N . ASP A 1 342 ? -40.740 -3.038 24.121 1.00 93.44 342 ASP A N 1
ATOM 2694 C CA . ASP A 1 342 ? -41.616 -3.372 22.997 1.00 93.44 342 ASP A CA 1
ATOM 2695 C C . ASP A 1 342 ? -40.865 -4.170 21.917 1.00 93.44 342 ASP A C 1
ATOM 2697 O O . ASP A 1 342 ? -41.032 -5.386 21.837 1.00 93.44 342 ASP A O 1
ATOM 2701 N N . CYS A 1 343 ? -39.950 -3.542 21.165 1.00 92.88 343 CYS A N 1
ATOM 2702 C CA . CYS A 1 343 ? -39.244 -4.216 20.064 1.00 92.88 343 CYS A CA 1
ATOM 2703 C C . CYS A 1 343 ? -38.124 -5.180 20.493 1.00 92.88 343 CYS A C 1
ATOM 2705 O O . CYS A 1 343 ? -37.610 -5.914 19.656 1.00 92.88 343 CYS A O 1
ATOM 2707 N N . LYS A 1 344 ? -37.744 -5.208 21.779 1.00 93.62 344 LYS A N 1
ATOM 2708 C CA . LYS A 1 344 ? -36.667 -6.054 22.341 1.00 93.62 344 LYS A CA 1
ATOM 2709 C C . LYS A 1 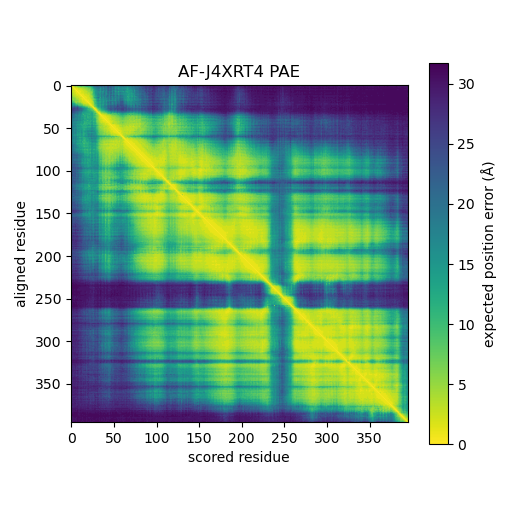344 ? -35.260 -5.792 21.791 1.00 93.62 344 LYS A C 1
ATOM 2711 O O . LYS A 1 344 ? -34.337 -6.528 22.128 1.00 93.62 344 LYS A O 1
ATOM 2716 N N . GLU A 1 345 ? -35.077 -4.736 21.008 1.00 91.81 345 GLU A N 1
ATOM 2717 C CA . GLU A 1 345 ? -33.768 -4.298 20.521 1.00 91.81 345 GLU A CA 1
ATOM 2718 C C . GLU A 1 345 ? -33.063 -3.385 21.532 1.00 91.81 345 GLU A C 1
ATOM 2720 O O . GLU A 1 345 ? -33.690 -2.789 22.417 1.00 91.81 345 GLU A O 1
ATOM 2725 N N . VAL A 1 346 ? -31.743 -3.276 21.386 1.00 91.69 346 VAL A N 1
ATOM 2726 C CA . VAL A 1 346 ? -30.866 -2.492 22.261 1.00 91.69 346 VAL A CA 1
ATOM 2727 C C . VAL A 1 346 ? -30.555 -1.143 21.618 1.00 91.69 346 VAL A C 1
ATOM 2729 O O . VAL A 1 346 ? -30.163 -1.087 20.457 1.00 91.69 346 VAL A O 1
ATOM 2732 N N . TYR A 1 347 ? -30.667 -0.057 22.385 1.00 90.69 347 TYR A N 1
ATOM 2733 C CA . TYR A 1 347 ? -30.430 1.310 21.913 1.00 90.69 347 TYR A CA 1
ATOM 2734 C C . TYR A 1 347 ? -29.429 2.057 22.799 1.00 90.69 347 TYR A C 1
ATOM 2736 O O . TYR A 1 347 ? -29.344 1.828 24.007 1.00 90.69 347 TYR A O 1
ATOM 2744 N N . LYS A 1 348 ? -28.714 3.034 22.223 1.00 89.25 348 LYS A N 1
ATOM 2745 C CA . LYS A 1 348 ? -27.813 3.930 22.978 1.00 89.25 348 LYS A CA 1
ATOM 2746 C C . LYS A 1 348 ? -28.508 4.612 24.151 1.00 89.25 348 LYS A C 1
ATOM 2748 O O . LYS A 1 348 ? -27.914 4.784 25.210 1.00 89.25 348 LYS A O 1
ATOM 2753 N N . SER A 1 349 ? -29.767 4.984 23.963 1.00 88.88 349 SER A N 1
ATOM 2754 C CA . SER A 1 349 ? -30.624 5.537 25.000 1.00 88.88 349 SER A CA 1
ATOM 2755 C C . SER A 1 349 ? -32.049 5.021 24.836 1.00 88.88 349 SER A C 1
ATOM 2757 O O . SER A 1 349 ? -32.556 4.856 23.727 1.00 88.88 349 SER A O 1
ATOM 2759 N N . VAL A 1 350 ? -32.693 4.777 25.972 1.00 91.31 350 VAL A N 1
ATOM 2760 C CA . VAL A 1 350 ? -34.110 4.432 26.076 1.00 91.31 350 VAL A CA 1
ATOM 2761 C C . VAL A 1 350 ? -34.757 5.352 27.099 1.00 91.31 350 VAL A C 1
ATOM 2763 O O . VAL A 1 350 ? -34.118 5.793 28.057 1.00 91.31 350 VAL A O 1
ATOM 2766 N N . GLU A 1 351 ? -36.029 5.657 26.892 1.00 91.62 351 GLU A N 1
ATOM 2767 C CA . GLU A 1 351 ? -36.799 6.531 27.766 1.00 91.62 351 GLU A CA 1
ATOM 2768 C C . GLU A 1 351 ? -37.718 5.701 28.654 1.00 91.62 351 GLU A C 1
ATOM 2770 O O . GLU A 1 351 ? -38.376 4.756 28.210 1.00 91.62 351 GLU A O 1
ATOM 2775 N N . LYS A 1 352 ? -37.756 6.039 29.943 1.00 89.62 352 LYS A N 1
ATOM 2776 C CA . LYS A 1 352 ? -38.635 5.363 30.891 1.00 89.62 352 LYS A CA 1
ATOM 2777 C C . LYS A 1 352 ? -40.058 5.886 30.722 1.00 89.62 352 LYS A C 1
ATOM 2779 O O . LYS A 1 352 ? -40.304 7.070 30.925 1.00 89.62 352 LYS A O 1
ATOM 2784 N N . TYR A 1 353 ? -40.992 4.981 30.455 1.00 88.06 353 TYR A N 1
ATOM 2785 C CA . TYR A 1 353 ? -42.418 5.279 30.392 1.00 88.06 353 TYR A CA 1
ATOM 2786 C C . TYR A 1 353 ? -43.179 4.280 31.270 1.00 88.06 353 TYR A C 1
ATOM 2788 O O . TYR A 1 353 ? -43.224 3.071 31.017 1.00 88.06 353 TYR A O 1
ATOM 2796 N N . GLY A 1 354 ? -43.694 4.776 32.397 1.00 85.69 354 GLY A N 1
ATOM 2797 C CA . GLY A 1 354 ? -44.254 3.946 33.461 1.00 85.69 354 GLY A CA 1
ATOM 2798 C C . GLY A 1 354 ? -43.207 3.040 34.122 1.00 85.69 354 GLY A C 1
ATOM 2799 O O . GLY A 1 354 ? -42.203 3.508 34.665 1.00 85.69 354 GLY A O 1
ATOM 2800 N N . LYS A 1 355 ? -43.463 1.727 34.122 1.00 86.06 355 LYS A N 1
ATOM 2801 C CA . LYS A 1 355 ? -42.545 0.713 34.681 1.00 86.06 355 LYS A CA 1
ATOM 2802 C C . LYS A 1 355 ? -41.503 0.216 33.674 1.00 86.06 355 LYS A C 1
ATOM 2804 O O . LYS A 1 355 ? -40.534 -0.412 34.086 1.00 86.06 355 LYS A O 1
ATOM 2809 N N . ASN A 1 356 ? -41.700 0.515 32.393 1.00 91.06 356 ASN A N 1
ATOM 2810 C CA . ASN A 1 356 ? -40.917 -0.015 31.285 1.00 91.06 356 ASN A CA 1
ATOM 2811 C C . ASN A 1 356 ? -40.038 1.074 30.659 1.00 91.06 356 ASN A C 1
ATOM 2813 O O . ASN A 1 356 ? -40.131 2.253 31.005 1.00 91.06 356 ASN A O 1
ATOM 2817 N N . GLN A 1 357 ? -39.172 0.658 29.741 1.00 92.38 357 GLN A N 1
ATOM 2818 C CA . GLN A 1 357 ? -38.271 1.531 28.998 1.00 92.38 357 GLN A CA 1
ATOM 2819 C C . GLN A 1 357 ? -38.474 1.283 27.509 1.00 92.38 357 GLN A C 1
ATOM 2821 O O . GLN A 1 357 ? -38.617 0.132 27.094 1.00 92.38 357 GLN A O 1
ATOM 2826 N N . TYR A 1 358 ? -38.516 2.340 26.709 1.00 92.56 358 TYR A N 1
ATOM 2827 C CA . TYR A 1 358 ? -38.825 2.247 25.288 1.00 92.56 358 TYR A CA 1
ATOM 2828 C C . TYR A 1 358 ? -37.804 3.016 24.460 1.00 92.56 358 TYR A C 1
ATOM 2830 O O . TYR A 1 358 ? -37.280 4.043 24.892 1.00 92.56 358 TYR A O 1
ATOM 2838 N N . CYS A 1 359 ? -37.520 2.519 23.257 1.00 92.38 359 CYS A N 1
ATOM 2839 C CA . CYS A 1 359 ? -36.813 3.316 22.269 1.00 92.38 359 CYS A CA 1
ATOM 2840 C C . CYS A 1 359 ? -37.723 4.448 21.782 1.00 92.38 359 CYS A C 1
ATOM 2842 O O . CYS A 1 359 ? -38.951 4.369 21.886 1.00 92.38 359 CYS A O 1
ATOM 2844 N N . LYS A 1 360 ? -37.118 5.489 21.206 1.00 91.12 360 LYS A N 1
ATOM 2845 C CA . LYS A 1 360 ? -37.851 6.661 20.715 1.00 91.12 360 LYS A CA 1
ATOM 2846 C C . LYS A 1 360 ? -38.961 6.279 19.729 1.00 91.12 360 LYS A C 1
ATOM 2848 O O . LYS A 1 360 ? -40.070 6.779 19.848 1.00 91.12 360 LYS A O 1
ATOM 2853 N N . GLY A 1 361 ? -38.683 5.358 18.801 1.00 91.69 361 GLY A N 1
ATOM 2854 C CA . GLY A 1 361 ? -39.652 4.921 17.790 1.00 91.69 361 GLY A CA 1
ATOM 2855 C C . GLY A 1 361 ? -40.875 4.213 18.381 1.00 91.69 361 GLY A C 1
ATOM 2856 O O . GLY A 1 361 ? -42.005 4.554 18.040 1.00 91.69 361 GLY A O 1
ATOM 2857 N N . CYS A 1 362 ? -40.672 3.260 19.295 1.00 93.06 362 CYS A N 1
ATOM 2858 C CA . CYS A 1 362 ? -41.774 2.578 19.980 1.00 93.06 362 CYS A CA 1
ATOM 2859 C C . CYS A 1 362 ? -42.550 3.528 20.896 1.00 93.06 362 CYS A C 1
ATOM 2861 O O . CYS A 1 362 ? -43.773 3.458 20.942 1.00 93.06 362 CYS A O 1
ATOM 2863 N N . LEU A 1 363 ? -41.867 4.448 21.584 1.00 92.81 363 LEU A N 1
ATOM 2864 C CA . LEU A 1 363 ? -42.537 5.426 22.437 1.00 92.81 363 LEU A CA 1
ATOM 2865 C C . LEU A 1 363 ? -43.418 6.386 21.625 1.00 92.81 363 LEU A C 1
ATOM 2867 O O . LEU A 1 363 ? -44.539 6.670 22.034 1.00 92.81 363 LEU A O 1
ATOM 2871 N N . THR A 1 364 ? -42.957 6.830 20.451 1.00 93.50 364 THR A N 1
ATOM 2872 C CA . THR A 1 364 ? -43.779 7.634 19.537 1.00 93.50 364 THR A CA 1
ATOM 2873 C C . THR A 1 364 ? -45.034 6.880 19.103 1.00 93.50 364 THR A C 1
ATOM 2875 O O . THR A 1 364 ? -46.117 7.443 19.193 1.00 93.50 364 THR A O 1
ATOM 2878 N N . LYS A 1 365 ? -44.923 5.596 18.740 1.00 93.38 365 LYS A N 1
ATOM 2879 C CA . LYS A 1 365 ? -46.093 4.769 18.391 1.00 93.38 365 LYS A CA 1
ATOM 2880 C C . LYS A 1 365 ? -47.079 4.620 19.550 1.00 93.38 365 LYS A C 1
ATOM 2882 O O . LYS A 1 365 ? -48.284 4.636 19.327 1.00 93.38 365 LYS A O 1
ATOM 2887 N N . ILE A 1 366 ? -46.575 4.472 20.778 1.00 90.00 366 ILE A N 1
ATOM 2888 C CA . ILE A 1 366 ? -47.420 4.424 21.976 1.00 90.00 366 ILE A CA 1
ATOM 2889 C C . ILE A 1 366 ? -48.181 5.743 22.118 1.00 90.00 366 ILE A C 1
ATOM 2891 O O . ILE A 1 366 ? -49.401 5.713 22.207 1.00 90.00 366 ILE A O 1
ATOM 2895 N N . HIS A 1 367 ? -47.493 6.886 22.071 1.00 90.69 367 HIS A N 1
ATOM 2896 C CA . HIS A 1 367 ? -48.146 8.192 22.191 1.00 90.69 367 HIS A CA 1
ATOM 2897 C C . HIS A 1 367 ? -49.154 8.461 21.062 1.00 90.69 367 HIS A C 1
ATOM 2899 O O . HIS A 1 367 ? -50.231 8.974 21.331 1.00 90.69 367 HIS A O 1
ATOM 2905 N N . GLU A 1 368 ? -48.857 8.072 19.820 1.00 91.69 368 GLU A N 1
ATOM 2906 C CA . GLU A 1 368 ? -49.795 8.206 18.696 1.00 91.69 368 GLU A CA 1
ATOM 2907 C C . GLU A 1 368 ? -51.069 7.373 18.904 1.00 91.69 368 GLU A C 1
ATOM 2909 O O . GLU A 1 368 ? -52.173 7.846 18.631 1.00 91.69 368 GLU A O 1
ATOM 2914 N N . GLN A 1 369 ? -50.934 6.147 19.419 1.00 88.62 369 GLN A N 1
ATOM 2915 C CA . GLN A 1 369 ? -52.077 5.297 19.749 1.00 88.62 369 GLN A CA 1
ATOM 2916 C C . GLN A 1 369 ? -52.887 5.869 20.920 1.00 88.62 369 GLN A C 1
ATOM 2918 O O . GLN A 1 369 ? -54.114 5.882 20.875 1.00 88.62 369 GLN A O 1
ATOM 2923 N N . GLU A 1 370 ? -52.204 6.366 21.950 1.00 88.94 370 GLU A N 1
ATOM 2924 C CA . GLU A 1 370 ? -52.811 7.049 23.093 1.00 88.94 370 GLU A CA 1
ATOM 2925 C C . GLU A 1 370 ? -53.603 8.294 22.660 1.00 88.94 370 GLU A C 1
ATOM 2927 O O . GLU A 1 370 ? -54.743 8.480 23.084 1.00 88.94 370 GLU A O 1
ATOM 2932 N N . ASP A 1 371 ? -53.038 9.114 21.773 1.00 88.12 371 ASP A N 1
ATOM 2933 C CA . ASP A 1 371 ? -53.697 10.298 21.217 1.00 88.12 371 ASP A CA 1
ATOM 2934 C C . ASP A 1 371 ? -54.935 9.913 20.380 1.00 88.12 371 ASP A C 1
ATOM 2936 O O . ASP A 1 371 ? -55.978 10.567 20.470 1.00 88.12 371 ASP A O 1
ATOM 2940 N N . ALA A 1 372 ? -54.855 8.834 19.593 1.00 88.94 372 ALA A N 1
ATOM 2941 C CA . ALA A 1 372 ? -55.985 8.322 18.815 1.00 88.94 372 ALA A CA 1
ATOM 2942 C C . ALA A 1 372 ? -57.111 7.772 19.709 1.00 88.94 372 ALA A C 1
ATOM 2944 O O . ALA A 1 372 ? -58.283 8.083 19.494 1.00 88.94 372 ALA A O 1
ATOM 2945 N N . ASP A 1 373 ? -56.770 6.999 20.742 1.00 87.56 373 ASP A N 1
ATOM 2946 C CA . ASP A 1 373 ? -57.739 6.451 21.692 1.00 87.56 373 ASP A CA 1
ATOM 2947 C C . ASP A 1 373 ? -58.438 7.561 22.500 1.00 87.56 373 ASP A C 1
ATOM 2949 O O . ASP A 1 373 ? -59.649 7.484 22.727 1.00 87.56 373 ASP A O 1
ATOM 2953 N N . GLU A 1 374 ? -57.724 8.627 22.881 1.00 85.88 374 GLU A N 1
ATOM 2954 C CA . GLU A 1 374 ? -58.332 9.813 23.502 1.00 85.88 374 GLU A CA 1
ATOM 2955 C C . GLU A 1 374 ? -59.279 10.553 22.548 1.00 85.88 374 GLU A C 1
ATOM 2957 O O . GLU A 1 374 ? -60.359 10.976 22.969 1.00 85.88 374 GLU A O 1
ATOM 2962 N N . ALA A 1 375 ? -58.923 10.680 21.265 1.00 87.50 375 ALA A N 1
ATOM 2963 C CA . ALA A 1 375 ? -59.796 11.285 20.256 1.00 87.50 375 ALA A CA 1
ATOM 2964 C C . ALA A 1 375 ? -61.100 10.487 20.051 1.00 87.50 375 ALA A C 1
ATOM 2966 O O . ALA A 1 375 ? -62.143 11.065 19.742 1.00 87.50 375 ALA A O 1
ATOM 2967 N N . GLU A 1 376 ? -61.063 9.173 20.284 1.00 87.81 376 GLU A N 1
ATOM 2968 C CA . GLU A 1 376 ? -62.229 8.280 20.296 1.00 87.81 376 GLU A CA 1
ATOM 2969 C C . GLU A 1 376 ? -62.988 8.277 21.640 1.00 87.81 376 GLU A C 1
ATOM 2971 O O . GLU A 1 376 ? -63.981 7.563 21.797 1.00 87.81 376 GLU A O 1
ATOM 2976 N N . GLY A 1 377 ? -62.549 9.072 22.622 1.00 81.94 377 GLY A N 1
ATOM 2977 C CA . GLY A 1 377 ? -63.169 9.183 23.942 1.00 81.94 377 GLY A CA 1
ATOM 2978 C C . GLY A 1 377 ? -62.851 8.028 24.898 1.00 81.94 377 GLY A C 1
ATOM 2979 O O . GLY A 1 377 ? -63.525 7.882 25.921 1.00 81.94 377 GLY A O 1
ATOM 2980 N N . LYS A 1 378 ? -61.845 7.195 24.598 1.00 86.06 378 LYS A N 1
ATOM 2981 C CA . LYS A 1 378 ? -61.375 6.142 25.509 1.00 86.06 378 LYS A CA 1
ATOM 2982 C C . LYS A 1 378 ? -60.476 6.742 26.591 1.00 86.06 378 LYS A C 1
ATOM 2984 O O . LYS A 1 378 ? -59.762 7.716 26.378 1.00 86.06 378 LYS A O 1
ATOM 2989 N N . SER A 1 379 ? -60.488 6.137 27.778 1.00 78.44 379 SER A N 1
ATOM 2990 C CA . SER A 1 379 ? -59.598 6.539 28.870 1.00 78.44 379 SER A CA 1
ATOM 2991 C C . SER A 1 379 ? -58.179 6.018 28.640 1.00 78.44 379 SER A C 1
ATOM 2993 O O . SER A 1 379 ? -57.987 4.801 28.555 1.00 78.44 379 SER A O 1
ATOM 2995 N N . VAL A 1 380 ? -57.190 6.909 28.645 1.00 78.88 380 VAL A N 1
ATOM 2996 C CA . VAL A 1 380 ? -55.776 6.576 28.432 1.00 78.88 380 VAL A CA 1
ATOM 2997 C C . VAL A 1 380 ? -54.940 6.926 29.667 1.00 78.88 380 VAL A C 1
ATOM 2999 O O . VAL A 1 380 ? -55.234 7.877 30.392 1.00 78.88 380 VAL A O 1
ATO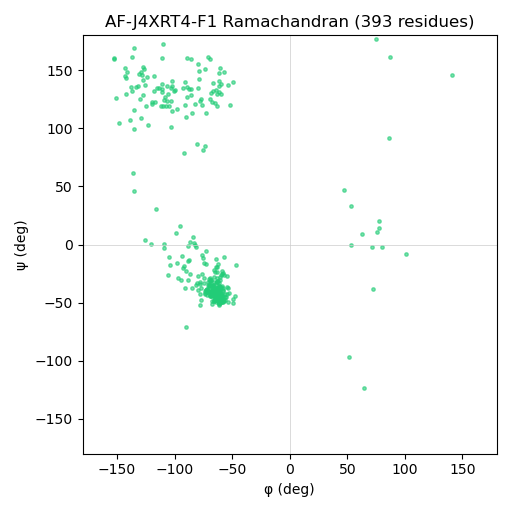M 3002 N N . ARG A 1 381 ? -53.910 6.121 29.963 1.00 76.06 381 ARG A N 1
ATOM 3003 C CA . ARG A 1 381 ? -52.995 6.346 31.094 1.00 76.06 381 ARG A CA 1
ATOM 3004 C C . ARG A 1 381 ? -51.670 6.916 30.604 1.00 76.06 381 ARG A C 1
ATOM 3006 O O . ARG A 1 381 ? -50.803 6.150 30.203 1.00 76.06 381 ARG A O 1
ATOM 3013 N N . ARG A 1 382 ? -51.488 8.229 30.752 1.00 74.12 382 ARG A N 1
ATOM 3014 C CA . ARG A 1 382 ? -50.207 8.888 30.476 1.00 74.12 382 ARG A CA 1
ATOM 3015 C C . ARG A 1 382 ? -49.308 8.918 31.708 1.00 74.12 382 ARG A C 1
ATOM 3017 O O . ARG A 1 382 ? -49.754 9.246 32.810 1.00 74.12 382 ARG A O 1
ATOM 3024 N N . TYR A 1 383 ? -48.030 8.608 31.522 1.00 71.00 383 TYR A N 1
ATOM 3025 C CA . TYR A 1 383 ? -47.018 8.754 32.568 1.00 71.00 383 TYR A CA 1
ATOM 3026 C C . TYR A 1 383 ? -46.255 10.064 32.371 1.00 71.00 383 TYR A C 1
ATOM 3028 O O . TYR A 1 383 ? -45.562 10.245 31.377 1.00 71.00 383 TYR A O 1
ATOM 3036 N N . ILE A 1 384 ? -46.367 10.974 33.337 1.00 64.25 384 ILE A N 1
ATOM 3037 C CA . ILE A 1 384 ? -45.691 12.276 33.335 1.00 64.25 384 ILE A CA 1
ATOM 3038 C C . ILE A 1 384 ? -44.545 12.284 34.347 1.00 64.25 384 ILE A C 1
ATOM 3040 O O . ILE A 1 3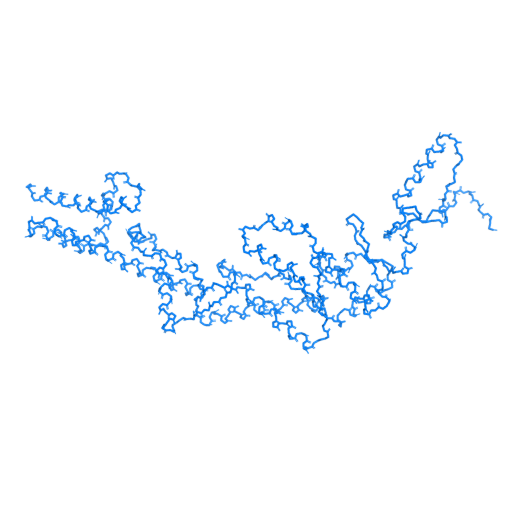84 ? -44.676 11.792 35.467 1.00 64.25 384 ILE A O 1
ATOM 3044 N N . SER A 1 385 ? -43.404 12.836 33.936 1.00 53.75 385 SER A N 1
ATOM 3045 C CA . SER A 1 385 ? -42.165 12.901 34.723 1.00 53.75 385 SER A CA 1
ATOM 3046 C C . SER A 1 385 ? -42.218 13.915 35.874 1.00 53.75 385 SER A C 1
ATOM 3048 O O . SER A 1 385 ? -41.424 13.813 36.807 1.00 53.75 385 SER A O 1
ATOM 3050 N N . ALA A 1 386 ? -43.176 14.844 35.853 1.00 57.50 386 ALA A N 1
ATOM 3051 C CA . ALA A 1 386 ? -43.521 15.721 36.967 1.00 57.50 386 ALA A CA 1
ATOM 3052 C C . ALA A 1 386 ? -45.047 15.933 37.007 1.00 57.50 386 ALA A C 1
ATOM 3054 O O . ALA A 1 386 ? -45.672 15.970 35.942 1.00 57.50 386 ALA A O 1
ATOM 3055 N N . PRO A 1 387 ? -45.667 16.061 38.197 1.00 57.47 387 PRO A N 1
ATOM 3056 C CA . PRO A 1 387 ? -47.092 16.352 38.294 1.00 57.47 387 PRO A CA 1
ATOM 3057 C C . PRO A 1 387 ? -47.418 17.703 37.635 1.00 57.47 387 PRO A C 1
ATOM 3059 O O . PRO A 1 387 ? -46.592 18.621 37.686 1.00 57.47 387 PRO A O 1
ATOM 3062 N N . PRO A 1 388 ? -48.613 17.866 37.038 1.00 56.44 388 PRO A N 1
ATOM 3063 C CA . PRO A 1 388 ? -49.021 19.132 36.449 1.00 56.44 388 PRO A CA 1
ATOM 3064 C C . PRO A 1 388 ? -49.048 20.233 37.521 1.00 56.44 388 PRO A C 1
ATOM 3066 O O . PRO A 1 388 ? -49.309 19.934 38.695 1.00 56.44 388 PRO A O 1
ATOM 3069 N N . PRO A 1 389 ? -48.825 21.508 37.151 1.00 51.75 389 PRO A N 1
ATOM 3070 C CA . PRO A 1 389 ? -48.896 22.617 38.095 1.00 51.75 389 PRO A CA 1
ATOM 3071 C C . PRO A 1 389 ? -50.221 22.594 38.874 1.00 51.75 389 PRO A C 1
ATOM 3073 O O . PRO A 1 389 ? -51.294 22.652 38.280 1.00 51.75 389 PRO A O 1
ATOM 3076 N N . GLY A 1 390 ? -50.145 22.492 40.205 1.00 58.19 390 GLY A N 1
ATOM 3077 C CA . GLY A 1 390 ? -51.313 22.473 41.098 1.00 58.19 390 GLY A CA 1
ATOM 3078 C C . GLY A 1 390 ? -51.740 21.094 41.617 1.00 58.19 390 GLY A C 1
ATOM 3079 O O . GLY A 1 390 ? -52.556 21.035 42.534 1.00 58.19 390 GLY A O 1
ATOM 3080 N N . VAL A 1 391 ? -51.167 19.993 41.118 1.00 58.28 391 VAL A N 1
ATOM 3081 C CA . VAL A 1 391 ? -51.438 18.646 41.647 1.00 58.28 391 VAL A CA 1
ATOM 3082 C C . VAL A 1 391 ? -50.439 18.316 42.757 1.00 58.28 391 VAL A C 1
ATOM 3084 O O . VAL A 1 391 ? -49.254 18.107 42.503 1.00 58.28 391 VAL A O 1
ATOM 3087 N N . LYS A 1 392 ? -50.914 18.267 44.007 1.00 56.12 392 LYS A N 1
ATOM 3088 C CA . LYS A 1 392 ? -50.137 17.733 45.134 1.00 56.12 392 LYS A CA 1
ATOM 3089 C C . LYS A 1 392 ? -50.265 16.214 45.142 1.00 56.12 392 LYS A C 1
ATOM 3091 O O . LYS A 1 392 ? -51.372 15.696 45.238 1.00 56.12 392 LYS A O 1
ATOM 3096 N N . ILE A 1 393 ? -49.139 15.518 45.042 1.00 57.00 393 ILE A N 1
ATOM 3097 C CA . ILE A 1 393 ? -49.079 14.078 45.294 1.00 57.00 393 ILE A CA 1
ATOM 3098 C C . ILE A 1 393 ? -48.913 13.925 46.809 1.00 57.00 393 ILE A C 1
ATOM 3100 O O . ILE A 1 393 ? -47.897 14.359 47.352 1.00 57.00 393 ILE A O 1
ATOM 3104 N N . GLU A 1 394 ? -49.916 13.381 47.499 1.00 48.22 394 GLU A N 1
ATOM 3105 C CA . GLU A 1 394 ? -49.723 12.902 48.872 1.00 48.22 394 GLU A CA 1
ATOM 3106 C C . GLU A 1 394 ? -48.817 11.665 48.816 1.00 48.22 394 GLU A C 1
ATOM 3108 O O . GLU A 1 394 ? -49.067 10.753 48.024 1.00 48.22 394 GLU A O 1
ATOM 3113 N N . MET A 1 395 ? -47.717 11.700 49.574 1.00 40.41 395 MET A N 1
ATOM 3114 C CA . MET A 1 395 ? -46.729 10.617 49.657 1.00 40.41 395 MET A CA 1
ATOM 3115 C C . MET A 1 395 ? -47.203 9.473 50.542 1.00 40.41 395 MET A C 1
ATOM 3117 O O . MET A 1 395 ? -47.727 9.773 51.639 1.00 40.41 395 MET A O 1
#

Foldseek 3Di:
DVLVVLVVVLLVVLLVVVVVVVVVQDPDDDDPVVSVLVSVLCCVVPVVLVVVLSVCCVPVVDSPVSSVVSVVVSLVVLLVVFLVQLLVVLVVCCVVVQKDWQVRQQPRGHDPPPSPRVSSRSSYDGNSSVVSQVVCVVVVNWDWDAAPNIIMTGHPVSVVVLLVLLLVQLLVVVVVLCVQAQKDKPPDDGPDDDPDPSCPRVSVRSSVVSVVVNVVVCVVVADKDKDFQQLPPVDCVVVVVVVVVDPDPVVVVVVVVCSVGGMIMIGGVVLLVVLCVVVFPDQKFFPVSLCNRRNDDDPSVSVVSLVVVVVVDVRSQWDWDDDPPGIMTGHPVCQQVQAAPPPRGGDPDWPDWPPGTHDPVVVVVVVVVQVVCVVVVHDDDGDDPDDDPPDDDDD

Nearest PDB structures (foldseek):
  2vxz-assembly1_A  TM=4.482E-01  e=5.350E-01  Pyrobaculum spherical virus
  8j3i-assembly1_A-2  TM=2.797E-01  e=1.699E-01  Coptis chinensis
  4hw0-assembly2_B  TM=4.412E-01  e=2.755E+00  Saccharolobus solfataricus P2
  6neg-assembly1_B  TM=2.952E-01  e=9.758E-01  Thalictrum flavum subsp. glaucum
  5cvv-assembly1_B  TM=3.185E-01  e=3.073E+00  Clarkia breweri

Solvent-accessible surface area (backbone atoms only — not comparable to full-atom values): 22457 Å² total; per-residue (Å²): 115,69,69,64,50,50,52,52,50,46,51,52,50,47,49,47,52,54,46,50,55,43,59,75,70,47,84,85,85,89,56,78,67,59,55,56,51,50,52,54,37,47,40,72,76,37,48,69,60,48,53,50,40,55,52,43,35,72,71,64,80,42,58,62,67,44,44,53,53,48,52,53,50,51,52,54,48,39,39,52,50,29,53,49,45,24,46,51,50,48,51,50,46,31,70,76,59,30,52,39,41,47,67,61,28,36,67,51,62,48,53,79,86,40,87,54,31,72,60,27,52,72,62,47,65,85,33,50,26,37,55,50,50,52,57,36,36,79,64,71,74,33,44,73,52,74,53,95,92,41,46,36,40,26,41,65,71,46,49,51,50,51,51,50,52,49,32,51,52,52,51,51,53,50,48,51,35,37,72,69,36,14,45,51,50,76,80,66,83,80,92,72,91,67,97,51,78,81,49,48,70,56,51,56,49,45,49,52,53,39,49,51,53,47,51,54,51,46,57,74,75,42,68,53,47,77,49,70,45,60,40,85,62,65,47,68,65,62,50,54,62,49,56,77,72,59,94,47,75,66,60,53,52,54,51,56,53,45,52,72,70,27,48,48,36,41,32,33,49,65,52,48,56,65,51,42,68,78,58,52,86,50,54,67,46,47,56,69,57,50,28,71,55,54,46,89,69,57,70,56,60,52,48,53,53,45,50,50,46,26,73,77,31,82,81,41,43,52,43,83,45,82,52,100,92,50,54,35,32,36,24,67,91,37,45,78,81,20,31,17,69,78,87,65,49,76,43,101,63,51,48,77,56,76,98,44,34,26,33,69,70,60,46,50,52,50,51,54,50,44,53,52,39,44,75,72,70,46,93,71,90,82,72,70,98,63,73,61,94,89,58,81,79,86,130

pLDDT: mean 77.25, std 16.16, range [39.94, 94.31]

Radius of gyration: 38.75 Å; Cα contacts (8 Å, |Δi|>4): 392; chains: 1; bounding box: 94×38×122 Å